Protein 2PF5 (pdb70)

InterPro domains:
  IPR000538 Link domain [PF00193] (36-128)
  IPR000538 Link domain [PR01265] (46-58)
  IPR000538 Link domain [PR01265] (74-87)
  IPR000538 Link domain [PR01265] (92-103)
  IPR000538 Link domain [PR01265] (123-132)
  IPR000538 Link domain [PS01241] (58-103)
  IPR000538 Link domain [PS50963] (36-129)
  IPR000538 Link domain [SM00445] (34-129)
  IPR000859 CUB domain [PF00431] (135-244)
  IPR000859 CUB domain [PS01180] (135-247)
  IPR000859 CUB domain [SM00042] (135-247)
  IPR000859 CUB domain [cd00041] (135-246)
  IPR016186 C-type lectin-like/link domain superfamily [G3DSA:3.10.100.10] (36-130)
  IPR016187 C-type lectin fold [SSF56436] (36-132)
  IPR035914 Spermadhesin, CUB domain superfamily [G3DSA:2.60.120.290] (131-245)
  IPR035914 Spermadhesin, CUB domain superfamily [SSF49854] (134-247)
  IPR052129 Spermadhesin-Link domain-containing protein [PTHR46908] (4-262)

Organism: Homo sapiens (NCBI:txid9606)

Foldseek 3Di:
DKDWFAPPVDFQAAFLVRQQVVLVVVPFGFADLVRQQVVLVVPDFDPWWAAGPPQWIWTADNPDPHDTGTPDRDPDRRGTTITMHDDD/DKDWFFDPVDFQADFLVRLQVVLVVVPFGFAAPVRQLVCLVVPDADLWWAAGPQQWIWHAHVPPSHDDDPSRIGTPDRDPDRRGTTITMHDDPD/DKDWFFPPVDFQADFLVRQQVVQVVVPWGFAALVRLQVCLCVPDADLWWAAGPQQWIWGAANDDVPDDDGGIDTPDRDPGRRGGTITMTDDPD/DKDWFFPPVDFQAAFLVRQQVVQVVVPWGFAALVRQQVVLVVPAFDQWWAAGPQQWIWTAANAADDPHDNRDHGTGTPDRDPGRRGGTITMTDDPD/DKDWFAPPVDFQAAFLVRLQVVQVVVVWGFADPVRQVVVLVVPDFDPWWAAGPQQWIWGRVVIGTPDRDPDSRGTGITMTDDPVD

GO terms:
  GO:0050728 negative regulation of inflammatory response (P, IDA)
  GO:0005509 calcium ion binding (F, IDA)
  GO:0005540 hyaluronic acid binding (F, IDA)
  GO:0005576 extracellular region (C, IDA)
  GO:0001968 fibronectin binding (F, IDA)
  GO:0045668 negative regulation of osteoblast differentiation (P, IDA)
  GO:0045671 negative regulation of osteoclast differentiation (P, IDA)
  GO:1903911 positive regulation of receptor clustering (P, IDA)
  GO:1905590 fibronectin fibril organization (P, IDA)
  GO:0030212 hyaluronan metabolic process (P, IDA)
  GO:0030514 negative regulation of BMP signaling pathway (P, IDA)
  GO:0090024 negative regulation of neutrophil chemotaxis (P, IDA)
  GO:0106435 carboxylesterase activity (F, IDA)
  GO:0005515 protein binding (F, IPI)
  GO:0005540 hyaluronic acid binding (F, TAS)
  GO:0006954 inflammatory response (P, TAS)
  GO:0007165 signal transduction (P, TAS)
  GO:0007267 cell-cell signaling (P, TAS)
  GO:1904724 tertiary granule lumen (C, TAS)
  GO:1904813 ficolin-1-rich granule lumen (C, TAS)

B-factor: mean 21.77, std 6.84, range [6.86, 86.06]

CATH classification: 3.10.100.10

Sequence (456 aa):
GVYHRREARSGKYKLTYAEAKAVCEFEGGHLATYKQLEAARKKIGFHHVCAAGWMAKGRVGYPIIVKPKTGIIDYGIRLNRSSERWDAYCYNPGVYHREARSGKYKLTYAEAKAVCEFEGGHLATYKQLEEAARRKIGFHVCAAGWMAKGRVGYPIVGPNCGFGKTTGIIIDYGIRLNRSERRWDAYCYNPHGVYHREARSGKYKLTTYAEAKAVCEFEGGHLATYKQLEAARKIGFHVCAAGWMAKGRVGYPIVKNCGFGKTGIIDYGIRLNRSERRWDAYCYNPHGVYHRREARRSGKYKLTYAEAKAVCEFEGGHLATYKQLEAARKIGFHVCCAAGWMMAKGRVGYPIVKPGPNCGFGKTGIIDYGIRLNRRSERWDAYCYNPHGVYHREARSGKYKLTYAEAKAVCEFEGGHLATYKQLEEAARKIGFHHVCAAGWMAKGRVGYPIGIIDYGIRLNRRSERWDAYCYNPHA

Secondary structure (DSSP, 8-state):
-EEEE-BTTBSS-B-HHHHHHHHHHTT-EEPPHHHHHHHHHTT----S-EE-GGGEEEEEES----EEEEEEE-S-TT--BEEEEE--/-EEEE-BTTBSS-B-HHHHHHHHHHTTSEEPPHHHHHHHHHTT----S-EE-GGGEEEEE----SS---TTSEEEEEE-S-TT--BEEEEE---/-EEEE-BTTBSS-B-HHHHHHHHHHTTSEEPPHHHHHHHHHTT---SS-EE-GGGEEEEEESS-TT-SS-EEEEEEE-S-TT--BEEEEE---/-EEEE-BTTBSS-B-HHHHHHHHHHTTSEEPPHHHHHHHHHTT----S-EE-GGGEEEEEESS-BTTBGGG--EEEEEEE-S-TT--BEEEEE---/-EEEE-BTTBSS-B-HHHHHHHHHHTT-EEPPHHHHHHHHTTT----S-EE-GGGEEEEE--EEEEEE-S-TT--BEEEEE-TT-

Nearest PDB structures (foldseek):
  2pf5-assembly1_A  TM=1.011E+00  e=8.294E-19  Homo sapiens
  2pf5-assembly4_D  TM=1.006E+00  e=5.490E-17  Homo sapiens
  2pf5-assembly3_C  TM=9.955E-01  e=1.384E-16  Homo sapiens
  2pf5-assembly5_E  TM=1.009E+00  e=2.086E-15  Homo sapiens
  2pf5-assembly2_B  TM=9.558E-01  e=4.200E-16  Homo sapiens

Structure (mmCIF, N/CA/C/O backbone):
data_2PF5
#
_entry.id   2PF5
#
_cell.length_a   134.816
_cell.length_b   75.870
_cell.length_c   90.674
_cell.angle_alpha   90.00
_cell.angle_beta   103.42
_cell.angle_gamma   90.00
#
_symmetry.space_group_name_H-M   'C 1 2 1'
#
loop_
_entity.id
_entity.type
_entity.pdbx_description
1 polymer 'Tumor necrosis factor-inducible protein TSG-6'
2 non-polymer 'SULFATE ION'
3 non-polymer 'NONAETHYLENE GLYCOL'
4 water water
#
loop_
_atom_site.group_PDB
_atom_site.id
_atom_site.type_symbol
_atom_site.label_atom_id
_atom_site.label_alt_id
_atom_site.label_comp_id
_atom_site.label_asym_id
_atom_site.label_entity_id
_atom_site.label_seq_id
_atom_site.pdbx_PDB_ins_code
_atom_site.Cartn_x
_atom_site.Cartn_y
_atom_site.Cartn_z
_atom_site.occupancy
_atom_site.B_iso_or_equiv
_atom_site.auth_seq_id
_atom_site.auth_comp_id
_atom_site.auth_asym_id
_atom_site.auth_atom_id
_atom_site.pdbx_PDB_model_num
ATOM 1 N N . GLY A 1 1 ? -24.635 5.901 1.977 1.00 22.91 1 GLY A N 1
ATOM 2 C CA . GLY A 1 1 ? -23.595 5.274 2.831 1.00 21.58 1 GLY A CA 1
ATOM 3 C C . GLY A 1 1 ? -22.510 4.793 1.867 1.00 21.22 1 GLY A C 1
ATOM 4 O O . GLY A 1 1 ? -22.324 5.354 0.783 1.00 22.46 1 GLY A O 1
ATOM 5 N N . VAL A 1 2 ? -21.818 3.739 2.251 1.00 20.31 2 VAL A N 1
ATOM 6 C CA . VAL A 1 2 ? -20.682 3.241 1.486 1.00 19.40 2 VAL A CA 1
ATOM 7 C C . VAL A 1 2 ? -21.092 1.946 0.784 1.00 19.72 2 VAL A C 1
ATOM 8 O O . VAL A 1 2 ? -21.859 1.143 1.342 1.00 19.45 2 VAL A O 1
ATOM 12 N N . TYR A 1 3 ? -20.597 1.723 -0.428 1.00 18.94 3 TYR A N 1
ATOM 13 C CA . TYR A 1 3 ? -20.903 0.483 -1.119 1.00 18.70 3 TYR A CA 1
ATOM 14 C C . TYR A 1 3 ? -19.796 0.074 -2.075 1.00 19.56 3 TYR A C 1
ATOM 15 O O . TYR A 1 3 ? -18.945 0.889 -2.422 1.00 19.17 3 TYR A O 1
ATOM 24 N N . HIS A 1 4 ? -19.846 -1.186 -2.498 1.00 19.29 4 HIS A N 1
ATOM 25 C CA . HIS A 1 4 ? -18.808 -1.773 -3.362 1.00 18.88 4 HIS A CA 1
ATOM 26 C C . HIS A 1 4 ? -19.322 -1.815 -4.796 1.00 18.55 4 HIS A C 1
ATOM 27 O O . HIS A 1 4 ? -20.492 -2.178 -5.035 1.00 17.24 4 HIS A O 1
ATOM 34 N N . ARG A 1 5 ? -18.447 -1.514 -5.754 1.00 18.39 5 ARG A N 1
ATOM 35 C CA A ARG A 1 5 ? -18.825 -1.604 -7.169 0.50 18.30 5 ARG A CA 1
ATOM 36 C CA B ARG A 1 5 ? -18.818 -1.589 -7.172 0.50 18.53 5 ARG A CA 1
ATOM 37 C C . ARG A 1 5 ? -17.702 -2.262 -7.983 1.00 18.33 5 ARG A C 1
ATOM 38 O O . ARG A 1 5 ? -16.517 -1.989 -7.758 1.00 18.19 5 ARG A O 1
ATOM 53 N N . GLU A 1 6 ? -18.095 -3.140 -8.905 1.00 18.41 6 GLU A N 1
ATOM 54 C CA . GLU A 1 6 ? -17.191 -3.729 -9.911 1.00 20.04 6 GLU A CA 1
ATOM 55 C C . GLU A 1 6 ? -17.396 -3.013 -11.240 1.00 19.84 6 GLU A C 1
ATOM 56 O O . GLU A 1 6 ? -18.508 -2.503 -11.511 1.00 18.90 6 GLU A O 1
ATOM 62 N N . ALA A 1 7 ? -16.364 -3.017 -12.098 1.00 18.81 7 ALA A N 1
ATOM 63 C CA . ALA A 1 7 ? -16.593 -2.771 -13.531 1.00 18.87 7 ALA A CA 1
ATOM 64 C C . ALA A 1 7 ? -17.674 -3.705 -14.108 1.00 18.43 7 ALA A C 1
ATOM 65 O O . ALA A 1 7 ? -17.833 -4.847 -13.665 1.00 16.41 7 ALA A O 1
ATOM 67 N N . ARG A 1 8 ? -18.353 -3.233 -15.151 1.00 19.20 8 ARG A N 1
ATOM 68 C CA . ARG A 1 8 ? -19.311 -4.051 -15.912 1.00 19.56 8 ARG A CA 1
ATOM 69 C C . ARG A 1 8 ? -18.636 -5.365 -16.343 1.00 20.58 8 ARG A C 1
ATOM 70 O O . ARG A 1 8 ? -19.258 -6.416 -16.331 1.00 19.71 8 ARG A O 1
ATOM 78 N N . SER A 1 9 ? -17.347 -5.289 -16.705 1.00 21.50 9 SER A N 1
ATOM 79 C CA . SER A 1 9 ? -16.619 -6.440 -17.277 1.00 22.09 9 SER A CA 1
ATOM 80 C C . SER A 1 9 ? -16.191 -7.465 -16.213 1.00 21.69 9 SER A C 1
ATOM 81 O O . SER A 1 9 ? -15.706 -8.543 -16.553 1.00 22.49 9 SER A O 1
ATOM 84 N N . GLY A 1 10 ? -16.372 -7.123 -14.942 1.00 21.54 10 GLY A N 1
ATOM 85 C CA . GLY A 1 10 ? -16.178 -8.061 -13.834 1.00 20.74 10 GLY A CA 1
ATOM 86 C C . GLY A 1 10 ? -15.220 -7.576 -12.764 1.00 20.98 10 GLY A C 1
ATOM 87 O O . GLY A 1 10 ? -14.901 -6.395 -12.699 1.00 20.66 10 GLY A O 1
ATOM 88 N N . LYS A 1 11 ? -14.747 -8.522 -11.947 1.00 20.62 11 LYS A N 1
ATOM 89 C CA . LYS A 1 11 ? -13.954 -8.259 -10.753 1.00 21.22 11 LYS A CA 1
ATOM 90 C C . LYS A 1 11 ? -12.542 -7.763 -11.119 1.00 19.65 11 LYS A C 1
ATOM 91 O O . LYS A 1 11 ? -11.919 -8.303 -12.049 1.00 18.44 11 LYS A O 1
ATOM 97 N N . TYR A 1 12 ? -12.084 -6.751 -10.393 1.00 18.96 12 TYR A N 1
ATOM 98 C CA . TYR A 1 12 ? -10.735 -6.157 -10.504 1.00 18.98 12 TYR A CA 1
ATOM 99 C C . TYR A 1 12 ? -10.429 -5.695 -11.933 1.00 19.11 12 TYR A C 1
ATOM 100 O O . TYR A 1 12 ? -9.495 -6.187 -12.591 1.00 18.67 12 TYR A O 1
ATOM 109 N N . LYS A 1 13 ? -11.240 -4.766 -12.422 1.00 18.51 13 LYS A N 1
ATOM 110 C CA . LYS A 1 13 ? -11.085 -4.263 -13.771 1.00 18.96 13 LYS A CA 1
ATOM 111 C C . LYS A 1 13 ? -11.160 -2.723 -13.838 1.00 18.66 13 LYS A C 1
ATOM 112 O O . LYS A 1 13 ? -11.252 -2.154 -14.926 1.00 18.66 13 LYS A O 1
ATOM 118 N N . LEU A 1 14 ? -11.096 -2.047 -12.686 1.00 17.86 14 LEU A N 1
ATOM 119 C CA . LEU A 1 14 ? -11.100 -0.582 -12.668 1.00 17.89 14 LEU A CA 1
ATOM 120 C C . LEU A 1 14 ? -9.747 -0.009 -12.274 1.00 18.55 14 LEU A C 1
ATOM 121 O O . LEU A 1 14 ? -9.194 -0.371 -11.242 1.00 18.48 14 LEU A O 1
ATOM 126 N N . THR A 1 15 ? -9.227 0.914 -13.093 1.00 18.77 15 THR A N 1
ATOM 127 C CA . THR A 1 15 ? -8.067 1.713 -12.688 1.00 18.50 15 THR A CA 1
ATOM 128 C C . THR A 1 15 ? -8.561 2.706 -11.650 1.00 18.79 15 THR A C 1
ATOM 129 O O . THR A 1 15 ? -9.788 2.853 -11.455 1.00 18.30 15 THR A O 1
ATOM 133 N N . TYR A 1 16 ? -7.633 3.407 -10.999 1.00 18.11 16 TYR A N 1
ATOM 134 C CA . TYR A 1 16 ? -8.001 4.419 -10.024 1.00 19.24 16 TYR A CA 1
ATOM 135 C C . TYR A 1 16 ? -8.920 5.472 -10.649 1.00 18.25 16 TYR A C 1
ATOM 136 O O . TYR A 1 16 ? -9.955 5.810 -10.091 1.00 16.94 16 TYR A O 1
ATOM 145 N N . ALA A 1 17 ? -8.527 5.995 -11.812 1.00 17.09 17 ALA A N 1
ATOM 146 C CA . ALA A 1 17 ? -9.340 7.042 -12.482 1.00 16.56 17 ALA A CA 1
ATOM 147 C C . ALA A 1 17 ? -10.726 6.503 -12.846 1.00 16.80 17 ALA A C 1
ATOM 148 O O . ALA A 1 17 ? -11.711 7.244 -12.783 1.00 17.47 17 ALA A O 1
ATOM 150 N N . GLU A 1 18 ? -10.804 5.245 -13.272 1.00 16.32 18 GLU A N 1
ATOM 151 C CA . GLU A 1 18 ? -12.079 4.649 -13.655 1.00 17.51 18 GLU A CA 1
ATOM 152 C C . GLU A 1 18 ? -12.967 4.440 -12.432 1.00 17.57 18 GLU A C 1
ATOM 153 O O . GLU A 1 18 ? -14.189 4.679 -12.470 1.00 17.08 18 GLU A O 1
ATOM 159 N N . ALA A 1 19 ? -12.346 3.963 -11.367 1.00 18.34 19 ALA A N 1
ATOM 160 C CA . ALA A 1 19 ? -13.056 3.819 -10.082 1.00 18.53 19 ALA A CA 1
ATOM 161 C C . ALA A 1 19 ? -13.666 5.166 -9.627 1.00 17.64 19 ALA A C 1
ATOM 162 O O . ALA A 1 19 ? -14.853 5.257 -9.262 1.00 18.17 19 ALA A O 1
ATOM 164 N N . LYS A 1 20 ? -12.850 6.205 -9.596 1.00 17.40 20 LYS A N 1
ATOM 165 C CA . LYS A 1 20 ? -13.319 7.536 -9.278 1.00 17.67 20 LYS A CA 1
ATOM 166 C C . LYS A 1 20 ? -14.476 7.992 -10.192 1.00 17.17 20 LYS A C 1
ATOM 167 O O . LYS A 1 20 ? -15.483 8.533 -9.719 1.00 15.57 20 LYS A O 1
ATOM 173 N N . ALA A 1 21 ? -14.336 7.801 -11.516 1.00 15.97 21 ALA A N 1
ATOM 174 C CA . ALA A 1 21 ? -15.401 8.107 -12.464 1.00 15.88 21 ALA A CA 1
ATOM 175 C C . ALA A 1 21 ? -16.714 7.321 -12.235 1.00 16.38 21 ALA A C 1
ATOM 176 O O . ALA A 1 21 ? -17.818 7.881 -12.354 1.00 15.31 21 ALA A O 1
ATOM 178 N N . VAL A 1 22 ? -16.595 6.039 -11.882 1.00 16.38 22 VAL A N 1
ATOM 179 C CA . VAL A 1 22 ? -17.777 5.211 -11.605 1.00 18.07 22 VAL A CA 1
ATOM 180 C C . VAL A 1 22 ? -18.542 5.741 -10.362 1.00 17.94 22 VAL A C 1
ATOM 181 O O . VAL A 1 22 ? -19.769 5.906 -10.397 1.00 17.09 22 VAL A O 1
ATOM 185 N N . CYS A 1 23 ? -17.818 6.043 -9.296 1.00 17.62 23 CYS A N 1
ATOM 186 C CA . CYS A 1 23 ? -18.496 6.595 -8.089 1.00 17.68 23 CYS A CA 1
ATOM 187 C C . CYS A 1 23 ? -19.173 7.946 -8.404 1.00 17.21 23 CYS A C 1
ATOM 188 O O . CYS A 1 23 ? -20.324 8.202 -7.997 1.00 16.50 23 CYS A O 1
ATOM 191 N N . GLU A 1 24 ? -18.486 8.789 -9.188 1.00 16.26 24 GLU A N 1
ATOM 192 C CA . GLU A 1 24 ? -19.043 10.065 -9.623 1.00 16.99 24 GLU A CA 1
ATOM 193 C C . GLU A 1 24 ? -20.282 9.894 -10.497 1.00 15.82 24 GLU A C 1
ATOM 194 O O . GLU A 1 24 ? -21.293 10.594 -10.344 1.00 14.91 24 GLU A O 1
ATOM 200 N N . PHE A 1 25 ? -20.196 8.935 -11.406 1.00 15.80 25 PHE A N 1
ATOM 201 C CA . PHE A 1 25 ? -21.276 8.667 -12.339 1.00 15.96 25 PHE A CA 1
ATOM 202 C C . PHE A 1 25 ? -22.553 8.315 -11.575 1.00 15.98 25 PHE A C 1
ATOM 203 O O . PHE A 1 25 ? -23.663 8.665 -12.007 1.00 14.78 25 PHE A O 1
ATOM 211 N N . GLU A 1 26 ? -22.384 7.630 -10.451 1.00 16.98 26 GLU A N 1
ATOM 212 C CA . GLU A 1 26 ? -23.531 7.149 -9.686 1.00 19.45 26 GLU A CA 1
ATOM 213 C C . GLU A 1 26 ? -23.980 8.168 -8.650 1.00 19.72 26 GLU A C 1
ATOM 214 O O . GLU A 1 26 ? -24.890 7.885 -7.854 1.00 20.66 26 GLU A O 1
ATOM 220 N N . GLY A 1 27 ? -23.346 9.340 -8.674 1.00 19.48 27 GLY A N 1
ATOM 221 C CA . GLY A 1 27 ? -23.767 10.485 -7.865 1.00 19.93 27 GLY A CA 1
ATOM 222 C C . GLY A 1 27 ? -22.922 10.785 -6.630 1.00 19.88 27 GLY A C 1
ATOM 223 O O . GLY A 1 27 ? -23.248 11.699 -5.871 1.00 20.33 27 GLY A O 1
ATOM 224 N N . GLY A 1 28 ? -21.839 10.038 -6.438 1.00 18.97 28 GLY A N 1
ATOM 225 C CA . GLY A 1 28 ? -2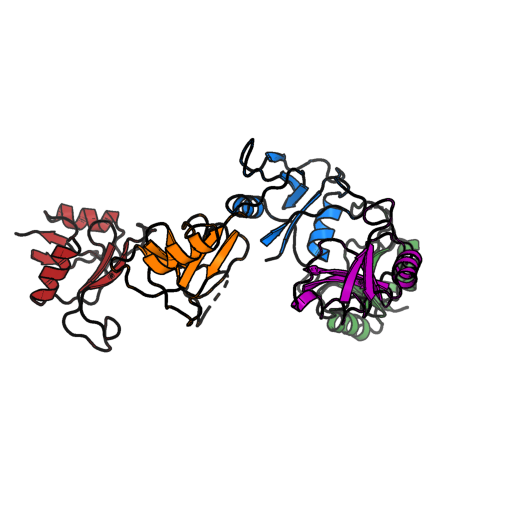1.000 10.164 -5.258 1.00 19.85 28 GLY A CA 1
ATOM 226 C C . GLY A 1 28 ? -19.540 10.424 -5.557 1.00 19.76 28 GLY A C 1
ATOM 227 O O . GLY A 1 28 ? -19.208 11.153 -6.517 1.00 19.46 28 GLY A O 1
ATOM 228 N N . HIS A 1 29 ? -18.682 9.870 -4.701 1.00 19.38 29 HIS A N 1
ATOM 229 C CA . HIS A 1 29 ? -17.218 9.999 -4.767 1.00 19.58 29 HIS A CA 1
ATOM 230 C C . HIS A 1 29 ? -16.653 8.723 -4.216 1.00 20.46 29 HIS A C 1
ATOM 231 O O . HIS A 1 29 ? -17.406 7.927 -3.636 1.00 21.00 29 HIS A O 1
ATOM 238 N N . LEU A 1 30 ? -15.344 8.491 -4.377 1.00 19.36 30 LEU A N 1
ATOM 239 C CA . LEU A 1 30 ? -14.717 7.363 -3.706 1.00 19.56 30 LEU A CA 1
ATOM 240 C C . LEU A 1 30 ? -14.839 7.577 -2.203 1.00 19.54 30 LEU A C 1
ATOM 241 O O . LEU A 1 30 ? -14.685 8.726 -1.686 1.00 19.12 30 LEU A O 1
ATOM 246 N N . ALA A 1 31 ? -15.104 6.482 -1.512 1.00 19.22 31 ALA A N 1
ATOM 247 C CA . ALA A 1 31 ? -15.197 6.543 -0.031 1.00 19.13 31 ALA A CA 1
ATOM 248 C C . ALA A 1 31 ? -13.804 6.856 0.530 1.00 19.71 31 ALA A C 1
ATOM 249 O O . ALA A 1 31 ? -12.758 6.396 -0.012 1.00 21.17 31 ALA A O 1
ATOM 251 N N . THR A 1 32 ? -13.751 7.636 1.598 1.00 19.41 32 THR A N 1
ATOM 252 C CA . THR A 1 32 ? -12.521 7.744 2.357 1.00 19.01 32 THR A CA 1
ATOM 253 C C . THR A 1 32 ? -12.288 6.496 3.211 1.00 19.94 32 THR A C 1
ATOM 254 O O . THR A 1 32 ? -13.217 5.708 3.499 1.00 19.02 32 THR A O 1
ATOM 258 N N . TYR A 1 33 ? -11.048 6.309 3.638 1.00 18.79 33 TYR A N 1
ATOM 259 C CA . TYR A 1 33 ? -10.759 5.260 4.591 1.00 19.06 33 TYR A CA 1
ATOM 260 C C . TYR A 1 33 ? -11.645 5.373 5.847 1.00 18.63 33 TYR A C 1
ATOM 261 O O . TYR A 1 33 ? -12.151 4.370 6.325 1.00 18.04 33 TYR A O 1
ATOM 270 N N . LYS A 1 34 ? -11.805 6.572 6.388 1.00 18.03 34 LYS A N 1
ATOM 271 C CA . LYS A 1 34 ? -12.606 6.700 7.628 1.00 18.39 34 LYS A CA 1
ATOM 272 C C . LYS A 1 34 ? -14.076 6.342 7.389 1.00 17.69 34 LYS A C 1
ATOM 273 O O . LYS A 1 34 ? -14.722 5.790 8.285 1.00 15.50 34 LYS A O 1
ATOM 279 N N . GLN A 1 35 ? -14.577 6.644 6.182 1.00 16.83 35 GLN A N 1
ATOM 280 C CA . GLN A 1 35 ? -15.937 6.285 5.782 1.00 17.29 35 GLN A CA 1
ATOM 281 C C . GLN A 1 35 ? -16.098 4.785 5.654 1.00 17.53 35 GLN A C 1
ATOM 282 O O . GLN A 1 35 ? -17.069 4.213 6.165 1.00 16.96 35 GLN A O 1
ATOM 288 N N . LEU A 1 36 ? -15.161 4.151 4.962 1.00 17.45 36 LEU A N 1
ATOM 289 C CA . LEU A 1 36 ? -15.153 2.708 4.834 1.00 17.82 36 LEU A CA 1
ATOM 290 C C . LEU A 1 36 ? -15.077 2.050 6.221 1.00 17.27 36 LEU A C 1
ATOM 291 O O . LEU A 1 36 ? -15.785 1.053 6.469 1.00 16.00 36 LEU A O 1
ATOM 296 N N . GLU A 1 37 ? -14.236 2.594 7.105 1.00 16.81 37 GLU A N 1
ATOM 297 C CA . GLU A 1 37 ? -14.108 2.047 8.461 1.00 17.22 37 GLU A CA 1
ATOM 298 C C . GLU A 1 37 ? -15.406 2.151 9.289 1.00 16.50 37 GLU A C 1
ATOM 299 O O . GLU A 1 37 ? -15.796 1.190 10.007 1.00 15.44 37 GLU A O 1
ATOM 305 N N . ALA A 1 38 ? -16.036 3.325 9.238 1.00 15.87 38 ALA A N 1
ATOM 306 C CA . ALA A 1 38 ? -17.342 3.530 9.888 1.00 15.35 38 ALA A CA 1
ATOM 307 C C . ALA A 1 38 ? -18.375 2.551 9.314 1.00 15.51 38 ALA A C 1
ATOM 308 O O . ALA A 1 38 ? -19.131 1.905 10.062 1.00 13.67 38 ALA A O 1
ATOM 310 N N . ALA A 1 39 ? -18.403 2.398 7.990 1.00 14.82 39 ALA A N 1
ATOM 311 C CA . ALA A 1 39 ? -19.327 1.411 7.393 1.00 15.25 39 ALA A CA 1
ATOM 312 C C . ALA A 1 39 ? -19.086 -0.012 7.939 1.00 14.46 39 ALA A C 1
ATOM 313 O O . ALA A 1 39 ? -20.042 -0.758 8.278 1.00 13.56 39 ALA A O 1
ATOM 315 N N . ARG A 1 40 ? -17.806 -0.379 8.039 1.00 14.78 40 ARG A N 1
ATOM 316 C CA . ARG A 1 40 ? -17.414 -1.696 8.554 1.00 15.78 40 ARG A CA 1
ATOM 317 C C . ARG A 1 40 ? -17.842 -1.901 10.015 1.00 15.84 40 ARG A C 1
ATOM 318 O O . ARG A 1 40 ? -18.266 -3.007 10.396 1.00 14.87 40 ARG A O 1
ATOM 326 N N . LYS A 1 41 ? -17.695 -0.849 10.832 1.00 15.35 41 LYS A N 1
ATOM 327 C CA A LYS A 1 41 ? -18.136 -0.929 12.229 0.50 15.41 41 LYS A CA 1
ATOM 328 C CA B LYS A 1 41 ? -18.154 -0.847 12.233 0.50 15.34 41 LYS A CA 1
ATOM 329 C C . LYS A 1 41 ? -19.633 -1.205 12.371 1.00 15.75 41 LYS A C 1
ATOM 330 O O . LYS A 1 41 ? -20.077 -1.711 13.413 1.00 16.32 41 LYS A O 1
ATOM 341 N N . ILE A 1 42 ? -20.409 -0.888 11.342 1.00 15.63 42 ILE A N 1
ATOM 342 C CA . ILE A 1 42 ? -21.840 -1.191 11.377 1.00 16.17 42 ILE A CA 1
ATOM 343 C C . ILE A 1 42 ? -22.252 -2.250 10.363 1.00 15.85 42 ILE A C 1
ATOM 344 O O . ILE A 1 42 ? -23.409 -2.291 9.943 1.00 15.90 42 ILE A O 1
ATOM 349 N N . GLY A 1 43 ? -21.290 -3.117 10.004 1.00 15.94 43 GLY A N 1
ATOM 350 C CA . GLY A 1 43 ? -21.593 -4.441 9.435 1.00 15.16 43 GLY A CA 1
ATOM 351 C C . GLY A 1 43 ? -21.202 -4.615 7.965 1.00 15.37 43 GLY A C 1
ATOM 352 O O . GLY A 1 43 ? -21.522 -5.637 7.368 1.00 14.23 43 GLY A O 1
ATOM 353 N N . PHE A 1 44 ? -20.563 -3.606 7.373 1.00 15.26 44 PHE A N 1
ATOM 354 C CA . PHE A 1 44 ? -20.200 -3.641 5.957 1.00 17.03 44 PHE A CA 1
ATOM 355 C C . PHE A 1 44 ? -18.966 -4.521 5.759 1.00 17.44 44 PHE A C 1
ATOM 356 O O . PHE A 1 44 ? -17.886 -4.195 6.250 1.00 17.77 44 PHE A O 1
ATOM 364 N N . HIS A 1 45 ? -19.152 -5.629 5.044 1.00 18.20 45 HIS A N 1
ATOM 365 C CA A HIS A 1 45 ? -18.131 -6.672 4.832 0.50 18.50 45 HIS A CA 1
ATOM 366 C CA B HIS A 1 45 ? -18.057 -6.558 4.775 0.50 18.24 45 HIS A CA 1
ATOM 367 C C . HIS A 1 45 ? -18.125 -7.002 3.333 1.00 19.06 45 HIS A C 1
ATOM 368 O O . HIS A 1 45 ? -19.176 -7.377 2.801 1.00 17.90 45 HIS A O 1
ATOM 381 N N . VAL A 1 46 ? -16.977 -6.872 2.664 1.00 19.05 46 VAL A N 1
ATOM 382 C CA . VAL A 1 46 ? -16.847 -7.306 1.265 1.00 19.94 46 VAL A CA 1
ATOM 383 C C . VAL A 1 46 ? -15.428 -7.868 1.091 1.00 20.27 46 VAL A C 1
ATOM 384 O O . VAL A 1 46 ? -14.463 -7.191 1.412 1.00 19.35 46 VAL A O 1
ATOM 388 N N . CYS A 1 47 ? -15.316 -9.099 0.602 1.00 21.20 47 CYS A N 1
ATOM 389 C CA . CYS A 1 47 ? -13.985 -9.673 0.394 1.00 21.88 47 CYS A CA 1
ATOM 390 C C . CYS A 1 47 ? -13.496 -9.362 -1.031 1.00 21.38 47 CYS A C 1
ATOM 391 O O . CYS A 1 47 ? -13.390 -10.249 -1.866 1.00 21.40 47 CYS A O 1
ATOM 394 N N . ALA A 1 48 ? -13.229 -8.086 -1.285 1.00 20.66 48 ALA A N 1
ATOM 395 C CA . ALA A 1 48 ? -12.787 -7.619 -2.604 1.00 20.79 48 ALA A CA 1
ATOM 396 C C . ALA A 1 48 ? -12.068 -6.297 -2.465 1.00 20.68 48 ALA A C 1
ATOM 397 O O . ALA A 1 48 ? -12.656 -5.289 -2.026 1.00 20.59 48 ALA A O 1
ATOM 399 N N . ALA A 1 49 ? -10.791 -6.283 -2.848 1.00 20.01 49 ALA A N 1
ATOM 400 C CA . ALA A 1 49 ? -9.990 -5.078 -2.744 1.00 19.35 49 ALA A CA 1
ATOM 401 C C . ALA A 1 49 ? -10.562 -4.042 -3.718 1.00 19.27 49 ALA A C 1
ATOM 402 O O . ALA A 1 49 ? -10.885 -4.377 -4.872 1.00 20.69 49 ALA A O 1
ATOM 404 N N . GLY A 1 50 ? -10.663 -2.802 -3.268 1.00 18.66 50 GLY A N 1
ATOM 405 C CA . GLY A 1 50 ? -11.125 -1.715 -4.104 1.00 19.16 50 GLY A CA 1
ATOM 406 C C . GLY A 1 50 ? -10.394 -0.413 -3.867 1.00 19.71 50 GLY A C 1
ATOM 407 O O . GLY A 1 50 ? -9.948 -0.142 -2.760 1.00 19.59 50 GLY A O 1
ATOM 408 N N . TRP A 1 51 ? -10.336 0.417 -4.913 1.00 20.38 51 TRP A N 1
ATOM 409 C CA . TRP A 1 51 ? -9.905 1.805 -4.801 1.00 20.32 51 TRP A CA 1
ATOM 410 C C . TRP A 1 51 ? -10.806 2.622 -3.853 1.00 20.80 51 TRP A C 1
ATOM 411 O O . TRP A 1 51 ? -12.038 2.455 -3.817 1.00 20.75 51 TRP A O 1
ATOM 422 N N . MET A 1 52 ? -10.164 3.520 -3.120 1.00 20.64 52 MET A N 1
ATOM 423 C CA . MET A 1 52 ? -10.860 4.475 -2.268 1.00 21.82 52 MET A CA 1
ATOM 424 C C . MET A 1 52 ? -10.143 5.809 -2.342 1.00 20.73 52 MET A C 1
ATOM 425 O O . MET A 1 52 ? -9.200 5.955 -3.114 1.00 21.04 52 MET A O 1
ATOM 430 N N . ALA A 1 53 ? -10.579 6.796 -1.557 1.00 20.30 53 ALA A N 1
ATOM 431 C CA . ALA A 1 53 ? -10.026 8.133 -1.659 1.00 20.44 53 ALA A CA 1
ATOM 432 C C . ALA A 1 53 ? -8.490 8.125 -1.514 1.00 19.62 53 ALA A C 1
ATOM 433 O O . ALA A 1 53 ? -7.897 7.321 -0.783 1.00 19.32 53 ALA A O 1
ATOM 435 N N . LYS A 1 54 ? -7.858 9.019 -2.259 1.00 19.18 54 LYS A N 1
ATOM 436 C CA . LYS A 1 54 ? -6.415 9.233 -2.189 1.00 22.19 54 LYS A CA 1
ATOM 437 C C . LYS A 1 54 ? -5.598 8.160 -2.912 1.00 20.93 54 LYS A C 1
ATOM 438 O O . LYS A 1 54 ? -4.389 8.160 -2.855 1.00 21.66 54 LYS A O 1
ATOM 444 N N . GLY A 1 55 ? -6.284 7.245 -3.577 1.00 21.61 55 GLY A N 1
ATOM 445 C CA . GLY A 1 55 ? -5.657 6.114 -4.220 1.00 20.93 55 GLY A CA 1
ATOM 446 C C . GLY A 1 55 ? -5.236 4.960 -3.327 1.00 19.63 55 GLY A C 1
ATOM 447 O O . GLY A 1 55 ? -4.436 4.144 -3.717 1.00 17.42 55 GLY A O 1
ATOM 448 N N . ARG A 1 56 ? -5.782 4.892 -2.123 1.00 17.08 56 ARG A N 1
ATOM 449 C CA . ARG A 1 56 ? -5.682 3.693 -1.312 1.00 17.82 56 ARG A CA 1
ATOM 450 C C . ARG A 1 56 ? -6.483 2.528 -1.888 1.00 17.58 56 ARG A C 1
ATOM 451 O O . ARG A 1 56 ? -7.488 2.744 -2.521 1.00 19.30 56 ARG A O 1
ATOM 459 N N . VAL A 1 57 ? -6.041 1.300 -1.640 1.00 17.36 57 VAL A N 1
ATOM 460 C CA . VAL A 1 57 ? -6.812 0.134 -2.004 1.00 17.19 57 VAL A CA 1
ATOM 461 C C . VAL A 1 57 ? -6.967 -0.675 -0.724 1.00 17.50 57 VAL A C 1
ATOM 462 O O . VAL A 1 57 ? -6.043 -0.800 0.048 1.00 17.13 57 VAL A O 1
ATOM 466 N N . GLY A 1 58 ? -8.143 -1.238 -0.496 1.00 19.16 58 GLY A N 1
ATOM 467 C CA . GLY A 1 58 ? -8.277 -2.114 0.657 1.00 19.23 58 GLY A CA 1
ATOM 468 C C . GLY A 1 58 ? -9.656 -2.737 0.648 1.00 19.48 58 GLY A C 1
ATOM 469 O O . GLY A 1 58 ? -10.392 -2.637 -0.335 1.00 18.67 58 GLY A O 1
ATOM 470 N N . TYR A 1 59 ? -10.000 -3.402 1.743 1.00 19.04 59 TYR A N 1
ATOM 471 C CA . TYR A 1 59 ? -11.355 -3.993 1.809 1.00 19.24 59 TYR A CA 1
ATOM 472 C C . TYR A 1 59 ? -11.749 -4.266 3.242 1.00 19.04 59 TYR A C 1
ATOM 473 O O . TYR A 1 59 ? -10.890 -4.573 4.058 1.00 19.47 59 TYR A O 1
ATOM 482 N N . PRO A 1 60 ? -13.064 -4.147 3.539 1.00 18.65 60 PRO A N 1
ATOM 483 C CA . PRO A 1 60 ? -13.506 -4.291 4.927 1.00 18.45 60 PRO A CA 1
ATOM 484 C C . PRO A 1 60 ? -13.845 -5.718 5.354 1.00 18.69 60 PRO A C 1
ATOM 485 O O . PRO A 1 60 ? -14.643 -6.406 4.679 1.00 18.07 60 PRO A O 1
ATOM 489 N N . ILE A 1 61 ? -13.252 -6.145 6.471 1.00 18.70 61 ILE A N 1
ATOM 490 C CA A ILE A 1 61 ? -13.620 -7.418 7.102 0.50 18.88 61 ILE A CA 1
ATOM 491 C CA B ILE A 1 61 ? -13.601 -7.428 7.110 0.50 18.75 61 ILE A CA 1
ATOM 492 C C . ILE A 1 61 ? -14.319 -7.185 8.446 1.00 19.00 61 ILE A C 1
ATOM 493 O O . ILE A 1 61 ? -13.808 -6.488 9.319 1.00 18.18 61 ILE A O 1
ATOM 502 N N . VAL A 1 62 ? -15.502 -7.781 8.597 1.00 20.37 62 VAL A N 1
ATOM 503 C CA . VAL A 1 62 ? -16.249 -7.728 9.867 1.00 21.89 62 VAL A CA 1
ATOM 504 C C . VAL A 1 62 ? -16.002 -9.008 10.670 1.00 23.89 62 VAL A C 1
ATOM 505 O O . VAL A 1 62 ? -15.805 -8.953 11.892 1.00 24.21 62 VAL A O 1
ATOM 509 N N . LYS A 1 63 ? -16.044 -10.154 9.987 1.00 26.20 63 LYS A N 1
ATOM 510 C CA . LYS A 1 63 ? -15.782 -11.455 10.610 1.00 28.93 63 LYS A CA 1
ATOM 511 C C . LYS A 1 63 ? -14.705 -12.231 9.849 1.00 29.81 63 LYS A C 1
ATOM 512 O O . LYS A 1 63 ? -14.817 -12.429 8.636 1.00 30.27 63 LYS A O 1
ATOM 518 N N . PRO A 1 64 ? -13.670 -12.697 10.561 1.00 30.88 64 PRO A N 1
ATOM 519 C CA . PRO A 1 64 ? -12.565 -13.398 9.892 1.00 31.50 64 PRO A CA 1
ATOM 520 C C . PRO A 1 64 ? -12.955 -14.796 9.395 1.00 31.71 64 PRO A C 1
ATOM 521 O O . PRO A 1 64 ? -13.971 -15.351 9.834 1.00 32.16 64 PRO A O 1
ATOM 525 N N . LYS A 1 72 ? -9.797 -11.592 9.210 1.00 33.71 72 LYS A N 1
ATOM 526 C CA . LYS A 1 72 ? -8.877 -10.794 10.034 1.00 34.03 72 LYS A CA 1
ATOM 527 C C . LYS A 1 72 ? -9.407 -9.375 10.205 1.00 32.85 72 LYS A C 1
ATOM 528 O O . LYS A 1 72 ? -9.090 -8.483 9.412 1.00 33.89 72 LYS A O 1
ATOM 534 N N . THR A 1 73 ? -10.216 -9.160 11.244 1.00 31.96 73 THR A N 1
ATOM 535 C CA . THR A 1 73 ? -11.153 -8.018 11.248 1.00 30.17 73 THR A CA 1
ATOM 536 C C . THR A 1 73 ? -10.472 -6.646 11.104 1.00 28.89 73 THR A C 1
ATOM 537 O O . THR A 1 73 ? -9.360 -6.425 11.602 1.00 29.07 73 THR A O 1
ATOM 541 N N . GLY A 1 74 ? -11.155 -5.740 10.419 1.00 25.87 74 GLY A N 1
ATOM 542 C CA . GLY A 1 74 ? -10.626 -4.427 10.135 1.00 23.65 74 GLY A CA 1
ATOM 543 C C . GLY A 1 74 ? -10.592 -4.260 8.630 1.00 22.92 74 GLY A C 1
ATOM 544 O O . GLY A 1 74 ? -11.036 -5.137 7.890 1.00 23.33 74 GLY A O 1
ATOM 545 N N . ILE A 1 75 ? -10.084 -3.118 8.183 1.00 21.99 75 ILE A N 1
ATOM 546 C CA . ILE A 1 75 ? -9.813 -2.889 6.766 1.00 20.73 75 ILE A CA 1
ATOM 547 C C . ILE A 1 75 ? -8.440 -3.470 6.468 1.00 20.13 75 ILE A C 1
ATOM 548 O O . ILE A 1 75 ? -7.467 -3.164 7.165 1.00 20.05 75 ILE A O 1
ATOM 553 N N . ILE A 1 76 ? -8.362 -4.343 5.467 1.00 18.76 76 ILE A N 1
ATOM 554 C CA . ILE A 1 76 ? -7.074 -4.874 5.029 1.00 18.67 76 ILE A CA 1
ATOM 555 C C . ILE A 1 76 ? -6.521 -3.766 4.131 1.00 18.03 76 ILE A C 1
ATOM 556 O O . ILE A 1 76 ? -7.175 -3.377 3.158 1.00 17.38 76 ILE A O 1
ATOM 561 N N . ASP A 1 77 ? -5.366 -3.203 4.501 1.00 17.03 77 ASP A N 1
ATOM 562 C CA . ASP A 1 77 ? -4.846 -2.024 3.797 1.00 16.36 77 ASP A CA 1
ATOM 563 C C . ASP A 1 77 ? -3.824 -2.503 2.731 1.00 16.19 77 ASP A C 1
ATOM 564 O O . ASP A 1 77 ? -2.810 -3.067 3.079 1.00 15.04 77 ASP A O 1
ATOM 569 N N . TYR A 1 78 ? -4.111 -2.296 1.445 1.00 16.69 78 TYR A N 1
ATOM 570 C CA . TYR A 1 78 ? -3.104 -2.552 0.400 1.00 17.66 78 TYR A CA 1
ATOM 571 C C . TYR A 1 78 ? -2.311 -1.269 0.122 1.00 16.97 78 TYR A C 1
ATOM 572 O O . TYR A 1 78 ? -1.455 -1.228 -0.765 1.00 17.08 78 TYR A O 1
ATOM 581 N N . GLY A 1 79 ? -2.584 -0.219 0.900 1.00 17.18 79 GLY A N 1
ATOM 582 C CA . GLY A 1 79 ? -1.839 1.032 0.799 1.00 17.01 79 GLY A CA 1
ATOM 583 C C . GLY A 1 79 ? -2.231 1.967 -0.339 1.00 16.06 79 GLY A C 1
ATOM 584 O O . GLY A 1 79 ? -2.974 1.605 -1.226 1.00 16.06 79 GLY A O 1
ATOM 585 N N . ILE A 1 80 ? -1.682 3.181 -0.324 1.00 15.85 80 ILE A N 1
ATOM 586 C CA . ILE A 1 80 ? -1.854 4.056 -1.489 1.00 15.85 80 ILE A CA 1
ATOM 587 C C . ILE A 1 80 ? -0.862 3.549 -2.540 1.00 16.08 80 ILE A C 1
ATOM 588 O O . ILE A 1 80 ? 0.357 3.534 -2.284 1.00 15.72 80 ILE A O 1
ATOM 593 N N . ARG A 1 81 ? -1.415 3.131 -3.675 1.00 15.88 81 ARG A N 1
ATOM 594 C CA . ARG A 1 81 ? -0.711 2.408 -4.742 1.00 16.49 81 ARG A CA 1
ATOM 595 C C . ARG A 1 81 ? 0.062 3.382 -5.609 1.00 16.74 81 ARG A C 1
ATOM 596 O O . ARG A 1 81 ? -0.480 4.384 -6.081 1.00 17.26 81 ARG A O 1
ATOM 604 N N . LEU A 1 82 ? 1.338 3.078 -5.816 1.00 16.84 82 LEU A N 1
ATOM 605 C CA . LEU A 1 82 ? 2.134 3.873 -6.733 1.00 17.41 82 LEU A CA 1
ATOM 606 C C . LEU A 1 82 ? 1.545 3.831 -8.155 1.00 17.88 82 LEU A C 1
ATOM 607 O O . LEU A 1 82 ? 1.423 4.857 -8.828 1.00 17.87 82 LEU A O 1
ATOM 612 N N . ASN A 1 83 ? 1.178 2.635 -8.610 1.00 18.28 83 ASN A N 1
ATOM 613 C CA . ASN A 1 83 ? 0.713 2.441 -9.971 1.00 18.92 83 ASN A CA 1
ATOM 614 C C . ASN A 1 83 ? -0.805 2.583 -9.995 1.00 19.24 83 ASN A C 1
ATOM 615 O O . ASN A 1 83 ? -1.513 1.668 -9.566 1.00 19.52 83 ASN A O 1
ATOM 620 N N . ARG A 1 84 ? -1.286 3.739 -10.457 1.00 19.32 84 ARG A N 1
ATOM 621 C CA . ARG A 1 84 ? -2.753 3.993 -10.533 1.00 20.30 84 ARG A CA 1
ATOM 622 C C . ARG A 1 84 ? -3.445 3.312 -11.703 1.00 19.82 84 ARG A C 1
ATOM 623 O O . ARG A 1 84 ? -4.663 3.438 -11.859 1.00 21.28 84 ARG A O 1
ATOM 631 N N . SER A 1 85 ? -2.696 2.565 -12.501 1.00 18.93 85 SER A N 1
ATOM 632 C CA A SER A 1 85 ? -3.303 1.764 -13.570 0.50 18.75 85 SER A CA 1
ATOM 633 C CA B SER A 1 85 ? -3.285 1.755 -13.572 0.50 18.91 85 SER A CA 1
ATOM 634 C C . SER A 1 85 ? -3.520 0.317 -13.113 1.00 18.76 85 SER A C 1
ATOM 635 O O . SER A 1 85 ? -3.965 -0.529 -13.887 1.00 18.09 85 SER A O 1
ATOM 640 N N . GLU A 1 86 ? -3.224 0.033 -11.838 1.00 18.20 86 GLU A N 1
ATOM 641 C CA . GLU A 1 86 ? -3.606 -1.272 -11.304 1.00 18.22 86 GLU A CA 1
ATOM 642 C C . GLU A 1 86 ? -5.128 -1.381 -11.404 1.00 18.07 86 GLU A C 1
ATOM 643 O O . GLU A 1 86 ? -5.836 -0.346 -11.325 1.00 19.13 86 GLU A O 1
ATOM 649 N N . ARG A 1 87 ? -5.644 -2.596 -11.556 1.00 17.94 87 ARG A N 1
ATOM 650 C CA . ARG A 1 87 ? -7.108 -2.795 -11.710 1.00 18.03 87 ARG A CA 1
ATOM 651 C C . ARG A 1 87 ? -7.708 -3.511 -10.484 1.00 17.99 87 ARG A C 1
ATOM 652 O O . ARG A 1 87 ? -7.315 -4.619 -10.126 1.00 17.39 87 ARG A O 1
ATOM 660 N N . TRP A 1 88 ? -8.653 -2.835 -9.837 1.00 18.25 88 TRP A N 1
ATOM 661 C CA . TRP A 1 88 ? -9.255 -3.321 -8.604 1.00 18.52 88 TRP A CA 1
ATOM 662 C C . TRP A 1 88 ? -10.754 -3.024 -8.710 1.00 19.07 88 TRP A C 1
ATOM 663 O O . TRP A 1 88 ? -11.244 -2.629 -9.761 1.00 18.18 88 TRP A O 1
ATOM 674 N N . ASP A 1 89 ? -11.483 -3.160 -7.604 1.00 20.04 89 ASP A N 1
ATOM 675 C CA . ASP A 1 89 ? -12.859 -2.707 -7.612 1.00 19.95 89 ASP A CA 1
ATOM 676 C C . ASP A 1 89 ? -12.898 -1.257 -7.105 1.00 19.91 89 ASP A C 1
ATOM 677 O O . ASP A 1 89 ? -11.873 -0.553 -7.114 1.00 20.17 89 ASP A O 1
ATOM 682 N N . ALA A 1 90 ? -14.063 -0.806 -6.634 1.00 18.82 90 ALA A N 1
ATOM 683 C CA . ALA A 1 90 ? -14.219 0.553 -6.131 1.00 18.23 90 ALA A CA 1
ATOM 684 C C . ALA A 1 90 ? -15.084 0.530 -4.867 1.00 18.01 90 ALA A C 1
ATOM 685 O O . ALA A 1 90 ? -16.035 -0.236 -4.786 1.00 18.47 90 ALA A O 1
ATOM 687 N N . TYR A 1 91 ? -14.732 1.376 -3.905 1.00 18.05 91 TYR A N 1
ATOM 688 C CA . TYR A 1 91 ? -15.583 1.672 -2.741 1.00 18.49 91 TYR A CA 1
ATOM 689 C C . TYR A 1 91 ? -16.071 3.098 -2.873 1.00 18.73 91 TYR A C 1
ATOM 690 O O . TYR A 1 91 ? -15.269 4.041 -2.879 1.00 19.44 91 TYR A O 1
ATOM 699 N N . CYS A 1 92 ? -17.388 3.239 -3.044 1.00 19.30 92 CYS A N 1
ATOM 700 C CA . CYS A 1 92 ? -18.029 4.523 -3.239 1.00 19.52 92 CYS A CA 1
ATOM 701 C C . CYS A 1 92 ? -18.732 5.017 -1.961 1.00 19.93 92 CYS A C 1
ATOM 702 O O . CYS A 1 92 ? -19.250 4.228 -1.163 1.00 20.40 92 CYS A O 1
ATOM 705 N N . TYR A 1 93 ? -18.798 6.335 -1.842 1.00 20.31 93 TYR A N 1
ATOM 706 C CA . TYR A 1 93 ? -19.608 7.005 -0.818 1.00 19.86 93 TYR A CA 1
ATOM 707 C C . TYR A 1 93 ? -20.672 7.894 -1.480 1.00 20.49 93 TYR A C 1
ATOM 708 O O . TYR A 1 93 ? -20.349 8.807 -2.257 1.00 18.15 93 TYR A O 1
ATOM 717 N N . ASN A 1 94 ? -21.942 7.601 -1.198 1.00 20.70 94 ASN A N 1
ATOM 718 C CA . ASN A 1 94 ? -23.055 8.429 -1.677 1.00 22.73 94 ASN A CA 1
ATOM 719 C C . ASN A 1 94 ? -24.068 8.527 -0.531 1.00 24.64 94 ASN A C 1
ATOM 720 O O . ASN A 1 94 ? -24.884 7.626 -0.396 1.00 26.21 94 ASN A O 1
ATOM 725 N N . PRO A 1 95 ? -24.030 9.601 0.276 1.00 25.75 95 PRO A N 1
ATOM 726 C CA . PRO A 1 95 ? -24.936 9.687 1.463 1.00 26.84 95 PRO A CA 1
ATOM 727 C C . PRO A 1 95 ? -26.416 9.959 1.151 1.00 27.92 95 PRO A C 1
ATOM 728 O O . PRO A 1 95 ? -26.742 10.394 0.045 1.00 29.12 95 PRO A O 1
ATOM 732 N N . GLY B 1 1 ? -27.519 -2.181 9.177 1.00 22.40 1 GLY B N 1
ATOM 733 C CA . GLY B 1 1 ? -26.744 -1.067 9.753 1.00 21.23 1 GLY B CA 1
ATOM 734 C C . GLY B 1 1 ? -27.560 -0.520 10.915 1.00 20.23 1 GLY B C 1
ATOM 735 O O . GLY B 1 1 ? -28.205 -1.282 11.657 1.00 22.02 1 GLY B O 1
ATOM 736 N N . VAL B 1 2 ? -27.561 0.795 11.034 1.00 19.84 2 VAL B N 1
ATOM 737 C CA . VAL B 1 2 ? -28.220 1.511 12.128 1.00 19.67 2 VAL B CA 1
ATOM 738 C C . VAL B 1 2 ? -29.425 2.231 11.531 1.00 19.86 2 VAL B C 1
ATOM 739 O O . VAL B 1 2 ? -29.348 2.796 10.410 1.00 18.39 2 VAL B O 1
ATOM 743 N N . TYR B 1 3 ? -30.547 2.210 12.235 1.00 18.16 3 TYR B N 1
ATOM 744 C CA . TYR B 1 3 ? -31.722 2.860 11.697 1.00 18.74 3 TYR B CA 1
ATOM 745 C C . TYR B 1 3 ? -32.604 3.376 12.816 1.00 18.76 3 TYR B C 1
ATOM 746 O O . TYR B 1 3 ? -32.477 2.956 13.970 1.00 18.46 3 TYR B O 1
ATOM 755 N N . HIS B 1 4 ? -33.477 4.290 12.440 1.00 19.33 4 HIS B N 1
ATOM 756 C CA . HIS B 1 4 ? -34.421 4.924 13.372 1.00 19.41 4 HIS B CA 1
ATOM 757 C C . HIS B 1 4 ? -35.765 4.184 13.313 1.00 19.23 4 HIS B C 1
ATOM 758 O O . HIS B 1 4 ? -36.253 3.815 12.230 1.00 18.83 4 HIS B O 1
ATOM 765 N N . ARG B 1 5 ? -36.376 4.004 14.487 1.00 19.94 5 ARG B N 1
ATOM 766 C CA . ARG B 1 5 ? -37.713 3.425 14.583 1.00 21.51 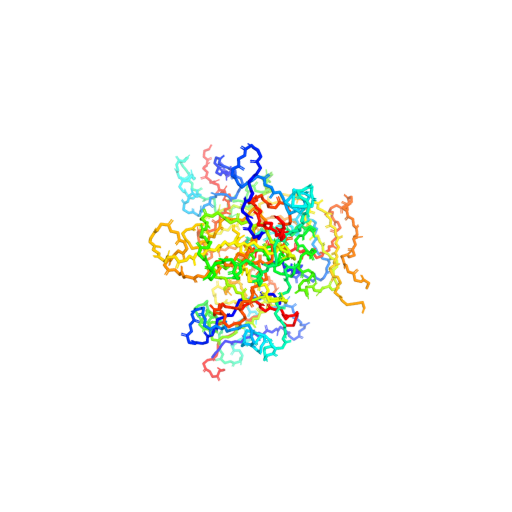5 ARG B CA 1
ATOM 767 C C . ARG B 1 5 ? -38.624 4.284 15.458 1.00 20.62 5 ARG B C 1
ATOM 768 O O . ARG B 1 5 ? -38.241 4.705 16.553 1.00 19.69 5 ARG B O 1
ATOM 776 N N . GLU B 1 6 ? -39.832 4.519 14.991 1.00 20.60 6 GLU B N 1
ATOM 777 C CA . GLU B 1 6 ? -40.847 5.073 15.899 1.00 22.09 6 GLU B CA 1
ATOM 778 C C . GLU B 1 6 ? -41.952 4.045 16.164 1.00 21.85 6 GLU B C 1
ATOM 779 O O . GLU B 1 6 ? -42.169 3.143 15.354 1.00 21.56 6 GLU B O 1
ATOM 785 N N . ALA B 1 7 ? -42.626 4.161 17.309 1.00 21.63 7 ALA B N 1
ATOM 786 C CA . ALA B 1 7 ? -43.826 3.382 17.547 1.00 22.08 7 ALA B CA 1
ATOM 787 C C . ALA B 1 7 ? -44.764 3.529 16.348 1.00 22.83 7 ALA B C 1
ATOM 788 O O . ALA B 1 7 ? -44.760 4.563 15.663 1.00 22.68 7 ALA B O 1
ATOM 790 N N . ARG B 1 8 ? -45.564 2.510 16.060 1.00 24.22 8 ARG B N 1
ATOM 791 C CA . ARG B 1 8 ? -46.543 2.692 14.996 1.00 25.66 8 ARG B CA 1
ATOM 792 C C . 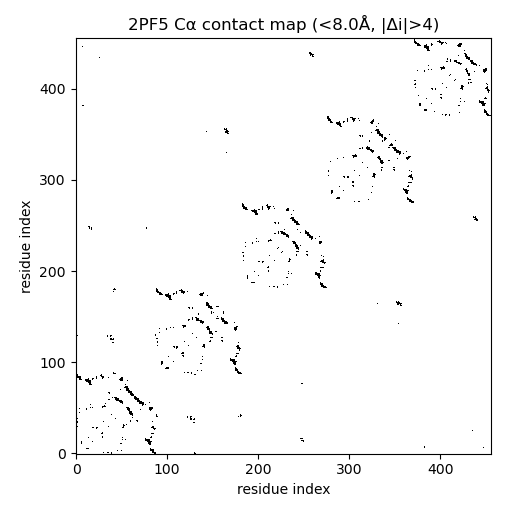ARG B 1 8 ? -47.534 3.816 15.319 1.00 25.11 8 ARG B C 1
ATOM 793 O O . ARG B 1 8 ? -47.973 4.511 14.414 1.00 25.27 8 ARG B O 1
ATOM 801 N N . SER B 1 9 ? -47.846 4.012 16.600 1.00 25.11 9 SER B N 1
ATOM 802 C CA . SER B 1 9 ? -48.732 5.106 17.021 1.00 25.23 9 SER B CA 1
ATOM 803 C C . SER B 1 9 ? -48.151 6.519 16.803 1.00 24.68 9 SER B C 1
ATOM 804 O O . SER B 1 9 ? -48.894 7.510 16.822 1.00 24.97 9 SER B O 1
ATOM 807 N N . GLY B 1 10 ? -46.838 6.616 16.606 1.00 23.79 10 GLY B N 1
ATOM 808 C CA . GLY B 1 10 ? -46.230 7.880 16.212 1.00 22.62 10 GLY B CA 1
ATOM 809 C C . GLY B 1 10 ? -44.961 8.256 16.957 1.00 22.02 10 GLY B C 1
ATOM 810 O O . GLY B 1 10 ? -44.340 7.435 17.621 1.00 21.85 10 GLY B O 1
ATOM 811 N N . LYS B 1 11 ? -44.601 9.526 16.846 1.00 21.54 11 LYS B N 1
ATOM 812 C CA . LYS B 1 11 ? -43.317 10.040 17.314 1.00 21.35 11 LYS B CA 1
ATOM 813 C C . LYS B 1 11 ? -43.276 10.131 18.836 1.00 20.76 11 LYS B C 1
ATOM 814 O O . LYS B 1 11 ? -44.260 10.562 19.456 1.00 19.87 11 LYS B O 1
ATOM 820 N N . TYR B 1 12 ? -42.139 9.747 19.413 1.00 19.59 12 TYR B N 1
ATOM 821 C CA . TYR B 1 12 ? -41.857 9.841 20.861 1.00 19.88 12 TYR B CA 1
ATOM 822 C C . TYR B 1 12 ? -42.893 9.096 21.711 1.00 19.62 12 TYR B C 1
ATOM 823 O O . TYR B 1 12 ? -43.578 9.682 22.584 1.00 19.18 12 TYR B O 1
ATOM 832 N N . LYS B 1 13 ? -43.047 7.815 21.407 1.00 18.89 13 LYS B N 1
ATOM 833 C CA . LYS B 1 13 ? -44.068 7.011 22.063 1.00 19.26 13 LYS B CA 1
ATOM 834 C C . LYS B 1 13 ? -43.518 5.704 22.632 1.00 18.90 13 LYS B C 1
ATOM 835 O O . LYS B 1 13 ? -44.285 4.816 23.033 1.00 18.77 13 LYS B O 1
ATOM 841 N N . LEU B 1 14 ? -42.196 5.578 22.672 1.00 16.66 14 LEU B N 1
ATOM 842 C CA . LEU B 1 14 ? -41.600 4.353 23.196 1.00 17.90 14 LEU B CA 1
ATOM 843 C C . LEU B 1 14 ? -40.820 4.562 24.478 1.00 18.07 14 LEU B C 1
ATOM 844 O O . LEU B 1 14 ? -39.919 5.384 24.519 1.00 17.90 14 LEU B O 1
ATOM 849 N N . THR B 1 15 ? -41.136 3.768 25.511 1.00 18.51 15 THR B N 1
ATOM 850 C CA . THR B 1 15 ? -40.292 3.716 26.704 1.00 17.47 15 THR B CA 1
ATOM 851 C C . THR B 1 15 ? -38.976 3.024 26.382 1.00 18.68 15 THR B C 1
ATOM 852 O O . THR B 1 15 ? -38.797 2.462 25.301 1.00 18.37 15 THR B O 1
ATOM 856 N N . TYR B 1 16 ? -38.035 3.083 27.312 1.00 18.26 16 TYR B N 1
ATOM 857 C CA . TYR B 1 16 ? -36.787 2.377 27.093 1.00 18.18 16 TYR B CA 1
ATOM 858 C C . TYR B 1 16 ? -37.017 0.859 26.869 1.00 18.78 16 TYR B C 1
ATOM 859 O O . TYR B 1 16 ? -36.492 0.256 25.913 1.00 16.87 16 TYR B O 1
ATOM 868 N N . ALA B 1 17 ? -37.824 0.233 27.743 1.00 16.32 17 ALA B N 1
ATOM 869 C CA . ALA B 1 17 ? -38.142 -1.187 27.604 1.00 17.10 17 ALA B CA 1
ATOM 870 C C . ALA B 1 17 ? -38.798 -1.522 26.251 1.00 16.53 17 ALA B C 1
ATOM 871 O O . ALA B 1 17 ? -38.486 -2.544 25.629 1.00 16.83 17 ALA B O 1
ATOM 873 N N . GLU B 1 18 ? -39.713 -0.666 25.809 1.00 16.08 18 GLU B N 1
ATOM 874 C CA . GLU B 1 18 ? -40.403 -0.874 24.551 1.00 16.36 18 GLU B CA 1
ATOM 875 C C . GLU B 1 18 ? -39.422 -0.702 23.367 1.00 16.05 18 GLU B C 1
ATOM 876 O O . GLU B 1 18 ? -39.458 -1.476 22.408 1.00 16.45 18 GLU B O 1
ATOM 882 N N . ALA B 1 19 ? -38.593 0.332 23.431 1.00 16.15 19 ALA B N 1
ATOM 883 C CA . ALA B 1 19 ? -37.560 0.554 22.376 1.00 17.35 19 ALA B CA 1
ATOM 884 C C . ALA B 1 19 ? -36.632 -0.668 22.221 1.00 17.17 19 ALA B C 1
ATOM 885 O O . ALA B 1 19 ? -36.353 -1.136 21.108 1.00 18.01 19 ALA B O 1
ATOM 887 N N . LYS B 1 20 ? -36.170 -1.191 23.351 1.00 17.82 20 LYS B N 1
ATOM 888 C CA . LYS B 1 20 ? -35.312 -2.374 23.396 1.00 17.42 20 LYS B CA 1
ATOM 889 C C . LYS B 1 20 ? -35.975 -3.604 22.742 1.00 17.22 20 LYS B C 1
ATOM 890 O O . LYS B 1 20 ? -35.376 -4.259 21.888 1.00 15.36 20 LYS B O 1
ATOM 896 N N . ALA B 1 21 ? -37.223 -3.897 23.130 1.00 15.88 21 ALA B N 1
ATOM 897 C CA . ALA B 1 21 ? -38.027 -4.932 22.497 1.00 15.03 21 ALA B CA 1
ATOM 898 C C . ALA B 1 21 ? -38.255 -4.728 20.987 1.00 14.53 21 ALA B C 1
ATOM 899 O O . ALA B 1 21 ? -38.230 -5.696 20.233 1.00 14.41 21 ALA B O 1
ATOM 901 N N . VAL B 1 22 ? -38.484 -3.488 20.550 1.00 14.49 22 VAL B N 1
ATOM 902 C CA . VAL B 1 22 ? -38.657 -3.207 19.121 1.00 15.95 22 VAL B CA 1
ATOM 903 C C . VAL B 1 22 ? -37.382 -3.634 18.335 1.00 15.61 22 VAL B C 1
ATOM 904 O O . VAL B 1 22 ? -37.468 -4.395 17.372 1.00 14.65 22 VAL B O 1
ATOM 908 N N . CYS B 1 23 ? -36.212 -3.161 18.768 1.00 17.01 23 CYS B N 1
ATOM 909 C CA . CYS B 1 23 ? -34.949 -3.555 18.109 1.00 17.57 23 CYS B CA 1
ATOM 910 C C . CYS B 1 23 ? -34.708 -5.071 18.119 1.00 16.97 23 CYS B C 1
ATOM 911 O O . CYS B 1 23 ? -34.251 -5.672 17.120 1.00 16.29 23 CYS B O 1
ATOM 914 N N . GLU B 1 24 ? -35.037 -5.719 19.243 1.00 15.53 24 GLU B N 1
ATOM 915 C CA . GLU B 1 24 ? -34.904 -7.171 19.351 1.00 15.57 24 GLU B CA 1
ATOM 916 C C . GLU B 1 24 ? -35.879 -7.916 18.449 1.00 14.07 24 GLU B C 1
ATOM 917 O O . GLU B 1 24 ? -35.521 -8.929 17.845 1.00 13.10 24 GLU B O 1
ATOM 923 N N . PHE B 1 25 ? -37.118 -7.414 18.354 1.00 13.13 25 PHE B N 1
ATOM 924 C CA . PHE B 1 25 ? -38.117 -8.028 17.484 1.00 13.30 25 PHE B CA 1
ATOM 925 C C . PHE B 1 25 ? -37.557 -8.057 16.048 1.00 14.00 25 PHE B C 1
ATOM 926 O O . PHE B 1 25 ? -37.670 -9.066 15.339 1.00 12.74 25 PHE B O 1
ATOM 934 N N . GLU B 1 26 ? -36.945 -6.937 15.666 1.00 15.56 26 GLU B N 1
ATOM 935 C CA . GLU B 1 26 ? -36.361 -6.770 14.321 1.00 18.31 26 GLU B CA 1
ATOM 936 C C . GLU B 1 26 ? -34.998 -7.446 14.112 1.00 18.57 26 GLU B C 1
ATOM 937 O O . GLU B 1 26 ? -34.410 -7.337 13.033 1.00 20.32 26 GLU B O 1
ATOM 943 N N . GLY B 1 27 ? -34.526 -8.195 15.103 1.00 18.46 27 GLY B N 1
ATOM 944 C CA . GLY B 1 27 ? -33.353 -9.036 14.942 1.00 18.43 27 GLY B CA 1
ATOM 945 C C . GLY B 1 27 ? -32.037 -8.385 15.355 1.00 18.68 27 GLY B C 1
ATOM 946 O O . GLY B 1 27 ? -30.971 -8.950 15.099 1.00 18.39 27 GLY B O 1
ATOM 947 N N . GLY B 1 28 ? -32.113 -7.262 16.059 1.00 18.39 28 GLY B N 1
ATOM 948 C CA . GLY B 1 28 ? -30.928 -6.566 16.541 1.00 19.50 28 GLY B CA 1
ATOM 949 C C . GLY B 1 28 ? -31.043 -6.080 17.969 1.00 20.03 28 GLY B C 1
ATOM 950 O O . GLY B 1 28 ? -31.621 -6.768 18.807 1.00 20.22 28 GLY B O 1
ATOM 951 N N . HIS B 1 29 ? -30.449 -4.919 18.239 1.00 19.49 29 HIS B N 1
ATOM 952 C CA . HIS B 1 29 ? -30.335 -4.352 19.588 1.00 20.92 29 HIS B CA 1
ATOM 953 C C . HIS B 1 29 ? -30.356 -2.850 19.475 1.00 21.11 29 HIS B C 1
ATOM 954 O O . HIS B 1 29 ? -30.092 -2.297 18.395 1.00 21.53 29 HIS B O 1
ATOM 961 N N . LEU B 1 30 ? -30.627 -2.148 20.572 1.00 19.68 30 LEU B N 1
ATOM 962 C CA . LEU B 1 30 ? -30.445 -0.713 20.562 1.00 19.68 30 LEU B CA 1
ATOM 963 C C . LEU B 1 30 ? -29.009 -0.383 20.161 1.00 20.33 30 LEU B C 1
ATOM 964 O O . LEU B 1 30 ? -28.053 -1.060 20.601 1.00 19.48 30 LEU B O 1
ATOM 969 N N . ALA B 1 31 ? -28.873 0.614 19.297 1.00 18.50 31 ALA B N 1
ATOM 970 C CA . ALA B 1 31 ? -27.527 0.992 18.801 1.00 19.02 31 ALA B CA 1
ATOM 971 C C . ALA B 1 31 ? -26.712 1.576 19.933 1.00 18.81 31 ALA B C 1
ATOM 972 O O . ALA B 1 31 ? -27.224 2.375 20.759 1.00 19.13 31 ALA B O 1
ATOM 974 N N . THR B 1 32 ? -25.440 1.202 20.000 1.00 19.60 32 THR B N 1
ATOM 975 C CA . THR B 1 32 ? -24.510 1.920 20.871 1.00 20.34 32 THR B CA 1
ATOM 976 C C . THR B 1 32 ? -24.222 3.345 20.338 1.00 20.41 32 THR B C 1
ATOM 977 O O . THR B 1 32 ? -24.457 3.647 19.141 1.00 19.12 32 THR B O 1
ATOM 981 N N . TYR B 1 33 ? -23.738 4.222 21.229 1.00 19.26 33 TYR B N 1
ATOM 982 C CA . TYR B 1 33 ? -23.235 5.526 20.795 1.00 19.86 33 TYR B CA 1
ATOM 983 C C . TYR B 1 33 ? -22.204 5.418 19.635 1.00 19.13 33 TYR B C 1
ATOM 984 O O . TYR B 1 33 ? -22.253 6.188 18.676 1.00 18.86 33 TYR B O 1
ATOM 993 N N . LYS B 1 34 ? -21.265 4.494 19.755 1.00 18.83 34 LYS B N 1
ATOM 994 C CA . LYS B 1 34 ? -20.215 4.361 18.747 1.00 18.69 34 LYS B CA 1
ATOM 995 C C . LYS B 1 34 ? -20.816 3.937 17.382 1.00 17.80 34 LYS B C 1
ATOM 996 O O . LYS B 1 34 ? -20.376 4.415 16.307 1.00 15.21 34 LYS B O 1
ATOM 1002 N N . GLN B 1 35 ? -21.795 3.041 17.426 1.00 16.69 35 GLN B N 1
ATOM 1003 C CA . GLN B 1 35 ? -22.533 2.610 16.213 1.00 17.27 35 GLN B CA 1
ATOM 1004 C C . GLN B 1 35 ? -23.318 3.745 15.596 1.00 16.95 35 GLN B C 1
ATOM 1005 O O . GLN B 1 35 ? -23.258 3.919 14.359 1.00 17.42 35 GLN B O 1
ATOM 1011 N N . LEU B 1 36 ? -24.042 4.519 16.424 1.00 16.91 36 LEU B N 1
ATOM 1012 C CA . LEU B 1 36 ? -24.707 5.750 15.945 1.00 17.61 36 LEU B CA 1
ATOM 1013 C C . LEU B 1 36 ? -23.731 6.756 15.298 1.00 17.35 36 LEU B C 1
ATOM 1014 O O . LEU B 1 36 ? -24.022 7.310 14.208 1.00 17.26 36 LEU B O 1
ATOM 1019 N N . GLU B 1 37 ? -22.585 6.968 15.951 1.00 17.44 37 GLU B N 1
ATOM 1020 C CA A GLU B 1 37 ? -21.533 7.827 15.394 0.50 17.31 37 GLU B CA 1
ATOM 1021 C CA B GLU B 1 37 ? -21.487 7.795 15.450 0.50 17.87 37 GLU B CA 1
ATOM 1022 C C . GLU B 1 37 ? -21.001 7.309 14.061 1.00 17.10 37 GLU B C 1
ATOM 1023 O O . GLU B 1 37 ? -20.791 8.112 13.123 1.00 16.77 37 GLU B O 1
ATOM 1034 N N . ALA B 1 38 ? -20.793 5.993 13.936 1.00 16.98 38 ALA B N 1
ATOM 1035 C CA . ALA B 1 38 ? -20.319 5.408 12.655 1.00 15.96 38 ALA B CA 1
ATOM 1036 C C . ALA B 1 38 ? -21.374 5.656 11.547 1.00 16.05 38 ALA B C 1
ATOM 1037 O O . ALA B 1 38 ? -21.031 6.045 10.445 1.00 17.02 38 ALA B O 1
ATOM 1039 N N . ALA B 1 39 ? -22.652 5.438 11.865 1.00 15.74 39 ALA B N 1
ATOM 1040 C CA . ALA B 1 39 ? -23.765 5.691 10.922 1.00 15.53 39 ALA B CA 1
ATOM 1041 C C . ALA B 1 39 ? -23.782 7.175 10.493 1.00 15.15 39 ALA B C 1
ATOM 1042 O O . ALA B 1 39 ? -23.892 7.471 9.288 1.00 14.08 39 ALA B O 1
ATOM 1044 N N . ARG B 1 40 ? -23.638 8.087 11.463 1.00 15.21 40 ARG B N 1
ATOM 1045 C CA A ARG B 1 40 ? -23.548 9.532 11.191 0.50 16.16 40 ARG B CA 1
ATOM 1046 C CA B ARG B 1 40 ? -23.577 9.526 11.147 0.50 16.27 40 ARG B CA 1
ATOM 1047 C C . ARG B 1 40 ? -22.385 9.879 10.236 1.00 16.02 40 ARG B C 1
ATOM 1048 O O . ARG B 1 40 ? -22.525 10.700 9.324 1.00 15.07 40 ARG B O 1
ATOM 1063 N N . LYS B 1 41 ? -21.227 9.243 10.454 1.00 15.93 41 LYS B N 1
ATOM 1064 C CA . LYS B 1 41 ? -20.027 9.431 9.616 1.00 15.61 41 LYS B CA 1
ATOM 1065 C C . LYS B 1 41 ? -20.314 9.101 8.153 1.00 15.56 41 LYS B C 1
ATOM 1066 O O . LYS B 1 41 ? -19.695 9.667 7.230 1.00 14.88 41 LYS B O 1
ATOM 1072 N N . ILE B 1 42 ? -21.263 8.201 7.921 1.00 15.44 42 ILE B N 1
ATOM 1073 C CA . ILE B 1 42 ? -21.577 7.851 6.534 1.00 16.05 42 ILE B CA 1
ATOM 1074 C C . ILE B 1 42 ? -22.977 8.359 6.101 1.00 16.06 42 ILE B C 1
ATOM 1075 O O . ILE B 1 42 ? -23.600 7.792 5.202 1.00 15.36 42 ILE B O 1
ATOM 1080 N N . GLY B 1 43 ? -23.442 9.428 6.749 1.00 15.03 43 GLY B N 1
ATOM 1081 C CA . GLY B 1 43 ? -24.575 10.191 6.228 1.00 15.55 43 GLY B CA 1
ATOM 1082 C C . GLY B 1 43 ? -25.903 10.041 6.961 1.00 17.12 43 GLY B C 1
ATOM 1083 O O . GLY B 1 43 ? -26.901 10.616 6.520 1.00 17.26 43 GLY B O 1
ATOM 1084 N N . PHE B 1 44 ? -25.930 9.274 8.052 1.00 15.77 44 PHE B N 1
ATOM 1085 C CA . PHE B 1 44 ? -27.186 8.992 8.750 1.00 17.54 44 PHE B CA 1
ATOM 1086 C C . PHE B 1 44 ? -27.576 10.226 9.546 1.00 17.55 44 PHE B C 1
ATOM 1087 O O . PHE B 1 44 ? -26.793 10.704 10.378 1.00 17.42 44 PHE B O 1
ATOM 1095 N N . HIS B 1 45 ? -28.783 10.717 9.281 1.00 17.36 45 HIS B N 1
ATOM 1096 C CA . HIS B 1 45 ? -29.254 12.008 9.818 1.00 18.60 45 HIS B CA 1
ATOM 1097 C C . HIS B 1 45 ? -30.746 11.838 10.112 1.00 18.27 45 HIS B C 1
ATOM 1098 O O . HIS B 1 45 ? -31.527 11.618 9.192 1.00 15.49 45 HIS B O 1
ATOM 1105 N N . VAL B 1 46 ? -31.144 11.935 11.387 1.00 18.97 46 VAL B N 1
ATOM 1106 C CA . VAL B 1 46 ? -32.566 11.917 11.740 1.00 19.93 46 VAL B CA 1
ATOM 1107 C C . VAL B 1 46 ? -32.787 12.852 12.942 1.00 20.24 46 VAL B C 1
ATOM 1108 O O . VAL B 1 46 ? -32.229 12.611 13.992 1.00 20.37 46 VAL B O 1
ATOM 1112 N N . CYS B 1 47 ? -33.577 13.905 12.787 1.00 20.16 47 CYS B N 1
ATOM 1113 C CA . CYS B 1 47 ? -33.739 14.823 13.917 1.00 21.46 47 CYS B CA 1
ATOM 1114 C C . CYS B 1 47 ? -34.912 14.433 14.800 1.00 21.11 47 CYS B C 1
ATOM 1115 O O . CYS B 1 47 ? -35.904 15.159 14.898 1.00 20.86 47 CYS B O 1
ATOM 1118 N N . ALA B 1 48 ? -34.763 13.265 15.422 1.00 20.23 48 ALA B N 1
ATOM 1119 C CA . ALA B 1 48 ? -35.722 12.727 16.375 1.00 20.86 48 ALA B CA 1
ATOM 1120 C C . ALA B 1 48 ? -34.928 11.975 17.416 1.00 20.43 48 ALA B C 1
ATOM 1121 O O . ALA B 1 48 ? -34.197 11.027 17.082 1.00 21.06 48 ALA B O 1
ATOM 1123 N N . ALA B 1 49 ? -35.029 12.418 18.669 1.00 19.09 49 ALA B N 1
ATOM 1124 C CA . ALA B 1 49 ? -34.333 11.782 19.775 1.00 19.22 49 ALA B CA 1
ATOM 1125 C C . ALA B 1 49 ? -34.853 10.370 19.997 1.00 19.12 49 ALA B C 1
ATOM 1126 O O . ALA B 1 49 ? -36.060 10.118 19.919 1.00 19.27 49 ALA B O 1
ATOM 1128 N N . GLY B 1 50 ? -33.934 9.438 20.230 1.00 19.57 50 GLY B N 1
ATOM 1129 C CA . GLY B 1 50 ? -34.321 8.045 20.428 1.00 19.46 50 GLY B CA 1
ATOM 1130 C C . GLY B 1 50 ? -33.505 7.357 21.493 1.00 19.30 50 GLY B C 1
ATOM 1131 O O . GLY B 1 50 ? -32.332 7.678 21.705 1.00 20.15 50 GLY B O 1
ATOM 1132 N N . TRP B 1 51 ? -34.097 6.348 22.122 1.00 19.88 51 TRP B N 1
ATOM 1133 C CA . TRP B 1 51 ? -33.336 5.482 23.015 1.00 19.87 51 TRP B CA 1
ATOM 1134 C C . TRP B 1 51 ? -32.187 4.757 22.282 1.00 20.45 51 TRP B C 1
ATOM 1135 O O . TRP B 1 51 ? -32.311 4.358 21.092 1.00 19.85 51 TRP B O 1
ATOM 1146 N N . MET B 1 52 ? -31.085 4.581 23.017 1.00 19.87 52 MET B N 1
ATOM 1147 C CA . MET B 1 52 ? -29.871 3.892 22.560 1.00 21.66 52 MET B CA 1
ATOM 1148 C C . MET B 1 52 ? -29.405 2.918 23.648 1.00 20.63 52 MET B C 1
ATOM 1149 O O . MET B 1 52 ? -30.048 2.841 24.740 1.00 20.66 52 MET B O 1
ATOM 1154 N N . ALA B 1 53 ? -28.325 2.157 23.368 1.00 19.65 53 ALA B N 1
ATOM 1155 C CA . ALA B 1 53 ? -27.749 1.241 24.344 1.00 20.16 53 ALA B CA 1
ATOM 1156 C C . ALA B 1 53 ? -27.546 1.940 25.685 1.00 20.38 53 ALA B C 1
ATOM 1157 O O . ALA B 1 53 ? -27.211 3.132 25.723 1.00 19.87 53 ALA B O 1
ATOM 1159 N N . LYS B 1 54 ? -27.761 1.206 26.765 1.00 21.00 54 LYS B N 1
ATOM 1160 C CA . LYS B 1 54 ? -27.455 1.671 28.103 1.00 21.80 54 LYS B CA 1
ATOM 1161 C C . LYS B 1 54 ? -28.399 2.760 28.603 1.00 21.35 54 LYS B C 1
ATOM 1162 O O . LYS B 1 54 ? -28.182 3.334 29.641 1.00 21.77 54 LYS B O 1
ATOM 1168 N N . GLY B 1 55 ? -29.459 3.021 27.858 1.00 21.26 55 GLY B N 1
ATOM 1169 C CA . GLY B 1 55 ? -30.477 3.948 28.296 1.00 20.56 55 GLY B CA 1
ATOM 1170 C C . GLY B 1 55 ? -30.118 5.394 28.025 1.00 19.82 55 GLY B C 1
ATOM 1171 O O . GLY B 1 55 ? -30.652 6.301 28.632 1.00 19.90 55 GLY B O 1
ATOM 1172 N N . ARG B 1 56 ? -29.180 5.584 27.105 1.00 19.58 56 ARG B N 1
ATOM 1173 C CA . ARG B 1 56 ? -28.882 6.892 26.571 1.00 18.24 56 ARG B CA 1
ATOM 1174 C C . ARG B 1 56 ? -29.994 7.255 25.622 1.00 18.46 56 ARG B C 1
ATOM 1175 O O . ARG B 1 56 ? -30.624 6.392 25.051 1.00 19.18 56 ARG B O 1
ATOM 1183 N N . VAL B 1 57 ? -30.216 8.545 25.462 1.00 17.69 57 VAL B N 1
ATOM 1184 C CA . VAL B 1 57 ? -31.088 9.082 24.426 1.00 18.70 57 VAL B CA 1
ATOM 1185 C C . VAL B 1 57 ? -30.256 10.087 23.613 1.00 18.56 57 VAL B C 1
ATOM 1186 O O . VAL B 1 57 ? -29.484 10.875 24.163 1.00 19.09 57 VAL B O 1
ATOM 1190 N N . GLY B 1 58 ? -30.365 10.003 22.287 1.00 19.32 58 GLY B N 1
ATOM 1191 C CA . GLY B 1 58 ? -29.667 10.942 21.430 1.00 18.53 58 GLY B CA 1
ATOM 1192 C C . GLY B 1 58 ? -30.151 10.857 19.988 1.00 18.31 58 GLY B C 1
ATOM 1193 O O . GLY B 1 58 ? -31.134 10.202 19.684 1.00 18.46 58 GLY B O 1
ATOM 1194 N N . TYR B 1 59 ? -29.443 11.521 19.089 1.00 18.52 59 TYR B N 1
ATOM 1195 C CA . TYR B 1 59 ? -29.744 11.386 17.664 1.00 18.07 59 TYR B CA 1
ATOM 1196 C C . TYR B 1 59 ? -28.626 12.001 16.840 1.00 17.96 59 TYR B C 1
ATOM 1197 O O . TYR B 1 59 ? -27.906 12.890 17.333 1.00 17.96 59 TYR B O 1
ATOM 1206 N N . PRO B 1 60 ? -28.531 11.573 15.570 1.00 18.13 60 PRO B N 1
ATOM 1207 C CA . PRO B 1 60 ? -27.509 12.007 14.607 1.00 17.94 60 PRO B CA 1
ATOM 1208 C C . PRO B 1 60 ? -27.939 13.191 13.730 1.00 18.12 60 PRO B C 1
ATOM 1209 O O . PRO B 1 60 ? -29.069 13.235 13.201 1.00 16.74 60 PRO B O 1
ATOM 1213 N N . ILE B 1 61 ? -27.059 14.175 13.605 1.00 19.01 61 ILE B N 1
ATOM 1214 C CA . ILE B 1 61 ? -27.313 15.284 12.695 1.00 21.35 61 ILE B CA 1
ATOM 1215 C C . ILE B 1 61 ? -26.167 15.429 11.685 1.00 21.67 61 ILE B C 1
ATOM 1216 O O . ILE B 1 61 ? -24.997 15.344 12.046 1.00 21.57 61 ILE B O 1
ATOM 1221 N N . VAL B 1 62 ? -26.512 15.641 10.424 1.00 23.04 62 VAL B N 1
ATOM 1222 C CA . VAL B 1 62 ? -25.504 15.916 9.381 1.00 24.96 62 VAL B CA 1
ATOM 1223 C C . VAL B 1 62 ? -25.924 17.234 8.774 1.00 24.95 62 VAL B C 1
ATOM 1224 O O . VAL B 1 62 ? -25.089 18.018 8.311 1.00 26.88 62 VAL B O 1
ATOM 1228 N N . GLY B 1 65 ? -30.813 22.935 12.716 1.00 34.95 65 GLY B N 1
ATOM 1229 C CA . GLY B 1 65 ? -31.979 23.647 12.193 1.00 35.49 65 GLY B CA 1
ATOM 1230 C C . GLY B 1 65 ? -33.170 23.639 13.144 1.00 35.28 65 GLY B C 1
ATOM 1231 O O . GLY B 1 65 ? -33.050 23.181 14.282 1.00 35.73 65 GLY B O 1
ATOM 1232 N N . PRO B 1 66 ? -34.334 24.159 12.698 1.00 34.86 66 PRO B N 1
ATOM 1233 C CA . PRO B 1 66 ? -35.525 24.160 13.566 1.00 34.39 66 PRO B CA 1
ATOM 1234 C C . PRO B 1 66 ? -35.790 22.812 14.255 1.00 34.00 66 PRO B C 1
ATOM 1235 O O . PRO B 1 66 ? -36.111 22.773 15.452 1.00 33.62 66 PRO B O 1
ATOM 1239 N N . ASN B 1 67 ? -35.625 21.727 13.495 1.00 33.20 67 ASN B N 1
ATOM 1240 C CA . ASN B 1 67 ? -35.838 20.364 13.961 1.00 32.87 67 ASN B CA 1
ATOM 1241 C C . ASN B 1 67 ? -34.633 19.837 14.732 1.00 31.66 67 ASN B C 1
ATOM 1242 O O . ASN B 1 67 ? -34.773 18.969 15.589 1.00 30.87 67 ASN B O 1
ATOM 1247 N N . CYS B 1 68 ? -33.448 20.352 14.396 1.00 30.52 68 CYS B N 1
ATOM 1248 C CA . CYS B 1 68 ? -32.189 19.658 14.707 1.00 29.78 68 CYS B CA 1
ATOM 1249 C C . CYS B 1 68 ? -31.342 20.478 15.656 1.00 29.53 68 CYS B C 1
ATOM 1250 O O . CYS B 1 68 ? -31.179 21.684 15.474 1.00 29.10 68 CYS B O 1
ATOM 1253 N N . GLY B 1 69 ? -30.777 19.835 16.668 1.00 29.44 69 GLY B N 1
ATOM 1254 C CA . GLY B 1 69 ? -29.977 20.613 17.624 1.00 29.04 69 GLY B CA 1
ATOM 1255 C C . GLY B 1 69 ? -28.582 20.787 17.069 1.00 28.21 69 GLY B C 1
ATOM 1256 O O . GLY B 1 69 ? -28.187 20.036 16.176 1.00 29.00 69 GLY B O 1
ATOM 1257 N N . PHE B 1 70 ? -27.834 21.771 17.556 1.00 27.45 70 PHE B N 1
ATOM 1258 C CA . PHE B 1 70 ? -26.419 21.776 17.248 1.00 27.02 70 PHE B CA 1
ATOM 1259 C C . PHE B 1 70 ? -25.661 20.838 18.186 1.00 27.67 70 PHE B C 1
ATOM 1260 O O . PHE B 1 70 ? -25.904 20.819 19.412 1.00 27.70 70 PHE B O 1
ATOM 1268 N N . GLY B 1 71 ? -24.761 20.061 17.596 1.00 27.03 71 GLY B N 1
ATOM 1269 C CA . GLY B 1 71 ? -23.832 19.210 18.340 1.00 27.26 71 GLY B CA 1
ATOM 1270 C C . GLY B 1 71 ? -22.533 19.127 17.569 1.00 27.50 71 GLY B C 1
ATOM 1271 O O . GLY B 1 71 ? -22.518 18.610 16.447 1.00 27.02 71 GLY B O 1
ATOM 1272 N N . LYS B 1 72 ? -21.447 19.640 18.156 1.00 27.42 72 LYS B N 1
ATOM 1273 C CA . LYS B 1 72 ? -20.144 19.693 17.469 1.00 27.72 72 LYS B CA 1
ATOM 1274 C C . LYS B 1 72 ? -19.698 18.306 16.965 1.00 26.74 72 LYS B C 1
ATOM 1275 O O . LYS B 1 72 ? -19.051 18.202 15.924 1.00 26.67 72 LYS B O 1
ATOM 1281 N N . THR B 1 73 ? -20.085 17.261 17.704 1.00 25.70 73 THR B N 1
ATOM 1282 C CA A THR B 1 73 ? -19.775 15.885 17.318 0.50 25.46 73 THR B CA 1
ATOM 1283 C CA B THR B 1 73 ? -19.796 15.868 17.332 0.50 24.98 73 THR B CA 1
ATOM 1284 C C . THR B 1 73 ? -20.744 15.351 16.236 1.00 24.92 73 THR B C 1
ATOM 1285 O O . THR B 1 73 ? -20.468 14.342 15.574 1.00 24.57 73 THR B O 1
ATOM 1292 N N . GLY B 1 74 ? -21.884 16.019 16.059 1.00 23.29 74 GLY B N 1
ATOM 1293 C CA . GLY B 1 74 ? -22.871 15.530 15.114 1.00 21.44 74 GLY B CA 1
ATOM 1294 C C . GLY B 1 74 ? -23.853 14.551 15.747 1.00 19.48 74 GLY B C 1
ATOM 1295 O O . GLY B 1 74 ? -24.758 14.063 15.049 1.00 19.87 74 GLY B O 1
ATOM 1296 N N . ILE B 1 75 ? -23.616 14.158 17.007 1.00 19.03 75 ILE B N 1
ATOM 1297 C CA A ILE B 1 75 ? -24.613 13.386 17.784 0.50 18.90 75 ILE B CA 1
ATOM 1298 C CA B ILE B 1 75 ? -24.588 13.366 17.785 0.50 18.65 75 ILE B CA 1
ATOM 1299 C C . ILE B 1 75 ? -25.039 14.253 18.939 1.00 18.14 75 ILE B C 1
ATOM 1300 O O . ILE B 1 75 ? -24.202 14.777 19.683 1.00 18.51 75 ILE B O 1
ATOM 1309 N N . ILE B 1 76 ? -26.336 14.4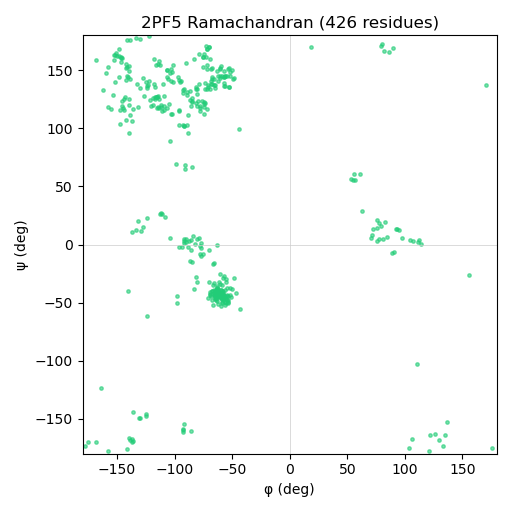50 19.055 1.00 17.51 76 ILE B N 1
ATOM 1310 C CA . ILE B 1 76 ? -26.864 15.215 20.194 1.00 17.20 76 ILE B CA 1
ATOM 1311 C C . ILE B 1 76 ? -27.062 14.183 21.332 1.00 16.01 76 ILE B C 1
ATOM 1312 O O . ILE B 1 76 ? -27.714 13.166 21.122 1.00 16.50 76 ILE B O 1
ATOM 1317 N N . ASP B 1 77 ? -26.450 14.445 22.493 1.00 15.53 77 ASP B N 1
ATOM 1318 C CA . ASP B 1 77 ? -26.501 13.571 23.662 1.00 15.89 77 ASP B CA 1
ATOM 1319 C C . ASP B 1 77 ? -27.486 14.165 24.701 1.00 14.88 77 ASP B C 1
ATOM 1320 O O . ASP B 1 77 ? -27.235 15.225 25.276 1.00 14.69 77 ASP B O 1
ATOM 1325 N N . TYR B 1 78 ? -28.596 13.465 24.899 1.00 16.54 78 TYR B N 1
ATOM 1326 C CA . TYR B 1 78 ? -29.561 13.765 25.998 1.00 17.31 78 TYR B CA 1
ATOM 1327 C C . TYR B 1 78 ? -29.230 12.957 27.253 1.00 17.86 78 TYR B C 1
ATOM 1328 O O . TYR B 1 78 ? -29.948 13.026 28.289 1.00 16.77 78 TYR B O 1
ATOM 1337 N N . GLY B 1 79 ? -28.134 12.206 27.152 1.00 17.46 79 GLY B N 1
ATOM 1338 C CA . GLY B 1 79 ? -27.529 11.524 28.304 1.00 16.99 79 GLY B CA 1
ATOM 1339 C C . GLY B 1 79 ? -28.222 10.234 28.662 1.00 15.88 79 GLY B C 1
ATOM 1340 O O . GLY B 1 79 ? -29.266 9.902 28.100 1.00 15.59 79 GLY B O 1
ATOM 1341 N N . ILE B 1 80 ? -27.628 9.491 29.605 1.00 15.20 80 ILE B N 1
ATOM 1342 C CA . ILE B 1 80 ? -28.310 8.324 30.164 1.00 15.62 80 ILE B CA 1
ATOM 1343 C C . ILE B 1 80 ? -29.413 8.832 31.104 1.00 15.14 80 ILE B C 1
ATOM 1344 O O . ILE B 1 80 ? -29.138 9.545 32.097 1.00 15.16 80 ILE B O 1
ATOM 1349 N N . ARG B 1 81 ? -30.649 8.489 30.749 1.00 15.00 81 ARG B N 1
ATOM 1350 C CA . ARG B 1 81 ? -31.858 9.061 31.392 1.00 15.98 81 ARG B CA 1
ATOM 1351 C C . ARG B 1 81 ? -32.149 8.359 32.717 1.00 15.75 81 ARG B C 1
ATOM 1352 O O . ARG B 1 81 ? -32.147 7.129 32.812 1.00 16.04 81 ARG B O 1
ATOM 1360 N N . LEU B 1 82 ? -32.425 9.145 33.738 1.00 15.33 82 LEU B N 1
ATOM 1361 C CA . LEU B 1 82 ? -32.822 8.527 35.006 1.00 15.85 82 LEU B CA 1
ATOM 1362 C C . LEU B 1 82 ? -34.169 7.799 34.843 1.00 16.75 82 LEU B C 1
ATOM 1363 O O . LEU B 1 82 ? -34.324 6.660 35.292 1.00 15.77 82 LEU B O 1
ATOM 1368 N N . ASN B 1 83 ? -35.107 8.440 34.150 1.00 17.47 83 ASN B N 1
ATOM 1369 C CA . ASN B 1 83 ? -36.471 7.922 34.031 1.00 18.37 83 ASN B CA 1
ATOM 1370 C C . ASN B 1 83 ? -36.610 7.140 32.733 1.00 18.26 83 ASN B C 1
ATOM 1371 O O . ASN B 1 83 ? -36.747 7.732 31.669 1.00 18.61 83 ASN B O 1
ATOM 1376 N N . ARG B 1 84 ? -36.602 5.813 32.845 1.00 18.97 84 ARG B N 1
ATOM 1377 C CA . ARG B 1 84 ? -36.743 4.917 31.698 1.00 19.80 84 ARG B CA 1
ATOM 1378 C C . ARG B 1 84 ? -38.179 4.777 31.167 1.00 19.90 84 ARG B C 1
ATOM 1379 O O . ARG B 1 84 ? -38.395 4.068 30.173 1.00 20.47 84 ARG B O 1
ATOM 1387 N N . SER B 1 85 ? -39.142 5.431 31.825 1.00 18.65 85 SER B N 1
ATOM 1388 C CA . SER B 1 85 ? -40.514 5.536 31.310 1.00 18.78 85 SER B CA 1
ATOM 1389 C C . SER B 1 85 ? -40.693 6.746 30.394 1.00 18.29 85 SER B C 1
ATOM 1390 O O . SER B 1 85 ? -41.761 6.950 29.840 1.00 17.07 85 SER B O 1
ATOM 1393 N N . GLU B 1 86 ? -39.639 7.548 30.215 1.00 17.32 86 GLU B N 1
ATOM 1394 C CA . GLU B 1 86 ? -39.679 8.593 29.200 1.00 18.01 86 GLU B CA 1
ATOM 1395 C C . GLU B 1 86 ? -39.998 7.984 27.843 1.00 18.24 86 GLU B C 1
ATOM 1396 O O . GLU B 1 86 ? -39.567 6.866 27.539 1.00 18.36 86 GLU B O 1
ATOM 1402 N N . ARG B 1 87 ? -40.743 8.717 27.024 1.00 18.72 87 ARG B N 1
ATOM 1403 C CA A ARG B 1 87 ? -41.135 8.204 25.718 0.50 18.49 87 ARG B CA 1
ATOM 1404 C CA B ARG B 1 87 ? -41.150 8.200 25.718 0.50 18.19 87 ARG B CA 1
ATOM 1405 C C . ARG B 1 87 ? -40.414 8.919 24.588 1.00 18.30 87 ARG B C 1
ATOM 1406 O O . ARG B 1 87 ? -40.562 10.124 24.397 1.00 17.85 87 ARG B O 1
ATOM 1421 N N . TRP B 1 88 ? -39.650 8.150 23.831 1.00 18.46 88 TRP B N 1
ATOM 1422 C CA . TRP B 1 88 ? -38.839 8.701 22.741 1.00 17.76 88 TRP B CA 1
ATOM 1423 C C . TRP B 1 88 ? -38.985 7.774 21.544 1.00 18.03 88 TRP B C 1
ATOM 1424 O O . TRP B 1 88 ? -39.846 6.896 21.526 1.00 16.90 88 TRP B O 1
ATOM 1435 N N . ASP B 1 89 ? -38.162 7.985 20.514 1.00 18.53 89 ASP B N 1
ATOM 1436 C CA . ASP B 1 89 ? -38.033 6.961 19.455 1.00 18.82 89 ASP B CA 1
ATOM 1437 C C . ASP B 1 89 ? -36.990 5.919 19.831 1.00 19.04 89 ASP B C 1
ATOM 1438 O O . ASP B 1 89 ? -36.664 5.747 21.016 1.00 19.31 89 ASP B O 1
ATOM 1443 N N . ALA B 1 90 ? -36.476 5.176 18.846 1.00 18.64 90 ALA B N 1
ATOM 1444 C CA . ALA B 1 90 ? -35.454 4.177 19.103 1.00 18.60 90 ALA B CA 1
ATOM 1445 C C . ALA B 1 90 ? -34.436 4.233 17.952 1.00 18.53 90 ALA B C 1
ATOM 1446 O O . ALA B 1 90 ? -34.816 4.436 16.783 1.00 18.20 90 ALA B O 1
ATOM 1448 N N . TYR B 1 91 ? -33.183 4.022 18.312 1.00 17.19 91 TYR B N 1
ATOM 1449 C CA . TYR B 1 91 ? -32.120 3.721 17.342 1.00 18.73 91 TYR B CA 1
ATOM 1450 C C . TYR B 1 91 ? -31.678 2.278 17.449 1.00 18.27 91 TYR B C 1
ATOM 1451 O O . TYR B 1 91 ? -31.159 1.847 18.491 1.00 19.24 91 TYR B O 1
ATOM 1460 N N . CYS B 1 92 ? -31.917 1.509 16.375 1.00 18.22 92 CYS B N 1
ATOM 1461 C CA . CYS B 1 92 ? -31.552 0.112 16.337 1.00 18.13 92 CYS B CA 1
ATOM 1462 C C . CYS B 1 92 ? -30.283 -0.167 15.536 1.00 17.45 92 CYS B C 1
ATOM 1463 O O . CYS B 1 92 ? -30.037 0.498 14.526 1.00 17.42 92 CYS B O 1
ATOM 1466 N N . TYR B 1 93 ? -29.555 -1.191 15.963 1.00 17.45 93 TYR B N 1
ATOM 1467 C CA . TYR B 1 93 ? -28.430 -1.738 15.184 1.00 18.87 93 TYR B CA 1
ATOM 1468 C C . TYR B 1 93 ? -28.673 -3.212 14.853 1.00 19.65 93 TYR B C 1
ATOM 1469 O O . TYR B 1 93 ? -28.803 -4.065 15.779 1.00 18.85 93 TYR B O 1
ATOM 1478 N N . ASN B 1 94 ? -28.736 -3.511 13.546 1.00 19.76 94 ASN B N 1
ATOM 1479 C CA . ASN B 1 94 ? -28.796 -4.870 13.057 1.00 21.94 94 ASN B CA 1
ATOM 1480 C C . ASN B 1 94 ? -27.840 -4.993 11.830 1.00 23.39 94 ASN B C 1
ATOM 1481 O O . ASN B 1 94 ? -28.176 -4.512 10.755 1.00 22.83 94 ASN B O 1
ATOM 1486 N N . PRO B 1 95 ? -26.685 -5.648 12.001 1.00 25.22 95 PRO B N 1
ATOM 1487 C CA . PRO B 1 95 ? -25.748 -5.745 10.862 1.00 27.52 95 PRO B CA 1
ATOM 1488 C C . PRO B 1 95 ? -26.215 -6.663 9.721 1.00 29.93 95 PRO B C 1
ATOM 1489 O O . PRO B 1 95 ? -25.522 -6.754 8.707 1.00 30.89 95 PRO B O 1
ATOM 1493 N N . HIS B 1 96 ? -27.340 -7.361 9.885 1.00 31.78 96 HIS B N 1
ATOM 1494 C CA . HIS B 1 96 ? -27.953 -8.105 8.773 1.00 33.99 96 HIS B CA 1
ATOM 1495 C C . HIS B 1 96 ? -29.118 -7.317 8.156 1.00 34.85 96 HIS B C 1
ATOM 1496 O O . HIS B 1 96 ? -29.399 -6.162 8.554 1.00 36.20 96 HIS B O 1
ATOM 1503 N N . GLY C 1 1 ? -14.976 25.834 -33.353 1.00 21.69 1 GLY C N 1
ATOM 1504 C CA . GLY C 1 1 ? -14.774 24.389 -33.227 1.00 20.15 1 GLY C CA 1
ATOM 1505 C C . GLY C 1 1 ? -15.484 24.007 -31.934 1.00 19.23 1 GLY C C 1
ATOM 1506 O O . GLY C 1 1 ? -16.357 24.737 -31.434 1.00 20.52 1 GLY C O 1
ATOM 1507 N N . VAL C 1 2 ? -15.096 22.866 -31.398 1.00 18.32 2 VAL C N 1
ATOM 1508 C CA . VAL C 1 2 ? -15.637 22.332 -30.148 1.00 18.27 2 VAL C CA 1
ATOM 1509 C C . VAL C 1 2 ? -14.727 22.705 -28.973 1.00 18.83 2 VAL C C 1
ATOM 1510 O O . VAL C 1 2 ? -13.483 22.654 -29.101 1.00 15.90 2 VAL C O 1
ATOM 1514 N N . TYR C 1 3 ? -15.343 23.025 -27.825 1.00 16.79 3 TYR C N 1
ATOM 1515 C CA . TYR C 1 3 ? -14.597 23.423 -26.661 1.00 18.15 3 TYR C CA 1
ATOM 1516 C C . TYR C 1 3 ? -15.365 23.081 -25.374 1.00 17.99 3 TYR C C 1
ATOM 1517 O O . TYR C 1 3 ? -16.579 22.878 -25.392 1.00 19.07 3 TYR C O 1
ATOM 1526 N N . HIS C 1 4 ? -14.608 22.996 -24.293 1.00 18.48 4 HIS C N 1
ATOM 1527 C CA . HIS C 1 4 ? -15.120 22.601 -22.990 1.00 18.56 4 HIS C CA 1
ATOM 1528 C C . HIS C 1 4 ? -15.404 23.876 -22.178 1.00 19.05 4 HIS C C 1
ATOM 1529 O O . HIS C 1 4 ? -14.662 24.851 -22.272 1.00 18.70 4 HIS C O 1
ATOM 1536 N N . ARG C 1 5 ? -16.464 23.843 -21.367 1.00 19.25 5 ARG C N 1
ATOM 1537 C CA . ARG C 1 5 ? -16.795 24.919 -20.444 1.00 19.76 5 ARG C CA 1
ATOM 1538 C C . ARG C 1 5 ? -17.094 24.281 -19.077 1.00 19.52 5 ARG C C 1
ATOM 1539 O O . ARG C 1 5 ? -17.757 23.238 -18.997 1.00 19.15 5 ARG C O 1
ATOM 1547 N N . GLU C 1 6 ? -16.601 24.911 -18.024 1.00 20.25 6 GLU C N 1
ATOM 1548 C CA . GLU C 1 6 ? -17.037 24.567 -16.670 1.00 21.72 6 GLU C CA 1
ATOM 1549 C C . GLU C 1 6 ? -17.703 25.793 -16.054 1.00 20.77 6 GLU C C 1
ATOM 1550 O O . GLU C 1 6 ? -17.482 26.925 -16.494 1.00 20.76 6 GLU C O 1
ATOM 1556 N N . ALA C 1 7 ? -18.525 25.586 -15.031 1.00 21.52 7 ALA C N 1
ATOM 1557 C CA . ALA C 1 7 ? -19.067 26.725 -14.291 1.00 20.88 7 ALA C CA 1
ATOM 1558 C C . ALA C 1 7 ? -17.933 27.540 -13.660 1.00 21.98 7 ALA C C 1
ATOM 1559 O O . ALA C 1 7 ? -16.889 26.983 -13.328 1.00 20.73 7 ALA C O 1
ATOM 1561 N N . ARG C 1 8 ? -18.154 28.854 -13.470 1.00 23.88 8 ARG C N 1
ATOM 1562 C CA . ARG C 1 8 ? -17.192 29.728 -12.777 1.00 25.04 8 ARG C CA 1
ATOM 1563 C C . ARG C 1 8 ? -16.775 29.094 -11.445 1.00 24.94 8 ARG C C 1
ATOM 1564 O O . ARG C 1 8 ? -15.604 29.187 -11.043 1.00 25.23 8 ARG C O 1
ATOM 1572 N N . SER C 1 9 ? -17.736 28.454 -10.766 1.00 24.45 9 SER C N 1
ATOM 1573 C CA . SER C 1 9 ? -17.517 27.856 -9.446 1.00 24.51 9 SER C CA 1
ATOM 1574 C C . SER C 1 9 ? -16.724 26.559 -9.499 1.00 23.78 9 SER C C 1
ATOM 1575 O O . SER C 1 9 ? -16.372 26.019 -8.456 1.00 23.92 9 SER C O 1
ATOM 1578 N N . GLY C 1 10 ? -16.480 26.038 -10.697 1.00 22.25 10 GLY C N 1
ATOM 1579 C CA . GLY C 1 10 ? -15.615 24.872 -10.850 1.00 21.21 10 GLY C CA 1
ATOM 1580 C C . GLY C 1 10 ? -16.251 23.667 -11.524 1.00 20.25 10 GLY C C 1
ATOM 1581 O O . GLY C 1 10 ? -17.312 23.768 -12.139 1.00 19.73 10 GLY C O 1
ATOM 1582 N N . LYS C 1 11 ? -15.593 22.517 -11.360 1.00 19.58 11 LYS C N 1
ATOM 1583 C CA . LYS C 1 11 ? -15.889 21.280 -12.080 1.00 19.65 11 LYS C CA 1
ATOM 1584 C C . LYS C 1 11 ? -17.231 20.640 -11.698 1.00 19.12 11 LYS C C 1
ATOM 1585 O O . LYS C 1 11 ? -17.555 20.568 -10.480 1.00 18.06 11 LYS C O 1
ATOM 1591 N N . TYR C 1 12 ? -17.953 20.149 -12.713 1.00 18.27 12 TYR C N 1
ATOM 1592 C CA . TYR C 1 12 ? -19.242 19.431 -12.572 1.00 18.28 12 TYR C CA 1
ATOM 1593 C C . TYR C 1 12 ? -20.256 20.244 -11.759 1.00 19.16 12 TYR C C 1
ATOM 1594 O O . TYR C 1 12 ? -20.751 19.801 -10.703 1.00 17.53 12 TYR C O 1
ATOM 1603 N N . LYS C 1 13 ? -20.517 21.454 -12.228 1.00 17.93 13 LYS C N 1
ATOM 1604 C CA . LYS C 1 13 ? -21.440 22.343 -11.554 1.00 19.39 13 LYS C CA 1
ATOM 1605 C C . LYS C 1 13 ? -22.451 22.951 -12.517 1.00 19.28 13 LYS C C 1
ATOM 1606 O O . LYS C 1 13 ? -23.066 23.955 -12.191 1.00 20.57 13 LYS C O 1
ATOM 1612 N N . LEU C 1 14 ? -22.647 22.335 -13.684 1.00 18.20 14 LEU C N 1
ATOM 1613 C CA . LEU C 1 14 ? -23.658 22.826 -14.620 1.00 18.32 14 LEU C CA 1
ATOM 1614 C C . LEU C 1 14 ? -24.752 21.791 -14.859 1.00 18.06 14 LEU C C 1
ATOM 1615 O O . LEU C 1 14 ? -24.460 20.641 -15.221 1.00 18.64 14 LEU C O 1
ATOM 1620 N N . THR C 1 15 ? -26.005 22.211 -14.674 1.00 18.26 15 THR C N 1
ATOM 1621 C CA A THR C 1 15 ? -27.151 21.408 -15.143 0.50 16.95 15 THR C CA 1
ATOM 1622 C CA B THR C 1 15 ? -27.175 21.461 -15.115 0.50 19.21 15 THR C CA 1
ATOM 1623 C C . THR C 1 15 ? -27.224 21.486 -16.667 1.00 18.49 15 THR C C 1
ATOM 1624 O O . THR C 1 15 ? -26.523 22.273 -17.293 1.00 18.19 15 THR C O 1
ATOM 1631 N N . TYR C 1 16 ? -28.067 20.654 -17.274 1.00 18.74 16 TYR C N 1
ATOM 1632 C CA . TYR C 1 16 ? -28.224 20.638 -18.715 1.00 19.24 16 TYR C CA 1
ATOM 1633 C C . TYR C 1 16 ? -28.708 21.997 -19.209 1.00 19.09 16 TYR C C 1
ATOM 1634 O O . TYR C 1 16 ? -28.196 22.520 -20.202 1.00 17.24 16 TYR C O 1
ATOM 1643 N N . ALA C 1 17 ? -29.689 22.582 -18.501 1.00 17.46 17 ALA C N 1
ATOM 1644 C CA . ALA C 1 17 ? -30.194 23.914 -18.872 1.00 17.78 17 ALA C CA 1
ATOM 1645 C C . ALA C 1 17 ? -29.121 25.014 -18.774 1.00 17.46 17 ALA C C 1
ATOM 1646 O O . ALA C 1 17 ? -29.064 25.894 -19.630 1.00 16.79 17 ALA C O 1
ATOM 1648 N N . GLU C 1 18 ? -28.295 24.954 -17.724 1.00 16.60 18 GLU C N 1
ATOM 1649 C CA . GLU C 1 18 ? -27.180 25.884 -17.542 1.00 17.20 18 GLU C CA 1
ATOM 1650 C C . GLU C 1 18 ? -26.132 25.701 -18.654 1.00 16.81 18 GLU C C 1
ATOM 1651 O O . GLU C 1 18 ? -25.657 26.677 -19.260 1.00 15.88 18 GLU C O 1
ATOM 1657 N N . ALA C 1 19 ? -25.789 24.442 -18.906 1.00 16.69 19 ALA C N 1
ATOM 1658 C CA . ALA C 1 19 ? -24.803 24.099 -19.965 1.00 17.74 19 ALA C CA 1
ATOM 1659 C C . ALA C 1 19 ? -25.278 24.621 -21.331 1.00 17.54 19 ALA C C 1
ATOM 1660 O O . ALA C 1 19 ? -24.531 25.272 -22.083 1.00 18.85 19 ALA C O 1
ATOM 1662 N N . LYS C 1 20 ? -26.526 24.313 -21.678 1.00 17.90 20 LYS C N 1
ATOM 1663 C CA . LYS C 1 20 ? -27.122 24.842 -22.918 1.00 18.19 20 LYS C CA 1
ATOM 1664 C C . LYS C 1 20 ? -27.048 26.361 -23.036 1.00 18.46 20 LYS C C 1
ATOM 1665 O O . LYS C 1 20 ? -26.629 26.901 -24.080 1.00 18.86 20 LYS C O 1
ATOM 1671 N N . ALA C 1 21 ? -27.427 27.057 -21.965 1.00 17.34 21 ALA C N 1
ATOM 1672 C CA . ALA C 1 21 ? -27.440 28.501 -21.963 1.00 16.51 21 ALA C CA 1
ATOM 1673 C C . ALA C 1 21 ? -26.027 29.079 -22.065 1.00 16.00 21 ALA C C 1
ATOM 1674 O O . ALA C 1 21 ? -25.843 30.133 -22.655 1.00 16.59 21 ALA C O 1
ATOM 1676 N N . VAL C 1 22 ? -25.051 28.412 -21.461 1.00 16.84 22 VAL C N 1
ATOM 1677 C CA . VAL C 1 22 ? -23.670 28.877 -21.550 1.00 17.24 22 VAL C CA 1
ATOM 1678 C C . VAL C 1 22 ? -23.229 28.797 -23.023 1.00 16.49 22 VAL C C 1
ATOM 1679 O O . VAL C 1 22 ? -22.675 29.767 -23.565 1.00 16.40 22 VAL C O 1
ATOM 1683 N N . CYS C 1 23 ? -23.481 27.660 -23.678 1.00 17.25 23 CYS C N 1
ATOM 1684 C CA . CYS C 1 23 ? -23.068 27.543 -25.119 1.00 17.55 23 CYS C CA 1
ATOM 1685 C C . CYS C 1 23 ? -23.772 28.573 -26.023 1.00 17.28 23 CYS C C 1
ATOM 1686 O O . CYS C 1 23 ? -23.166 29.209 -26.941 1.00 15.86 23 CYS C O 1
ATOM 1689 N N . GLU C 1 24 ? -25.066 28.752 -25.773 1.00 16.20 24 GLU C N 1
ATOM 1690 C CA . GLU C 1 24 ? -25.852 29.728 -26.499 1.00 16.61 24 GLU C CA 1
ATOM 1691 C C . GLU C 1 24 ? -25.452 31.168 -26.193 1.00 15.39 24 GLU C C 1
ATOM 1692 O O . GLU C 1 24 ? -25.407 31.991 -27.119 1.00 15.19 24 GLU C O 1
ATOM 1698 N N . PHE C 1 25 ? -25.153 31.482 -24.927 1.00 14.12 25 PHE C N 1
ATOM 1699 C CA . PHE C 1 25 ? -24.662 32.813 -24.565 1.00 13.89 25 PHE C CA 1
ATOM 1700 C C . PHE C 1 25 ? -23.460 33.177 -25.456 1.00 15.06 25 PHE C C 1
ATOM 1701 O O . PHE C 1 25 ? -23.379 34.277 -25.971 1.00 13.04 25 PHE C O 1
ATOM 1709 N N . GLU C 1 26 ? -22.568 32.201 -25.636 1.00 15.94 26 GLU C N 1
ATOM 1710 C CA . GLU C 1 26 ? -21.334 32.371 -26.393 1.00 17.86 26 GLU C CA 1
ATOM 1711 C C . GLU C 1 26 ? -21.502 32.276 -27.917 1.00 18.08 26 GLU C C 1
ATOM 1712 O O . GLU C 1 26 ? -20.510 32.343 -28.652 1.00 19.71 26 GLU C O 1
ATOM 1718 N N . GLY C 1 27 ? -22.744 32.155 -28.393 1.00 17.80 27 GLY C N 1
ATOM 1719 C CA . GLY C 1 27 ? -23.071 32.274 -29.823 1.00 17.63 27 GLY C CA 1
ATOM 1720 C C . GLY C 1 27 ? -23.134 30.936 -30.556 1.00 17.67 27 GLY C C 1
ATOM 1721 O O . GLY C 1 27 ? -23.213 30.893 -31.800 1.00 17.29 27 GLY C O 1
ATOM 1722 N N . GLY C 1 28 ? -23.146 29.857 -29.788 1.00 16.86 28 GLY C N 1
ATOM 1723 C CA . GLY C 1 28 ? -23.137 28.509 -30.335 1.00 18.61 28 GLY C CA 1
ATOM 1724 C C . GLY C 1 28 ? -24.216 27.635 -29.735 1.00 19.62 28 GLY C C 1
ATOM 1725 O O . GLY C 1 28 ? -25.298 28.137 -29.367 1.00 19.58 28 GLY C O 1
ATOM 1726 N N . HIS C 1 29 ? -23.923 26.338 -29.663 1.00 18.73 29 HIS C N 1
ATOM 1727 C CA . HIS C 1 29 ? -24.849 25.323 -29.165 1.00 19.76 29 HIS C CA 1
ATOM 1728 C C . HIS C 1 29 ? -24.087 24.237 -28.468 1.00 19.90 29 HIS C C 1
ATOM 1729 O O . HIS C 1 29 ? -22.868 24.075 -28.707 1.00 20.60 29 HIS C O 1
ATOM 1736 N N . LEU C 1 30 ? -24.772 23.448 -27.637 1.00 19.56 30 LEU C N 1
ATOM 1737 C CA . LEU C 1 30 ? -24.163 22.202 -27.185 1.00 19.51 30 LEU C CA 1
ATOM 1738 C C . LEU C 1 30 ? -23.693 21.368 -28.401 1.00 19.87 30 LEU C C 1
ATOM 1739 O O . LEU C 1 30 ? -24.420 21.213 -29.400 1.00 19.16 30 LEU C O 1
ATOM 1744 N N . ALA C 1 31 ? -22.490 20.830 -28.283 1.00 18.90 31 ALA C N 1
ATOM 1745 C CA . ALA C 1 31 ? -21.889 20.028 -29.372 1.00 19.13 31 ALA C CA 1
ATOM 1746 C C . ALA C 1 31 ? -22.680 18.716 -29.520 1.00 19.66 31 ALA C C 1
ATOM 1747 O O . ALA C 1 31 ? -23.077 18.082 -28.507 1.00 20.51 31 ALA C O 1
ATOM 1749 N N . THR C 1 32 ? -22.877 18.304 -30.765 1.00 19.75 32 THR C N 1
ATOM 1750 C CA . THR C 1 32 ? -23.442 16.983 -31.059 1.00 20.26 32 THR C CA 1
ATOM 1751 C C . THR C 1 32 ? -22.397 15.910 -30.757 1.00 20.40 32 THR C C 1
ATOM 1752 O O . THR C 1 32 ? -21.177 16.204 -30.686 1.00 20.06 32 THR C O 1
ATOM 1756 N N . TYR C 1 33 ? -22.840 14.668 -30.590 1.00 19.51 33 TYR C N 1
ATOM 1757 C CA . TYR C 1 33 ? -21.886 13.559 -30.463 1.00 20.07 33 TYR C CA 1
ATOM 1758 C C . TYR C 1 33 ? -20.909 13.533 -31.666 1.00 19.59 33 TYR C C 1
ATOM 1759 O O . TYR C 1 33 ? -19.695 13.337 -31.503 1.00 18.33 33 TYR C O 1
ATOM 1768 N N . LYS C 1 34 ? -21.445 13.724 -32.859 1.00 18.50 34 LYS C N 1
ATOM 1769 C CA . LYS C 1 34 ? -20.607 13.693 -34.061 1.00 19.37 34 LYS C CA 1
ATOM 1770 C C . LYS C 1 34 ? -19.543 14.793 -34.104 1.00 18.60 34 LYS C C 1
ATOM 1771 O O . LYS C 1 34 ? -18.412 14.552 -34.562 1.00 16.02 34 LYS C O 1
ATOM 1777 N N . GLN C 1 35 ? -19.889 15.968 -33.585 1.00 16.88 35 GLN C N 1
ATOM 1778 C CA . GLN C 1 35 ? -18.949 17.080 -33.486 1.00 16.88 35 GLN C CA 1
ATOM 1779 C C . GLN C 1 35 ? -17.892 16.827 -32.429 1.00 16.56 35 GLN C C 1
ATOM 1780 O O . GLN C 1 35 ? -16.711 17.091 -32.676 1.00 15.31 35 GLN C O 1
ATOM 1786 N N . LEU C 1 36 ? -18.308 16.361 -31.243 1.00 16.35 36 LEU C N 1
ATOM 1787 C CA . LEU C 1 36 ? -17.362 15.987 -30.213 1.00 16.80 36 LEU C CA 1
ATOM 1788 C C . LEU C 1 36 ? -16.399 14.892 -30.699 1.00 15.80 36 LEU C C 1
ATOM 1789 O O . LEU C 1 36 ? -15.191 14.994 -30.450 1.00 14.96 36 LEU C O 1
ATOM 1794 N N . GLU C 1 37 ? -16.938 13.885 -31.388 1.00 15.66 37 GLU C N 1
ATOM 1795 C CA . GLU C 1 37 ? -16.120 12.807 -31.961 1.00 16.00 37 GLU C CA 1
ATOM 1796 C C . GLU C 1 37 ? -15.114 13.288 -33.030 1.00 15.48 37 GLU C C 1
ATOM 1797 O O . GLU C 1 37 ? -13.953 12.829 -33.064 1.00 14.71 37 GLU C O 1
ATOM 1803 N N . ALA C 1 38 ? -15.557 14.192 -33.892 1.00 14.44 38 ALA C N 1
ATOM 1804 C CA . ALA C 1 38 ? -14.649 14.783 -34.894 1.00 15.15 38 ALA C CA 1
ATOM 1805 C C . ALA C 1 38 ? -13.549 15.603 -34.189 1.00 15.10 38 ALA C C 1
ATOM 1806 O O . ALA C 1 38 ? -12.370 15.505 -34.551 1.00 15.62 38 ALA C O 1
ATOM 1808 N N . ALA C 1 39 ? -13.923 16.395 -33.181 1.00 14.50 39 ALA C N 1
ATOM 1809 C CA . ALA C 1 39 ? -12.926 17.163 -32.422 1.00 14.15 39 ALA C CA 1
ATOM 1810 C C . ALA C 1 39 ? -11.887 16.215 -31.813 1.00 14.68 39 ALA C C 1
ATOM 1811 O O . ALA C 1 39 ? -10.658 16.473 -31.867 1.00 14.69 39 ALA C O 1
ATOM 1813 N N . ARG C 1 40 ? -12.370 15.115 -31.242 1.00 14.60 40 ARG C N 1
ATOM 1814 C CA . ARG C 1 40 ? -11.506 14.128 -30.582 1.00 16.02 40 ARG C CA 1
ATOM 1815 C C . ARG C 1 40 ? -10.562 13.480 -31.581 1.00 16.09 40 ARG C C 1
ATOM 1816 O O . ARG C 1 40 ? -9.380 13.237 -31.279 1.00 15.34 40 ARG C O 1
ATOM 1824 N N . LYS C 1 41 ? -11.075 13.177 -32.768 1.00 16.05 41 LYS C N 1
ATOM 1825 C CA . LYS C 1 41 ? -10.230 12.566 -33.802 1.00 17.34 41 LYS C CA 1
ATOM 1826 C C . LYS C 1 41 ? -9.053 13.446 -34.197 1.00 16.30 41 LYS C C 1
ATOM 1827 O O . LYS C 1 41 ? -8.024 12.923 -34.652 1.00 16.56 41 LYS C O 1
ATOM 1833 N N . ILE C 1 42 ? -9.185 14.753 -34.016 1.00 14.82 42 ILE C N 1
ATOM 1834 C CA . ILE C 1 42 ? -8.065 15.660 -34.317 1.00 15.54 42 ILE C CA 1
ATOM 1835 C C . ILE C 1 42 ? -7.436 16.327 -33.081 1.00 15.14 42 ILE C C 1
ATOM 1836 O O . ILE C 1 42 ? -6.833 17.409 -33.177 1.00 14.90 42 ILE C O 1
ATOM 1841 N N . GLY C 1 43 ? -7.546 15.636 -31.940 1.00 14.53 43 GLY C N 1
ATOM 1842 C CA . GLY C 1 43 ? -6.678 15.874 -30.775 1.00 15.41 43 GLY C CA 1
ATOM 1843 C C . GLY C 1 43 ? -7.380 16.478 -29.565 1.00 16.20 43 GLY C C 1
ATOM 1844 O O . GLY C 1 43 ? -6.730 16.770 -28.557 1.00 15.15 43 GLY C O 1
ATOM 1845 N N . PHE C 1 44 ? -8.691 16.692 -29.666 1.00 15.92 44 PHE C N 1
ATOM 1846 C CA . PHE C 1 44 ? -9.456 17.310 -28.549 1.00 17.75 44 PHE C CA 1
ATOM 1847 C C . PHE C 1 44 ? -9.662 16.289 -27.412 1.00 18.33 44 PHE C C 1
ATOM 1848 O O . PHE C 1 44 ? -10.380 15.296 -27.562 1.00 18.32 44 PHE C O 1
ATOM 1856 N N . HIS C 1 45 ? -9.002 16.560 -26.288 1.00 19.59 45 HIS C N 1
ATOM 1857 C CA . HIS C 1 45 ? -8.882 15.637 -25.152 1.00 21.41 45 HIS C CA 1
ATOM 1858 C C . HIS C 1 45 ? -9.220 16.450 -23.896 1.00 21.73 45 HIS C C 1
ATOM 1859 O O . HIS C 1 45 ? -8.578 17.472 -23.600 1.00 20.88 45 HIS C O 1
ATOM 1866 N N . VAL C 1 46 ? -10.275 16.039 -23.190 1.00 22.07 46 VAL C N 1
ATOM 1867 C CA . VAL C 1 46 ? -10.596 16.665 -21.903 1.00 22.40 46 VAL C CA 1
ATOM 1868 C C . VAL C 1 46 ? -11.031 15.594 -20.923 1.00 21.35 46 VAL C C 1
ATOM 1869 O O . VAL C 1 46 ? -11.959 14.819 -21.200 1.00 20.89 46 VAL C O 1
ATOM 1873 N N . CYS C 1 47 ? -10.357 15.562 -19.778 1.00 21.44 47 CYS C N 1
ATOM 1874 C CA . CYS C 1 47 ? -10.672 14.570 -18.764 1.00 21.98 47 CYS C CA 1
ATOM 1875 C C . CYS C 1 47 ? -11.828 15.069 -17.898 1.00 21.48 47 CYS C C 1
ATOM 1876 O O . CYS C 1 47 ? -11.648 15.354 -16.706 1.00 21.71 47 CYS C O 1
ATOM 1879 N N . ALA C 1 48 ? -13.004 15.194 -18.507 1.00 20.49 48 ALA C N 1
ATOM 1880 C CA . ALA C 1 48 ? -14.211 15.676 -17.794 1.00 20.45 48 ALA C CA 1
ATOM 1881 C C . ALA C 1 48 ? -15.464 15.315 -18.568 1.00 20.39 48 ALA C C 1
ATOM 1882 O O . ALA C 1 48 ? -15.562 15.529 -19.806 1.00 21.12 48 ALA C O 1
ATOM 1884 N N . ALA C 1 49 ? -16.438 14.770 -17.851 1.00 18.84 49 ALA C N 1
ATOM 1885 C CA . ALA C 1 49 ? -17.757 14.500 -18.423 1.00 18.92 49 ALA C CA 1
ATOM 1886 C C . ALA C 1 49 ? -18.531 15.824 -18.601 1.00 18.92 49 ALA C C 1
ATOM 1887 O O . ALA C 1 49 ? -18.540 16.699 -17.716 1.00 20.03 49 ALA C O 1
ATOM 1889 N N . GLY C 1 50 ? -19.130 15.989 -19.765 1.00 18.44 50 GLY C N 1
ATOM 1890 C CA . GLY C 1 50 ? -19.909 17.191 -20.035 1.00 18.92 50 GLY C CA 1
ATOM 1891 C C . GLY C 1 50 ? -21.200 16.952 -20.798 1.00 18.82 50 GLY C C 1
ATOM 1892 O O . GLY C 1 50 ? -21.315 16.033 -21.631 1.00 18.70 50 GLY C O 1
ATOM 1893 N N . TRP C 1 51 ? -22.181 17.805 -20.516 1.00 18.72 51 TRP C N 1
ATOM 1894 C CA . TRP C 1 51 ? -23.393 17.871 -21.335 1.00 19.47 51 TRP C CA 1
ATOM 1895 C C . TRP C 1 51 ? -23.121 18.151 -22.827 1.00 20.14 51 TRP C C 1
ATOM 1896 O O . TRP C 1 51 ? -22.189 18.886 -23.196 1.00 19.92 51 TRP C O 1
ATOM 1907 N N . MET C 1 52 ? -23.947 17.527 -23.661 1.00 19.74 52 MET C N 1
ATOM 1908 C CA . MET C 1 52 ? -23.865 17.595 -25.123 1.00 21.40 52 MET C CA 1
ATOM 1909 C C . MET C 1 52 ? -25.285 17.716 -25.673 1.00 19.93 52 MET C C 1
ATOM 1910 O O . MET C 1 52 ? -26.267 17.629 -24.908 1.00 19.46 52 MET C O 1
ATOM 1915 N N . ALA C 1 53 ? -25.419 17.869 -27.005 1.00 19.08 53 ALA C N 1
ATOM 1916 C CA . ALA C 1 53 ? -26.749 17.923 -27.634 1.00 19.67 53 ALA C CA 1
ATOM 1917 C C . ALA C 1 53 ? -27.642 16.755 -27.170 1.00 20.65 53 ALA C C 1
ATOM 1918 O O . ALA C 1 53 ? -27.151 15.613 -26.957 1.00 19.94 53 ALA C O 1
ATOM 1920 N N . LYS C 1 54 ? -28.920 17.055 -26.998 1.00 20.31 54 LYS C N 1
ATOM 1921 C CA . LYS C 1 54 ? -29.935 16.055 -26.735 1.00 22.41 54 LYS C CA 1
ATOM 1922 C C . LYS C 1 54 ? -29.845 15.472 -25.325 1.00 21.20 54 LYS C C 1
ATOM 1923 O O . LYS C 1 54 ? -30.460 14.474 -25.025 1.00 21.34 54 LYS C O 1
ATOM 1933 N N . GLY C 1 55 ? -29.078 16.128 -24.472 1.00 20.88 55 GLY C N 1
ATOM 1934 C CA . GLY C 1 55 ? -28.969 15.736 -23.087 1.00 20.21 55 GLY C CA 1
ATOM 1935 C C . GLY C 1 55 ? -28.102 14.514 -22.854 1.00 20.10 55 GLY C C 1
ATOM 1936 O O . GLY C 1 55 ? -28.119 13.936 -21.788 1.00 20.65 55 GLY C O 1
ATOM 1937 N N . ARG C 1 56 ? -27.329 14.129 -23.863 1.00 18.91 56 ARG C N 1
ATOM 1938 C CA . ARG C 1 56 ? -26.243 13.179 -23.667 1.00 18.37 56 ARG C CA 1
ATOM 1939 C C . ARG C 1 56 ? -25.145 13.787 -22.805 1.00 17.67 56 ARG C C 1
ATOM 1940 O O . ARG C 1 56 ? -24.971 14.985 -22.793 1.00 18.31 56 ARG C O 1
ATOM 1948 N N . VAL C 1 57 ? -24.418 12.944 -22.089 1.00 17.70 57 VAL C N 1
ATOM 1949 C CA . VAL C 1 57 ? -23.217 13.385 -21.365 1.00 18.44 57 VAL C CA 1
ATOM 1950 C C . VAL C 1 57 ? -22.038 12.523 -21.856 1.00 18.70 57 VAL C C 1
ATOM 1951 O O . VAL C 1 57 ? -22.197 11.336 -22.066 1.00 19.14 57 VAL C O 1
ATOM 1955 N N . GLY C 1 58 ? -20.875 13.146 -22.099 1.00 19.91 58 GLY C N 1
ATOM 1956 C CA . GLY C 1 58 ? -19.728 12.408 -22.666 1.00 19.79 58 GLY C CA 1
ATOM 1957 C C . GLY C 1 58 ? -18.384 13.018 -22.260 1.00 19.22 58 GLY C C 1
ATOM 1958 O O . GLY C 1 58 ? -18.322 14.164 -21.823 1.00 19.00 58 GLY C O 1
ATOM 1959 N N . TYR C 1 59 ? -17.330 12.234 -22.433 1.00 19.81 59 TYR C N 1
ATOM 1960 C CA . TYR C 1 59 ? -15.965 12.541 -21.943 1.00 21.23 59 TYR C CA 1
ATOM 1961 C C . TYR C 1 59 ? -15.031 12.097 -23.135 1.00 21.23 59 TYR C C 1
ATOM 1962 O O . TYR C 1 59 ? -14.947 10.896 -23.416 1.00 20.67 59 TYR C O 1
ATOM 1971 N N . PRO C 1 60 ? -14.360 13.049 -23.855 1.00 21.07 60 PRO C N 1
ATOM 1972 C CA . PRO C 1 60 ? -13.499 12.684 -24.996 1.00 20.35 60 PRO C CA 1
ATOM 1973 C C . PRO C 1 60 ? -12.064 12.307 -24.598 1.00 19.99 60 PRO C C 1
ATOM 1974 O O . PRO C 1 60 ? -11.320 13.121 -24.026 1.00 20.03 60 PRO C O 1
ATOM 1978 N N . ILE C 1 61 ? -11.688 11.080 -24.910 1.00 19.59 61 ILE C N 1
ATOM 1979 C CA . ILE C 1 61 ? -10.359 10.578 -24.604 1.00 19.20 61 ILE C CA 1
ATOM 1980 C C . ILE C 1 61 ? -9.618 10.300 -25.924 1.00 19.78 61 ILE C C 1
ATOM 1981 O O . ILE C 1 61 ? -10.069 9.491 -26.733 1.00 17.84 61 ILE C O 1
ATOM 1986 N N . VAL C 1 62 ? -8.507 10.997 -26.138 1.00 20.62 62 VAL C N 1
ATOM 1987 C CA . VAL C 1 62 ? -7.730 10.796 -27.373 1.00 23.31 62 VAL C CA 1
ATOM 1988 C C . VAL C 1 62 ? -6.783 9.618 -27.301 1.00 24.67 62 VAL C C 1
ATOM 1989 O O . VAL C 1 62 ? -6.538 8.930 -28.320 1.00 27.04 62 VAL C O 1
ATOM 1993 N N . LYS C 1 63 ? -6.180 9.428 -26.133 1.00 25.99 63 LYS C N 1
ATOM 1994 C CA . LYS C 1 63 ? -4.986 8.572 -26.011 1.00 27.92 63 LYS C CA 1
ATOM 1995 C C . LYS C 1 63 ? -5.065 7.771 -24.726 1.00 28.10 63 LYS C C 1
ATOM 1996 O O . LYS C 1 63 ? -4.516 6.672 -24.616 1.00 30.98 63 LYS C O 1
ATOM 2002 N N . ASN C 1 67 ? -5.855 8.642 -22.647 1.00 29.31 67 ASN C N 1
ATOM 2003 C CA . ASN C 1 67 ? -5.246 8.595 -21.329 1.00 28.43 67 ASN C CA 1
ATOM 2004 C C . ASN C 1 67 ? -6.307 8.936 -20.271 1.00 27.48 67 ASN C C 1
ATOM 2005 O O . ASN C 1 67 ? -7.322 8.265 -20.222 1.00 27.04 67 ASN C O 1
ATOM 2010 N N . CYS C 1 68 ? -6.061 9.957 -19.445 1.00 26.35 68 CYS C N 1
ATOM 2011 C CA . CYS C 1 68 ? -6.950 10.376 -18.329 1.00 26.19 68 CYS C CA 1
ATOM 2012 C C . CYS C 1 68 ? -6.953 9.664 -16.935 1.00 25.15 68 CYS C C 1
ATOM 2013 O O . CYS C 1 68 ? -7.836 9.950 -16.163 1.00 25.48 68 CYS C O 1
ATOM 2016 N N . GLY C 1 69 ? -6.116 8.689 -16.592 1.00 25.51 69 GLY C N 1
ATOM 2017 C CA . GLY C 1 69 ? -5.713 7.556 -17.364 1.00 24.57 69 GLY C CA 1
ATOM 2018 C C . GLY C 1 69 ? -6.720 6.445 -17.094 1.00 24.04 69 GLY C C 1
ATOM 2019 O O . GLY C 1 69 ? -6.665 5.744 -16.077 1.00 23.32 69 GLY C O 1
ATOM 2020 N N . PHE C 1 70 ? -7.690 6.364 -17.996 1.00 23.57 70 PHE C N 1
ATOM 2021 C CA . PHE C 1 70 ? -8.441 5.155 -18.321 1.00 24.52 70 PHE C CA 1
ATOM 2022 C C . PHE C 1 70 ? -7.418 4.331 -19.160 1.00 25.03 70 PHE C C 1
ATOM 2023 O O . PHE C 1 70 ? -6.447 4.913 -19.641 1.00 24.97 70 PHE C O 1
ATOM 2031 N N . GLY C 1 71 ? -7.564 3.027 -19.407 1.00 26.49 71 GLY C N 1
ATOM 2032 C CA . GLY C 1 71 ? -8.784 2.277 -19.541 1.00 27.64 71 GLY C CA 1
ATOM 2033 C C . GLY C 1 71 ? -8.815 1.912 -21.024 1.00 28.18 71 GLY C C 1
ATOM 2034 O O . GLY C 1 71 ? -8.117 1.015 -21.483 1.00 29.29 71 GLY C O 1
ATOM 2035 N N . LYS C 1 72 ? -9.631 2.645 -21.753 1.00 28.68 72 LYS C N 1
ATOM 2036 C CA . LYS C 1 72 ? -9.809 2.565 -23.188 1.00 28.59 72 LYS C CA 1
ATOM 2037 C C . LYS C 1 72 ? -9.977 4.025 -23.582 1.00 27.72 72 LYS C C 1
ATOM 2038 O O . LYS C 1 72 ? -10.026 4.904 -22.707 1.00 27.27 72 LYS C O 1
ATOM 2044 N N . THR C 1 73 ? -10.077 4.284 -24.885 1.00 26.07 73 THR C N 1
ATOM 2045 C CA . THR C 1 73 ? -10.152 5.645 -25.403 1.00 24.88 73 THR C CA 1
ATOM 2046 C C . THR C 1 73 ? -11.433 5.831 -26.222 1.00 23.85 73 THR C C 1
ATOM 2047 O O . THR C 1 73 ? -12.215 4.892 -26.361 1.00 24.46 73 THR C O 1
ATOM 2051 N N . GLY C 1 74 ? -11.634 7.036 -26.755 1.00 22.19 74 GLY C N 1
ATOM 2052 C CA . GLY C 1 74 ? -12.847 7.400 -27.473 1.00 21.55 74 GLY C CA 1
ATOM 2053 C C . GLY C 1 74 ? -13.706 8.258 -26.573 1.00 20.51 74 GLY C C 1
ATOM 2054 O O . GLY C 1 74 ? -13.291 8.590 -25.443 1.00 20.49 74 GLY C O 1
ATOM 2055 N N . ILE C 1 75 ? -14.905 8.611 -27.029 1.00 20.07 75 ILE C N 1
ATOM 2056 C CA . ILE C 1 75 ? -15.859 9.297 -26.134 1.00 19.25 75 ILE C CA 1
ATOM 2057 C C . ILE C 1 75 ? -16.423 8.269 -25.147 1.00 18.61 75 ILE C C 1
ATOM 2058 O O . ILE C 1 75 ? -16.947 7.215 -25.554 1.00 18.81 75 ILE C O 1
ATOM 2063 N N . ILE C 1 76 ? -16.266 8.522 -23.856 1.00 17.74 76 ILE C N 1
ATOM 2064 C CA . ILE C 1 76 ? -16.909 7.647 -22.904 1.00 17.67 76 ILE C CA 1
ATOM 2065 C C . ILE C 1 76 ? -18.362 8.163 -22.854 1.00 17.20 76 ILE C C 1
ATOM 2066 O O . ILE C 1 76 ? -18.585 9.330 -22.569 1.00 18.10 76 ILE C O 1
ATOM 2071 N N . ASP C 1 77 ? -19.323 7.297 -23.160 1.00 16.33 77 ASP C N 1
ATOM 2072 C CA . ASP C 1 77 ? -20.755 7.675 -23.190 1.00 16.19 77 ASP C CA 1
ATOM 2073 C C . ASP C 1 77 ? -21.417 7.503 -21.803 1.00 15.75 77 ASP C C 1
ATOM 2074 O O . ASP C 1 77 ? -21.562 6.388 -21.311 1.00 15.94 77 ASP C O 1
ATOM 2079 N N . TYR C 1 78 ? -21.780 8.616 -21.177 1.00 17.39 78 TYR C N 1
ATOM 2080 C CA . TYR C 1 78 ? -22.538 8.597 -19.917 1.00 18.17 78 TYR C CA 1
ATOM 2081 C C . TYR C 1 78 ? -24.047 8.507 -20.231 1.00 18.09 78 TYR C C 1
ATOM 2082 O O . TYR C 1 78 ? -24.864 8.359 -19.327 1.00 17.99 78 TYR C O 1
ATOM 2091 N N . GLY C 1 79 ? -24.390 8.563 -21.516 1.00 16.83 79 GLY C N 1
ATOM 2092 C CA . GLY C 1 79 ? -25.742 8.329 -21.975 1.00 16.62 79 GLY C CA 1
ATOM 2093 C C . GLY C 1 79 ? -26.603 9.576 -22.027 1.00 16.07 79 GLY C C 1
ATOM 2094 O O . GLY C 1 79 ? -26.237 10.638 -21.507 1.00 16.38 79 GLY C O 1
ATOM 2095 N N . ILE C 1 80 ? -27.778 9.443 -22.654 1.00 15.94 80 ILE C N 1
ATOM 2096 C CA . ILE C 1 80 ? -28.786 10.491 -22.544 1.00 16.26 80 ILE C CA 1
ATOM 2097 C C . ILE C 1 80 ? -29.391 10.373 -21.136 1.00 15.22 80 ILE C C 1
ATOM 2098 O O . ILE C 1 80 ? -29.947 9.326 -20.774 1.00 14.35 80 ILE C O 1
ATOM 2103 N N . ARG C 1 81 ? -29.267 11.446 -20.375 1.00 15.99 81 ARG C N 1
ATOM 2104 C CA . ARG C 1 81 ? -29.564 11.407 -18.919 1.00 16.88 81 ARG C CA 1
ATOM 2105 C C . ARG C 1 81 ? -31.023 11.724 -18.689 1.00 16.95 81 ARG C C 1
ATOM 2106 O O . ARG C 1 81 ? -31.528 12.719 -19.198 1.00 17.66 81 ARG C O 1
ATOM 2114 N N . LEU C 1 82 ? -31.686 10.899 -17.896 1.00 16.33 82 LEU C N 1
ATOM 2115 C CA . LEU C 1 82 ? -33.089 11.132 -17.547 1.00 16.75 82 LEU C CA 1
ATOM 2116 C C . LEU C 1 82 ? -33.214 12.394 -16.709 1.00 16.84 82 LEU C C 1
ATOM 2117 O O . LEU C 1 82 ? -34.105 13.223 -16.943 1.00 16.11 82 LEU C O 1
ATOM 2122 N N . ASN C 1 83 ? -32.298 12.541 -15.753 1.00 17.69 83 ASN C N 1
ATOM 2123 C CA . ASN C 1 83 ? -32.294 13.695 -14.843 1.00 18.46 83 ASN C CA 1
ATOM 2124 C C . ASN C 1 83 ? -31.427 14.836 -15.360 1.00 18.78 83 ASN C C 1
ATOM 2125 O O . ASN C 1 83 ? -30.171 14.789 -15.256 1.00 18.91 83 ASN C O 1
ATOM 2130 N N . ARG C 1 84 ? -32.093 15.852 -15.924 1.00 18.83 84 ARG C N 1
ATOM 2131 C CA . ARG C 1 84 ? -31.406 17.017 -16.523 1.00 19.75 84 ARG C CA 1
ATOM 2132 C C . ARG C 1 84 ? -30.902 18.021 -15.489 1.00 19.51 84 ARG C C 1
ATOM 2133 O O . ARG C 1 84 ? -30.250 19.014 -15.836 1.00 20.25 84 ARG C O 1
ATOM 2141 N N . SER C 1 85 ? -31.172 17.738 -14.214 1.00 18.07 85 SER C N 1
ATOM 2142 C CA . SER C 1 85 ? -30.592 18.508 -13.124 1.00 18.67 85 SER C CA 1
ATOM 2143 C C . SER C 1 85 ? -29.269 17.949 -12.590 1.00 18.05 85 SER C C 1
ATOM 2144 O O . SER C 1 85 ? -28.684 18.504 -11.653 1.00 17.48 85 SER C O 1
ATOM 2147 N N . GLU C 1 86 ? -28.779 16.859 -13.175 1.00 17.17 86 GLU C N 1
ATOM 2148 C CA . GLU C 1 86 ? -27.406 16.425 -12.876 1.00 17.31 86 GLU C CA 1
ATOM 2149 C C . GLU C 1 86 ? -26.391 17.542 -13.179 1.00 17.11 86 GLU C C 1
ATOM 2150 O O . GLU C 1 86 ? -26.618 18.380 -14.054 1.00 18.29 86 GLU C O 1
ATOM 2156 N N . ARG C 1 87 ? -25.291 17.572 -12.441 1.00 16.49 87 ARG C N 1
ATOM 2157 C CA A ARG C 1 87 ? -24.311 18.637 -12.622 0.50 17.27 87 ARG C CA 1
ATOM 2158 C CA B ARG C 1 87 ? -24.304 18.634 -12.596 0.50 16.79 87 ARG C CA 1
ATOM 2159 C C . ARG C 1 87 ? -23.040 18.052 -13.227 1.00 17.08 87 ARG C C 1
ATOM 2160 O O . ARG C 1 87 ? -22.398 17.169 -12.641 1.00 16.12 87 ARG C O 1
ATOM 2175 N N . TRP C 1 88 ? -22.710 18.539 -14.414 1.00 17.74 88 TRP C N 1
ATOM 2176 C CA . TRP C 1 88 ? -21.530 18.095 -15.162 1.00 17.70 88 TRP C CA 1
ATOM 2177 C C . TRP C 1 88 ? -20.869 19.340 -15.736 1.00 18.53 88 TRP C C 1
ATOM 2178 O O . TRP C 1 88 ? -21.210 20.458 -15.352 1.00 16.98 88 TRP C O 1
ATOM 2189 N N . ASP C 1 89 ? -19.932 19.152 -16.667 1.00 18.66 89 ASP C N 1
ATOM 2190 C CA . ASP C 1 89 ? -19.434 20.297 -17.433 1.00 19.10 89 ASP C CA 1
ATOM 2191 C C . ASP C 1 89 ? -20.240 20.436 -18.722 1.00 18.75 89 ASP C C 1
ATOM 2192 O O . ASP C 1 89 ? -21.349 19.898 -18.833 1.00 17.65 89 ASP C O 1
ATOM 2197 N N . ALA C 1 90 ? -19.688 21.129 -19.725 1.00 18.53 90 ALA C N 1
ATOM 2198 C CA . ALA C 1 90 ? -20.398 21.342 -20.997 1.00 18.40 90 ALA C CA 1
ATOM 2199 C C . ALA C 1 90 ? -19.412 21.255 -22.167 1.00 17.80 90 ALA C C 1
ATOM 2200 O O . ALA C 1 90 ? -18.295 21.705 -22.060 1.00 17.98 90 ALA C O 1
ATOM 2202 N N . TYR C 1 91 ? -19.850 20.659 -23.251 1.00 17.13 91 TYR C N 1
ATOM 2203 C CA . TYR C 1 91 ? -19.134 20.732 -24.534 1.00 18.61 91 TYR C CA 1
ATOM 2204 C C . TYR C 1 91 ? -19.962 21.561 -25.517 1.00 18.48 91 TYR C C 1
ATOM 2205 O O . TYR C 1 91 ? -21.125 21.222 -25.827 1.00 19.90 91 TYR C O 1
ATOM 2214 N N . CYS C 1 92 ? -19.373 22.674 -25.957 1.00 17.53 92 CYS C N 1
ATOM 2215 C CA . CYS C 1 92 ? -20.016 23.606 -26.832 1.00 18.37 92 CYS C CA 1
ATOM 2216 C C . CYS C 1 92 ? -19.430 23.508 -28.254 1.00 18.50 92 CYS C C 1
ATOM 2217 O O . CYS C 1 92 ? -18.255 23.207 -28.431 1.00 18.99 92 CYS C O 1
ATOM 2220 N N . TYR C 1 93 ? -20.273 23.805 -29.214 1.00 18.73 93 TYR C N 1
ATOM 2221 C CA . TYR C 1 93 ? -19.842 23.967 -30.601 1.00 19.08 93 TYR C CA 1
ATOM 2222 C C . TYR C 1 93 ? -20.167 25.349 -31.138 1.00 19.19 93 TYR C C 1
ATOM 2223 O O . TYR C 1 93 ? -21.332 25.828 -31.126 1.00 17.56 93 TYR C O 1
ATOM 2232 N N . ASN C 1 94 ? -19.121 26.018 -31.627 1.00 20.12 94 ASN C N 1
ATOM 2233 C CA . ASN C 1 94 ? -19.308 27.290 -32.296 1.00 21.65 94 ASN C CA 1
ATOM 2234 C C . ASN C 1 94 ? -18.309 27.295 -33.467 1.00 23.70 94 ASN C C 1
ATOM 2235 O O . ASN C 1 94 ? -17.109 27.387 -33.207 1.00 23.18 94 ASN C O 1
ATOM 2240 N N . PRO C 1 95 ? -18.808 27.148 -34.718 1.00 24.79 95 PRO C N 1
ATOM 2241 C CA . PRO C 1 95 ? -17.924 26.889 -35.878 1.00 27.52 95 PRO C CA 1
ATOM 2242 C C . PRO C 1 95 ? -16.848 27.929 -36.038 1.00 30.32 95 PRO C C 1
ATOM 2243 O O . PRO C 1 95 ? -15.767 27.622 -36.597 1.00 32.50 95 PRO C O 1
ATOM 2247 N N . HIS C 1 96 ? -17.148 29.154 -35.599 1.00 32.62 96 HIS C N 1
ATOM 2248 C CA . HIS C 1 96 ? -16.172 30.237 -35.554 1.00 34.55 96 HIS C CA 1
ATOM 2249 C C . HIS C 1 96 ? -15.104 29.976 -34.493 1.00 35.07 96 HIS C C 1
ATOM 2250 O O . HIS C 1 96 ? -13.980 30.470 -34.613 1.00 35.39 96 HIS C O 1
ATOM 2257 N N . GLY D 1 1 ? -25.660 20.790 54.018 1.00 22.30 1 GLY D N 1
ATOM 2258 C CA . GLY D 1 1 ? -26.708 20.164 53.186 1.00 21.15 1 GLY D CA 1
ATOM 2259 C C . GLY D 1 1 ? -26.197 20.247 51.755 1.00 20.64 1 GLY D C 1
ATOM 2260 O O . GLY D 1 1 ? -24.978 20.098 51.498 1.00 21.20 1 GLY D O 1
ATOM 2261 N N . VAL D 1 2 ? -27.113 20.502 50.826 1.00 19.83 2 VAL D N 1
ATOM 2262 C CA . VAL D 1 2 ? -26.782 20.557 49.382 1.00 19.45 2 VAL D CA 1
ATOM 2263 C C . VAL D 1 2 ? -26.717 22.009 48.962 1.00 19.59 2 VAL D C 1
ATOM 2264 O O . VAL D 1 2 ? -27.550 22.851 49.414 1.00 18.85 2 VAL D O 1
ATOM 2268 N N . TYR D 1 3 ? -25.750 22.336 48.108 1.00 18.58 3 TYR D N 1
ATOM 2269 C CA . TYR D 1 3 ? -25.629 23.713 47.625 1.00 17.90 3 TYR D CA 1
ATOM 2270 C C . TYR D 1 3 ? -25.138 23.789 46.179 1.00 18.76 3 TYR D C 1
ATOM 2271 O O . TYR D 1 3 ? -24.567 22.836 45.668 1.00 18.56 3 TYR D O 1
ATOM 2280 N N . HIS D 1 4 ? -25.385 24.930 45.548 1.00 18.51 4 HIS D N 1
ATOM 2281 C CA . HIS D 1 4 ? -24.975 25.185 44.170 1.00 18.77 4 HIS D CA 1
ATOM 2282 C C . HIS D 1 4 ? -23.613 25.923 44.205 1.00 19.06 4 HIS D C 1
ATOM 2283 O O . HIS D 1 4 ? -23.380 26.7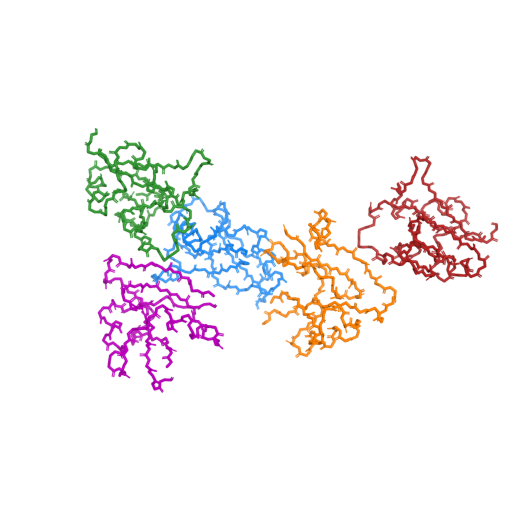81 45.071 1.00 17.86 4 HIS D O 1
ATOM 2290 N N . ARG D 1 5 ? -22.723 25.564 43.277 1.00 19.07 5 ARG D N 1
ATOM 2291 C CA A ARG D 1 5 ? -21.457 26.276 43.151 0.50 19.52 5 ARG D CA 1
ATOM 2292 C CA B ARG D 1 5 ? -21.402 26.182 43.140 0.50 19.91 5 ARG D CA 1
ATOM 2293 C C . ARG D 1 5 ? -21.169 26.537 41.681 1.00 19.47 5 ARG D C 1
ATOM 2294 O O . ARG D 1 5 ? -21.384 25.682 40.817 1.00 19.27 5 ARG D O 1
ATOM 2309 N N . GLU D 1 6 ? -20.737 27.753 41.414 1.00 19.36 6 GLU D N 1
ATOM 2310 C CA . GLU D 1 6 ? -20.238 28.060 40.085 1.00 21.02 6 GLU D CA 1
ATOM 2311 C C . GLU D 1 6 ? -18.742 28.353 40.173 1.00 20.57 6 GLU D C 1
ATOM 2312 O O . GLU D 1 6 ? -18.230 28.693 41.247 1.00 19.66 6 GLU D O 1
ATOM 2318 N N . ALA D 1 7 ? -18.039 28.205 39.048 1.00 20.71 7 ALA D N 1
ATOM 2319 C CA . ALA D 1 7 ? -16.671 28.673 38.961 1.00 21.08 7 ALA D CA 1
ATOM 2320 C C . ALA D 1 7 ? -16.563 30.145 39.365 1.00 21.71 7 ALA D C 1
ATOM 2321 O O . ALA D 1 7 ? -17.495 30.943 39.173 1.00 21.35 7 ALA D O 1
ATOM 2323 N N . ARG D 1 8 ? -15.410 30.538 39.891 1.00 23.05 8 ARG D N 1
ATOM 2324 C CA A ARG D 1 8 ? -15.132 31.955 40.172 0.50 23.70 8 ARG D CA 1
ATOM 2325 C CA B ARG D 1 8 ? -15.218 31.952 40.192 0.50 23.63 8 ARG D CA 1
ATOM 2326 C C . ARG D 1 8 ? -15.423 32.828 38.955 1.00 23.68 8 ARG D C 1
ATOM 2327 O O . ARG D 1 8 ? -15.806 33.976 39.072 1.00 23.62 8 ARG D O 1
ATOM 2342 N N . SER D 1 9 ? -15.136 32.282 37.783 1.00 23.95 9 SER D N 1
ATOM 2343 C CA . SER D 1 9 ? -15.148 33.035 36.536 1.00 24.79 9 SER D CA 1
ATOM 2344 C C . SER D 1 9 ? -16.531 33.080 35.912 1.00 24.02 9 SER D C 1
ATOM 2345 O O . SER D 1 9 ? -16.782 33.841 34.995 1.00 24.77 9 SER D O 1
ATOM 2348 N N . GLY D 1 10 ? -17.413 32.225 36.412 1.00 24.61 10 GLY D N 1
ATOM 2349 C CA . GLY D 1 10 ? -18.835 32.441 36.341 1.00 22.27 10 GLY D CA 1
ATOM 2350 C C . GLY D 1 10 ? -19.609 31.199 35.957 1.00 21.49 10 GLY D C 1
ATOM 2351 O O . GLY D 1 10 ? -19.191 30.092 36.171 1.00 21.93 10 GLY D O 1
ATOM 2352 N N . LYS D 1 11 ? -20.753 31.436 35.355 1.00 21.17 11 LYS D N 1
ATOM 2353 C CA . LYS D 1 11 ? -21.740 30.422 35.053 1.00 20.85 11 LYS D CA 1
ATOM 2354 C C . LYS D 1 11 ? -21.351 29.452 33.948 1.00 19.70 11 LYS D C 1
ATOM 2355 O O . LYS D 1 11 ? -20.858 29.838 32.915 1.00 18.97 11 LYS D O 1
ATOM 2361 N N . TYR D 1 12 ? -21.612 28.182 34.210 1.00 18.51 12 TYR D N 1
ATOM 2362 C CA . TYR D 1 12 ? -21.340 27.055 33.276 1.00 18.62 12 TYR D CA 1
ATOM 2363 C C . TYR D 1 12 ? -19.854 27.022 32.827 1.00 18.98 12 TYR D C 1
ATOM 2364 O O . TYR D 1 12 ? -19.541 27.093 31.607 1.00 17.05 12 TYR D O 1
ATOM 2373 N N . LYS D 1 13 ? -18.955 26.970 33.815 1.00 17.99 13 LYS D N 1
ATOM 2374 C CA . LYS D 1 13 ? -17.515 26.960 33.550 1.00 19.23 13 LYS D CA 1
ATOM 2375 C C . LYS D 1 13 ? -16.765 25.815 34.220 1.00 19.42 13 LYS D C 1
ATOM 2376 O O . LYS D 1 13 ? -15.535 25.877 34.289 1.00 20.41 13 LYS D O 1
ATOM 2382 N N . LEU D 1 14 ? -17.462 24.788 34.708 1.00 18.02 14 LEU D N 1
ATOM 2383 C CA . LEU D 1 14 ? -16.786 23.674 35.358 1.00 18.14 14 LEU D CA 1
ATOM 2384 C C . LEU D 1 14 ? -16.987 22.387 34.600 1.00 18.60 14 LEU D C 1
ATOM 2385 O O . LEU D 1 14 ? -18.131 21.999 34.347 1.00 19.68 14 LEU D O 1
ATOM 2390 N N . THR D 1 15 ? -15.880 21.701 34.271 1.00 18.43 15 THR D N 1
ATOM 2391 C CA . THR D 1 15 ? -15.957 20.348 33.729 1.00 18.10 15 THR D CA 1
ATOM 2392 C C . THR D 1 15 ? -16.373 19.385 34.837 1.00 19.04 15 THR D C 1
ATOM 2393 O O . THR D 1 15 ? -16.377 19.749 36.022 1.00 18.63 15 THR D O 1
ATOM 2397 N N . TYR D 1 16 ? -16.724 18.164 34.482 1.00 18.83 16 TYR D N 1
ATOM 2398 C CA . TYR D 1 16 ? -17.053 17.204 35.552 1.00 19.57 16 TYR D CA 1
ATOM 2399 C C . TYR D 1 16 ? -15.908 17.069 36.594 1.00 20.14 16 TYR D C 1
ATOM 2400 O O . TYR D 1 16 ? -16.153 17.087 37.826 1.00 18.61 16 TYR D O 1
ATOM 2409 N N . ALA D 1 17 ? -14.667 16.905 36.105 1.00 17.34 17 ALA D N 1
ATOM 2410 C CA . ALA D 1 17 ? -13.507 16.798 37.007 1.00 18.12 17 ALA D CA 1
ATOM 2411 C C . ALA D 1 17 ? -13.316 18.036 37.908 1.00 17.56 17 ALA D C 1
ATOM 2412 O O . ALA D 1 17 ? -13.065 17.897 39.112 1.00 17.51 17 ALA D O 1
ATOM 2414 N N . GLU D 1 18 ? -13.496 19.231 37.345 1.00 16.79 18 GLU D N 1
ATOM 2415 C CA . GLU D 1 18 ? -13.410 20.462 38.110 1.00 16.93 18 GLU D CA 1
ATOM 2416 C C . GLU D 1 18 ? -14.520 20.547 39.173 1.00 16.88 18 GLU D C 1
ATOM 2417 O O . GLU D 1 18 ? -14.282 20.953 40.292 1.00 16.30 18 GLU D O 1
ATOM 2423 N N . ALA D 1 19 ? -15.736 20.209 38.767 1.00 17.36 19 ALA D N 1
ATOM 2424 C CA . ALA D 1 19 ? -16.869 20.210 39.703 1.00 17.74 19 ALA D CA 1
ATOM 2425 C C . ALA D 1 19 ? -16.634 19.251 40.877 1.00 17.01 19 ALA D C 1
ATOM 2426 O O . ALA D 1 19 ? -16.834 19.613 42.053 1.00 17.70 19 ALA D O 1
ATOM 2428 N N . LYS D 1 20 ? -16.176 18.041 40.581 1.00 17.54 20 LYS D N 1
ATOM 2429 C CA . LYS D 1 20 ? -15.882 17.055 41.640 1.00 18.29 20 LYS D CA 1
ATOM 2430 C C . LYS D 1 20 ? -14.820 17.602 42.636 1.00 17.33 20 LYS D C 1
ATOM 2431 O O . LYS D 1 20 ? -14.962 17.500 43.874 1.00 16.14 20 LYS D O 1
ATOM 2437 N N . ALA D 1 21 ? -13.747 18.177 42.079 1.00 16.16 21 ALA D N 1
ATOM 2438 C CA . ALA D 1 21 ? -12.674 18.761 42.863 1.00 15.53 21 ALA D CA 1
ATOM 2439 C C . ALA D 1 21 ? -13.141 19.945 43.718 1.00 15.31 21 ALA D C 1
ATOM 2440 O O . ALA D 1 21 ? -12.682 20.088 44.842 1.00 15.84 21 ALA D O 1
ATOM 2442 N N . VAL D 1 22 ? -14.060 20.770 43.188 1.00 16.21 22 VAL D N 1
ATOM 2443 C CA . VAL D 1 22 ? -14.560 21.922 43.947 1.00 17.50 22 VAL D CA 1
ATOM 2444 C C . VAL D 1 22 ? -15.277 21.391 45.206 1.00 17.00 22 VAL D C 1
ATOM 2445 O O . VAL D 1 22 ? -15.034 21.875 46.303 1.00 15.63 22 VAL D O 1
ATOM 2449 N N . CYS D 1 23 ? -16.169 20.405 45.023 1.00 17.10 23 CYS D N 1
ATOM 2450 C CA . CYS D 1 23 ? -16.964 19.867 46.144 1.00 17.14 23 CYS D CA 1
ATOM 2451 C C . CYS D 1 23 ? -16.078 19.180 47.169 1.00 16.51 23 CYS D C 1
ATOM 2452 O O . CYS D 1 23 ? -16.263 19.379 48.382 1.00 14.95 23 CYS D O 1
ATOM 2455 N N . GLU D 1 24 ? -15.100 18.385 46.698 1.00 15.18 24 GLU D N 1
ATOM 2456 C CA . GLU D 1 24 ? -14.104 17.796 47.587 1.00 15.93 24 GLU D CA 1
ATOM 2457 C C . GLU D 1 24 ? -13.226 18.828 48.321 1.00 14.59 24 GLU D C 1
ATOM 2458 O O . GLU D 1 24 ? -12.993 18.708 49.540 1.00 13.05 24 GLU D O 1
ATOM 2464 N N . PHE D 1 25 ? -12.765 19.868 47.610 1.00 13.64 25 PHE D N 1
ATOM 2465 C CA . PHE D 1 25 ? -11.963 20.929 48.241 1.00 13.61 25 PHE D CA 1
ATOM 2466 C C . PHE D 1 25 ? -12.753 21.535 49.414 1.00 14.31 25 PHE D C 1
ATOM 2467 O O . PHE D 1 25 ? -12.185 21.841 50.473 1.00 13.74 25 PHE D O 1
ATOM 2475 N N . GLU D 1 26 ? -14.062 21.679 49.206 1.00 16.12 26 GLU D N 1
ATOM 2476 C CA . GLU D 1 26 ? -14.931 22.293 50.211 1.00 17.36 26 GLU D CA 1
ATOM 2477 C C . GLU D 1 26 ? -15.400 21.319 51.289 1.00 17.55 26 GLU D C 1
ATOM 2478 O O . GLU D 1 26 ? -16.185 21.698 52.180 1.00 18.91 26 GLU D O 1
ATOM 2484 N N . GLY D 1 27 ? -14.853 20.107 51.278 1.00 17.14 27 GLY D N 1
ATOM 2485 C CA . GLY D 1 27 ? -15.041 19.142 52.363 1.00 18.07 27 GLY D CA 1
ATOM 2486 C C . GLY D 1 27 ? -16.211 18.191 52.172 1.00 18.19 27 GLY D C 1
ATOM 2487 O O . GLY D 1 27 ? -16.596 17.489 53.111 1.00 17.55 27 GLY D O 1
ATOM 2488 N N . GLY D 1 28 ? -16.742 18.164 50.954 1.00 18.03 28 GLY D N 1
ATOM 2489 C CA . GLY D 1 28 ? -17.850 17.293 50.571 1.00 18.87 28 GLY D CA 1
ATOM 2490 C C . GLY D 1 28 ? -17.640 16.520 49.289 1.00 19.86 28 GLY D C 1
ATOM 2491 O O . GLY D 1 28 ? -16.499 16.125 48.962 1.00 19.58 28 GLY D O 1
ATOM 2492 N N . HIS D 1 29 ? -18.746 16.249 48.597 1.00 19.29 29 HIS D N 1
ATOM 2493 C CA . HIS D 1 29 ? -18.770 15.435 47.387 1.00 20.41 29 HIS D CA 1
ATOM 2494 C C . HIS D 1 29 ? -19.840 15.975 46.482 1.00 20.73 29 HIS D C 1
ATOM 2495 O O . HIS D 1 29 ? -20.749 16.699 46.949 1.00 20.88 29 HIS D O 1
ATOM 2502 N N . LEU D 1 30 ? -19.765 15.653 45.188 1.00 19.79 30 LEU D N 1
ATOM 2503 C CA . LEU D 1 30 ? -20.899 15.942 44.310 1.00 19.82 30 LEU D CA 1
ATOM 2504 C C . LEU D 1 30 ? -22.181 15.342 44.927 1.00 20.16 30 LEU D C 1
ATOM 2505 O O . LEU D 1 30 ? -22.164 14.228 45.462 1.00 19.19 30 LEU D O 1
ATOM 2510 N N . ALA D 1 31 ? -23.264 16.114 44.916 1.00 19.56 31 ALA D N 1
ATOM 2511 C CA . ALA D 1 31 ? -24.506 15.607 45.510 1.00 19.45 31 ALA D CA 1
ATOM 2512 C C . ALA D 1 31 ? -25.016 14.457 44.653 1.00 20.42 31 ALA D C 1
ATOM 2513 O O . ALA D 1 31 ? -24.927 14.509 43.396 1.00 21.28 31 ALA D O 1
ATOM 2515 N N . THR D 1 32 ? -25.573 13.443 45.303 1.00 20.16 32 THR D N 1
ATOM 2516 C CA . THR D 1 32 ? -26.289 12.392 44.563 1.00 21.17 32 THR D CA 1
ATOM 2517 C C . THR D 1 32 ? -27.643 12.956 44.112 1.00 21.82 32 THR D C 1
ATOM 2518 O O . THR D 1 32 ? -28.108 13.984 44.641 1.00 20.35 32 THR D O 1
ATOM 2522 N N . TYR D 1 33 ? -28.245 12.293 43.126 1.00 20.31 33 TYR D N 1
ATOM 2523 C CA . TYR D 1 33 ? -29.609 12.642 42.733 1.00 20.59 33 T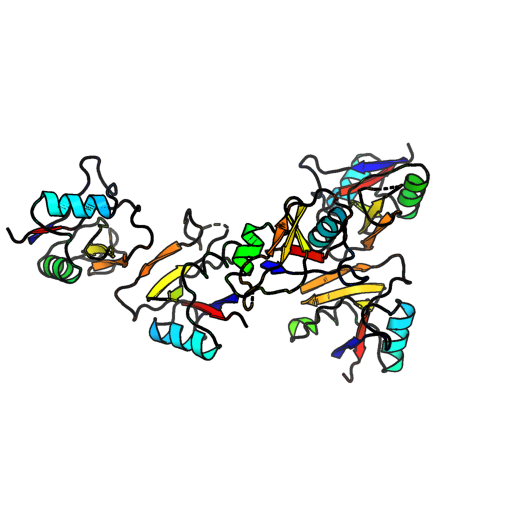YR D CA 1
ATOM 2524 C C . TYR D 1 33 ? -30.560 12.627 43.945 1.00 20.15 33 TYR D C 1
ATOM 2525 O O . TYR D 1 33 ? -31.386 13.534 44.108 1.00 20.01 33 TYR D O 1
ATOM 2534 N N . LYS D 1 34 ? -30.452 11.602 44.777 1.00 18.83 34 LYS D N 1
ATOM 2535 C CA . LYS D 1 34 ? -31.358 11.491 45.934 1.00 19.27 34 LYS D CA 1
ATOM 2536 C C . LYS D 1 34 ? -31.182 12.651 46.923 1.00 18.56 34 LYS D C 1
ATOM 2537 O O . LYS D 1 34 ? -32.159 13.165 47.466 1.00 16.22 34 LYS D O 1
ATOM 2543 N N . GLN D 1 35 ? -29.939 13.083 47.126 1.00 17.83 35 GLN D N 1
ATOM 2544 C CA . GLN D 1 35 ? -29.651 14.226 47.997 1.00 17.71 35 GLN D CA 1
ATOM 2545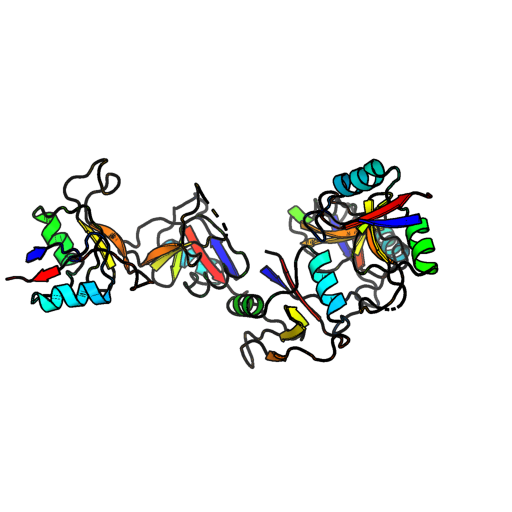 C C . GLN D 1 35 ? -30.155 15.533 47.392 1.00 17.16 35 GLN D C 1
ATOM 2546 O O . GLN D 1 35 ? -30.745 16.369 48.102 1.00 16.90 35 GLN D O 1
ATOM 2552 N N . LEU D 1 36 ? -29.973 15.704 46.082 1.00 16.71 36 LEU D N 1
ATOM 2553 C CA . LEU D 1 36 ? -30.497 16.875 45.407 1.00 16.86 36 LEU D CA 1
ATOM 2554 C C . LEU D 1 36 ? -32.028 16.912 45.463 1.00 15.89 36 LEU D C 1
ATOM 2555 O O . LEU D 1 36 ? -32.626 17.990 45.667 1.00 15.37 36 LEU D O 1
ATOM 2560 N N . GLU D 1 37 ? -32.653 15.752 45.307 1.00 15.85 37 GLU D N 1
ATOM 2561 C CA . GLU D 1 37 ? -34.112 15.675 45.400 1.00 16.30 37 GLU D CA 1
ATOM 2562 C C . GLU D 1 37 ? -34.610 15.996 46.817 1.00 16.31 37 GLU D C 1
ATOM 2563 O O . GLU D 1 37 ? -35.635 16.686 46.970 1.00 14.95 37 GLU D O 1
ATOM 2569 N N . ALA D 1 38 ? -33.906 15.481 47.833 1.00 15.67 38 ALA D N 1
ATOM 2570 C CA . ALA D 1 38 ? -34.235 15.797 49.231 1.00 15.68 38 ALA D CA 1
ATOM 2571 C C . ALA D 1 38 ? -34.147 17.301 49.490 1.00 15.46 38 ALA D C 1
ATOM 2572 O O . ALA D 1 38 ? -35.076 17.897 50.086 1.00 16.22 38 ALA D O 1
ATOM 2574 N N . ALA D 1 39 ? -33.057 17.927 49.023 1.00 15.30 39 ALA D N 1
ATOM 2575 C CA . ALA D 1 39 ? -32.904 19.384 49.080 1.00 15.40 39 ALA D CA 1
ATOM 2576 C C . ALA D 1 39 ? -34.101 20.117 48.426 1.00 15.10 39 ALA D C 1
ATOM 2577 O O . ALA D 1 39 ? -34.685 21.015 49.028 1.00 14.15 39 ALA D O 1
ATOM 2579 N N . ARG D 1 40 ? -34.461 19.718 47.204 1.00 15.55 40 ARG D N 1
ATOM 2580 C CA . ARG D 1 40 ? -35.629 20.281 46.487 1.00 16.72 40 ARG D CA 1
ATOM 2581 C C . ARG D 1 40 ? -36.946 20.114 47.258 1.00 16.01 40 ARG D C 1
ATOM 2582 O O . ARG D 1 40 ? -37.798 21.039 47.310 1.00 15.24 40 ARG D O 1
ATOM 2590 N N . LYS D 1 41 ? -37.160 18.924 47.834 1.00 16.71 41 LYS D N 1
ATOM 2591 C CA . LYS D 1 41 ? -38.371 18.722 48.680 1.00 16.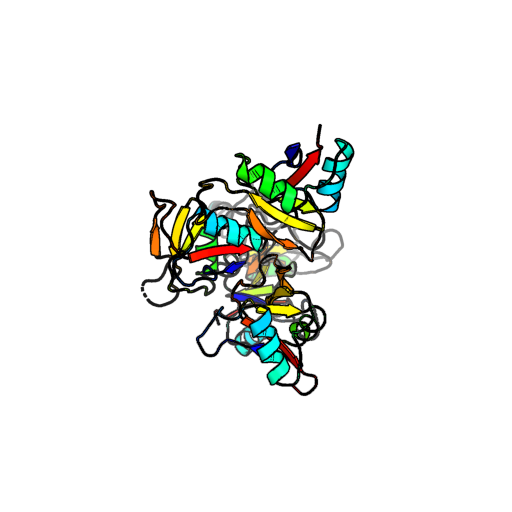89 41 LYS D CA 1
ATOM 2592 C C . LYS D 1 41 ? -38.500 19.698 49.847 1.00 16.39 41 LYS D C 1
ATOM 2593 O O . LYS D 1 41 ? -39.605 19.941 50.341 1.00 15.94 41 LYS D O 1
ATOM 2599 N N . ILE D 1 42 ? -37.372 20.209 50.330 1.00 16.15 42 ILE D N 1
ATOM 2600 C CA . ILE D 1 42 ? -37.410 21.196 51.416 1.00 16.55 42 ILE D CA 1
ATOM 2601 C C . ILE D 1 42 ? -37.029 22.608 50.928 1.00 16.25 42 ILE D C 1
ATOM 2602 O O . ILE D 1 42 ? -36.641 23.467 51.726 1.00 15.56 42 ILE D O 1
ATOM 2607 N N . GLY D 1 43 ? -37.198 22.852 49.623 1.00 15.48 43 GLY D N 1
ATOM 2608 C CA . GLY D 1 43 ? -37.307 24.245 49.123 1.00 15.79 43 GLY D CA 1
ATOM 2609 C C . GLY D 1 43 ? -36.174 24.757 48.223 1.00 15.92 43 GLY D C 1
ATOM 2610 O O . GLY D 1 43 ? -36.207 25.913 47.786 1.00 13.96 43 GLY D O 1
ATOM 2611 N N . PHE D 1 44 ? -35.190 23.898 47.964 1.00 15.89 44 PHE D N 1
ATOM 2612 C CA . PHE D 1 44 ? -33.999 24.250 47.189 1.00 17.28 44 PHE D CA 1
ATOM 2613 C C . PHE D 1 44 ? -34.348 24.265 45.692 1.00 18.28 44 PHE D C 1
ATOM 2614 O O . PHE D 1 44 ? -34.741 23.243 45.126 1.00 18.15 44 PHE D O 1
ATOM 2622 N N . HIS D 1 45 ? -34.213 25.444 45.084 1.00 18.21 45 HIS D N 1
ATOM 2623 C CA . HIS D 1 45 ? -34.657 25.718 43.716 1.00 19.48 45 HIS D CA 1
ATOM 2624 C C . HIS D 1 45 ? -33.525 26.573 43.151 1.00 19.50 45 HIS D C 1
ATOM 2625 O O . HIS D 1 45 ? -33.203 27.634 43.695 1.00 17.25 45 HIS D O 1
ATOM 2632 N N . VAL D 1 46 ? -32.894 26.079 42.082 1.00 19.50 46 VAL D N 1
ATOM 2633 C CA . VAL D 1 46 ? -31.855 26.842 41.404 1.00 20.20 46 VAL D CA 1
ATOM 2634 C C . VAL D 1 46 ? -31.956 26.606 39.898 1.00 19.89 46 VAL D C 1
ATOM 2635 O O . VAL D 1 46 ? -31.969 25.465 39.455 1.00 19.91 46 VAL D O 1
ATOM 2639 N N . CYS D 1 47 ? -32.027 27.687 39.144 1.00 19.89 47 CYS D N 1
ATOM 2640 C CA A CYS D 1 47 ? -32.129 27.592 37.701 0.50 21.07 47 CYS D CA 1
ATOM 2641 C CA B CYS D 1 47 ? -32.143 27.598 37.685 0.50 19.96 47 CYS D CA 1
ATOM 2642 C C . CYS D 1 47 ? -30.759 27.651 37.053 1.00 20.30 47 CYS D C 1
ATOM 2643 O O . CYS D 1 47 ? -30.413 28.636 36.379 1.00 20.96 47 CYS D O 1
ATOM 2648 N N . ALA D 1 48 ? -29.988 26.615 37.305 1.00 19.61 48 ALA D N 1
ATOM 2649 C CA . ALA D 1 48 ? -28.636 26.459 36.732 1.00 20.39 48 ALA D CA 1
ATOM 2650 C C . ALA D 1 48 ? -28.272 24.975 36.701 1.00 20.19 48 ALA D C 1
ATOM 2651 O O . ALA D 1 48 ? -28.215 24.304 37.740 1.00 20.33 48 ALA D O 1
ATOM 2653 N N . ALA D 1 49 ? -28.071 24.423 35.499 1.00 19.56 49 ALA D N 1
ATOM 2654 C CA . ALA D 1 49 ? -27.681 23.024 35.381 1.00 18.99 49 ALA D CA 1
ATOM 2655 C C . ALA D 1 49 ? -26.297 22.813 35.994 1.00 19.46 49 ALA D C 1
ATOM 2656 O O . ALA D 1 49 ? -25.370 23.628 35.779 1.00 21.92 49 ALA D O 1
ATOM 2658 N N . GLY D 1 50 ? -26.170 21.757 36.775 1.00 19.60 50 GLY D N 1
ATOM 2659 C CA . GLY D 1 50 ? -24.882 21.439 37.400 1.00 19.74 50 GLY D CA 1
ATOM 2660 C C . GLY D 1 50 ? -24.566 19.963 37.408 1.00 19.38 50 GLY D C 1
ATOM 2661 O O . GLY D 1 50 ? -25.464 19.091 37.431 1.00 19.10 50 GLY D O 1
ATOM 2662 N N . TRP D 1 51 ? -23.264 19.671 37.428 1.00 19.83 51 TRP D N 1
ATOM 2663 C CA . TRP D 1 51 ? -22.792 18.326 37.617 1.00 19.71 51 TRP D CA 1
ATOM 2664 C C . TRP D 1 51 ? -23.229 17.799 38.997 1.00 20.06 51 TRP D C 1
ATOM 2665 O O . TRP D 1 51 ? -23.301 18.564 39.963 1.00 21.21 51 TRP D O 1
ATOM 2676 N N . MET D 1 52 ? -23.519 16.508 39.030 1.00 19.66 52 MET D N 1
ATOM 2677 C CA A MET D 1 52 ? -23.833 15.801 40.275 0.50 20.39 52 MET D CA 1
ATOM 2678 C CA B MET D 1 52 ? -23.949 15.742 40.209 0.50 20.36 52 MET D CA 1
ATOM 2679 C C . MET D 1 52 ? -23.143 14.448 40.225 1.00 19.99 52 MET D C 1
ATOM 2680 O O . MET D 1 52 ? -22.375 14.185 39.276 1.00 20.63 52 MET D O 1
ATOM 2689 N N . ALA D 1 53 ? -23.330 13.620 41.260 1.00 20.10 53 ALA D N 1
ATOM 2690 C CA . ALA D 1 53 ? -22.689 12.283 41.332 1.00 20.68 53 ALA D CA 1
ATOM 2691 C C . ALA D 1 53 ? -22.931 11.447 40.063 1.00 21.51 53 ALA D C 1
ATOM 2692 O O . ALA D 1 53 ? -24.027 11.516 39.441 1.00 20.97 53 ALA D O 1
ATOM 2694 N N . LYS D 1 54 ? -21.933 10.655 39.696 1.00 20.94 54 LYS D N 1
ATOM 2695 C CA . LYS D 1 54 ? -22.028 9.755 38.556 1.00 22.73 54 LYS D CA 1
ATOM 2696 C C . LYS D 1 54 ? -22.036 10.472 37.202 1.00 21.55 54 LYS D C 1
ATOM 2697 O O . LYS D 1 54 ? -22.232 9.857 36.169 1.00 21.24 54 LYS D O 1
ATOM 2703 N N . GLY D 1 55 ? -21.834 11.781 37.227 1.00 21.96 55 GLY D N 1
ATOM 2704 C CA . GLY D 1 55 ? -21.710 12.557 36.012 1.00 20.98 55 GLY D CA 1
ATOM 2705 C C . GLY D 1 55 ? -23.038 12.881 35.362 1.00 20.35 55 GLY D C 1
ATOM 2706 O O . GLY D 1 55 ? -23.092 13.285 34.225 1.00 19.83 55 GLY D O 1
ATOM 2707 N N . ARG D 1 56 ? -24.116 12.714 36.114 1.00 18.91 56 ARG D N 1
ATOM 2708 C CA . ARG D 1 56 ? -25.370 13.359 35.777 1.00 18.19 56 ARG D CA 1
ATOM 2709 C C . ARG D 1 56 ? -25.270 14.879 35.828 1.00 18.49 56 ARG D C 1
ATOM 2710 O O . ARG D 1 56 ? -24.508 15.428 36.608 1.00 20.42 56 ARG D O 1
ATOM 2718 N N . VAL D 1 57 ? -26.061 15.537 34.995 1.00 18.21 57 VAL D N 1
ATOM 2719 C CA . VAL D 1 57 ? -26.248 16.966 35.078 1.00 17.92 57 VAL D CA 1
ATOM 2720 C C . VAL D 1 57 ? -27.739 17.238 35.257 1.00 18.09 57 VAL D C 1
ATOM 2721 O O . VAL D 1 57 ? -28.582 16.560 34.670 1.00 18.95 57 VAL D O 1
ATOM 2725 N N . GLY D 1 58 ? -28.063 18.227 36.095 1.00 19.25 58 GLY D N 1
ATOM 2726 C CA . GLY D 1 58 ? -29.460 18.588 36.250 1.00 19.13 58 GLY D CA 1
ATOM 2727 C C . GLY D 1 58 ? -29.633 19.756 37.200 1.00 18.23 58 GLY D C 1
ATOM 2728 O O . GLY D 1 58 ? -28.664 20.387 37.625 1.00 18.54 58 GLY D O 1
ATOM 2729 N N . TYR D 1 59 ? -30.882 20.066 37.515 1.00 18.78 59 TYR D N 1
ATOM 2730 C CA . TYR D 1 59 ? -31.118 21.179 38.453 1.00 18.77 59 TYR D CA 1
ATOM 2731 C C . TYR D 1 59 ? -32.480 21.056 39.101 1.00 18.56 59 TYR D C 1
ATOM 2732 O O . TYR D 1 59 ? -33.398 20.465 38.513 1.00 17.44 59 TYR D O 1
ATOM 2741 N N . PRO D 1 60 ? -32.603 21.615 40.322 1.00 18.70 60 PRO D N 1
ATOM 2742 C CA . PRO D 1 60 ? -33.863 21.455 41.103 1.00 18.36 60 PRO D CA 1
ATOM 2743 C C . PRO D 1 60 ? -34.889 22.577 40.898 1.00 17.56 60 PRO D C 1
ATOM 2744 O O . PRO D 1 60 ? -34.560 23.782 40.957 1.00 17.61 60 PRO D O 1
ATOM 2748 N N . ILE D 1 61 ? -36.132 22.175 40.631 1.00 16.73 61 ILE D N 1
ATOM 2749 C CA . ILE D 1 61 ? -37.241 23.114 40.500 1.00 16.38 61 ILE D CA 1
ATOM 2750 C C . ILE D 1 61 ? -38.293 22.818 41.574 1.00 17.19 61 ILE D C 1
ATOM 2751 O O . ILE D 1 61 ? -38.818 21.704 41.668 1.00 16.79 61 ILE D O 1
ATOM 2756 N N . VAL D 1 62 ? -38.623 23.856 42.318 1.00 18.06 62 VAL D N 1
ATOM 2757 C CA . VAL D 1 62 ? -39.674 23.796 43.367 1.00 19.24 62 VAL D CA 1
ATOM 2758 C C . VAL D 1 62 ? -40.986 24.342 42.813 1.00 20.46 62 VAL D C 1
ATOM 2759 O O . VAL D 1 62 ? -42.039 23.702 42.956 1.00 21.89 62 VAL D O 1
ATOM 2763 N N . LYS D 1 63 ? -40.937 25.527 42.202 1.00 21.15 63 LYS D N 1
ATOM 2764 C CA . LYS D 1 63 ? -42.123 26.130 41.611 1.00 22.69 63 LYS D CA 1
ATOM 2765 C C . LYS D 1 63 ? -42.018 26.104 40.096 1.00 22.36 63 LYS D C 1
ATOM 2766 O O . LYS D 1 63 ? -41.095 26.706 39.547 1.00 21.88 63 LYS D O 1
ATOM 2772 N N . PRO D 1 64 ? -42.970 25.425 39.417 1.00 22.66 64 PRO D N 1
ATOM 2773 C CA . PRO D 1 64 ? -42.940 25.411 37.951 1.00 22.93 64 PRO D CA 1
ATOM 2774 C C . PRO D 1 64 ? -43.337 26.767 37.386 1.00 23.00 64 PRO D C 1
ATOM 2775 O O . PRO D 1 64 ? -44.061 27.523 38.039 1.00 23.33 64 PRO D O 1
ATOM 2779 N N . GLY D 1 65 ? -42.875 27.068 36.179 1.00 22.83 65 GLY D N 1
ATOM 2780 C CA . GLY D 1 65 ? -43.286 28.293 35.492 1.00 22.77 65 GLY D CA 1
ATOM 2781 C C . GLY D 1 65 ? -42.557 28.498 34.172 1.00 23.01 65 GLY D C 1
ATOM 2782 O O . GLY D 1 65 ? -41.783 27.624 33.734 1.00 21.98 65 GLY D O 1
ATOM 2783 N N . PRO D 1 66 ? -42.800 29.659 33.528 1.00 23.13 66 PRO D N 1
ATOM 2784 C CA . PRO D 1 66 ? -42.245 29.954 32.207 1.00 23.45 66 PRO D CA 1
ATOM 2785 C C . PRO D 1 66 ? -40.812 30.482 32.233 1.00 23.89 66 PRO D C 1
ATOM 2786 O O . PRO D 1 66 ? -40.250 30.771 31.163 1.00 24.04 66 PRO D O 1
ATOM 2790 N N . ASN D 1 67 ? -40.239 30.601 33.431 1.00 24.68 67 ASN D N 1
ATOM 2791 C CA . ASN D 1 67 ? -38.879 31.146 33.606 1.00 25.72 67 ASN D CA 1
ATOM 2792 C C . ASN D 1 67 ? -37.798 30.134 33.896 1.00 26.42 67 ASN D C 1
ATOM 2793 O O . ASN D 1 67 ? -36.633 30.503 34.151 1.00 25.37 67 ASN D O 1
ATOM 2798 N N . CYS D 1 68 ? -38.181 28.857 33.837 1.00 27.44 68 CYS D N 1
ATOM 2799 C CA . CYS D 1 68 ? -37.251 27.775 34.056 1.00 27.72 68 CYS D CA 1
ATOM 2800 C C . CYS D 1 68 ? -37.934 26.426 34.171 1.00 28.24 68 CYS D C 1
ATOM 2801 O O . CYS D 1 68 ? -38.967 26.297 34.838 1.00 28.87 68 CYS D O 1
ATOM 2804 N N . GLY D 1 69 ? -37.331 25.426 33.525 1.00 28.35 69 GLY D N 1
ATOM 2805 C CA . GLY D 1 69 ? -37.736 24.027 33.699 1.00 28.37 69 GLY D CA 1
ATOM 2806 C C . GLY D 1 69 ? -38.899 23.601 32.823 1.00 28.31 69 GLY D C 1
ATOM 2807 O O . GLY D 1 69 ? -39.429 22.490 32.984 1.00 28.26 69 GLY D O 1
ATOM 2808 N N . PHE D 1 70 ? -39.307 24.496 31.921 1.00 27.85 70 PHE D N 1
ATOM 2809 C CA . PHE D 1 70 ? -40.300 24.209 30.884 1.00 27.57 70 PHE D CA 1
ATOM 2810 C C . PHE D 1 70 ? -41.677 23.858 31.434 1.00 27.33 70 PHE D C 1
ATOM 2811 O O . PHE D 1 70 ? -42.430 23.131 30.793 1.00 27.14 70 PHE D O 1
ATOM 2819 N N . GLY D 1 71 ? -42.010 24.390 32.606 1.00 27.43 71 GLY D N 1
ATOM 2820 C CA . GLY D 1 71 ? -43.320 24.134 33.217 1.00 27.12 71 GLY D CA 1
ATOM 2821 C C . GLY D 1 71 ? -43.325 22.925 34.139 1.00 27.32 71 GLY D C 1
ATOM 2822 O O . GLY D 1 71 ? -44.323 22.672 34.807 1.00 27.85 71 GLY D O 1
ATOM 2823 N N . LYS D 1 72 ? -42.211 22.184 34.176 1.00 27.29 72 LYS D N 1
ATOM 2824 C CA . LYS D 1 72 ? -42.076 20.978 35.006 1.00 27.22 72 LYS D CA 1
ATOM 2825 C C . LYS D 1 72 ? -41.534 21.292 36.406 1.00 26.90 72 LYS D C 1
ATOM 2826 O O . LYS D 1 72 ? -40.859 22.303 36.615 1.00 26.80 72 LYS D O 1
ATOM 2832 N N . THR D 1 73 ? -41.835 20.402 37.347 1.00 26.57 73 THR D N 1
ATOM 2833 C CA . THR D 1 73 ? -41.403 20.489 38.752 1.00 26.45 73 THR D CA 1
ATOM 2834 C C . THR D 1 73 ? -40.453 19.302 39.010 1.00 25.02 73 THR D C 1
ATOM 2835 O O . THR D 1 73 ? -40.526 18.298 38.304 1.00 27.09 73 THR D O 1
ATOM 2839 N N . GLY D 1 74 ? -39.559 19.401 39.978 1.00 22.47 74 GLY D N 1
ATOM 2840 C CA . GLY D 1 74 ? -38.652 18.290 40.228 1.00 20.85 74 GLY D CA 1
ATOM 2841 C C . GLY D 1 74 ? -37.249 18.594 39.730 1.00 20.09 74 GLY D C 1
ATOM 2842 O O . GLY D 1 74 ? -36.918 19.740 39.420 1.00 18.93 74 GLY D O 1
ATOM 2843 N N . ILE D 1 75 ? -36.414 17.562 39.679 1.00 19.61 75 ILE D N 1
ATOM 2844 C CA . ILE D 1 75 ? -35.063 17.722 39.189 1.00 19.34 75 ILE D CA 1
ATOM 2845 C C . ILE D 1 75 ? -35.189 17.580 37.661 1.00 19.27 75 ILE D C 1
ATOM 2846 O O . ILE D 1 75 ? -35.749 16.592 37.150 1.00 18.88 75 ILE D O 1
ATOM 2851 N N . ILE D 1 76 ? -34.738 18.609 36.963 1.00 17.94 76 ILE D N 1
ATOM 2852 C CA . ILE D 1 76 ? -34.683 18.567 35.515 1.00 17.43 76 ILE D CA 1
ATOM 2853 C C . ILE D 1 76 ? -33.417 17.756 35.172 1.00 16.53 76 ILE D C 1
ATOM 2854 O O . ILE D 1 76 ? -32.351 18.058 35.639 1.00 16.33 76 ILE D O 1
ATOM 2859 N N . ASP D 1 77 ? -33.590 16.691 34.404 1.00 16.91 77 ASP D N 1
ATOM 2860 C CA . ASP D 1 77 ? -32.514 15.723 34.166 1.00 16.11 77 ASP D CA 1
ATOM 2861 C C . ASP D 1 77 ? -31.883 15.928 32.784 1.00 14.77 77 ASP D C 1
ATOM 2862 O O . ASP D 1 77 ? -32.533 15.677 31.787 1.00 15.87 77 ASP D O 1
ATOM 2867 N N . TYR D 1 78 ? -30.628 16.361 32.747 1.00 16.36 78 TYR D N 1
ATOM 2868 C CA . TYR D 1 78 ? -29.849 16.423 31.477 1.00 16.98 78 TYR D CA 1
ATOM 2869 C C . TYR D 1 78 ? -29.080 15.120 31.225 1.00 17.56 78 TYR D C 1
ATOM 2870 O O . TYR D 1 78 ? -28.344 14.989 30.216 1.00 18.14 78 TYR D O 1
ATOM 2879 N N . GLY D 1 79 ? -29.260 14.155 32.124 1.00 17.75 79 GLY D N 1
ATOM 2880 C CA . GLY D 1 79 ? -28.744 12.799 31.914 1.00 16.28 79 GLY D CA 1
ATOM 2881 C C . GLY D 1 79 ? -27.287 12.658 32.375 1.00 15.33 79 GLY D C 1
ATOM 2882 O O . GLY D 1 79 ? -26.609 13.657 32.651 1.00 16.60 79 GLY D O 1
ATOM 2883 N N . ILE D 1 80 ? -26.827 11.414 32.493 1.00 14.91 80 ILE D N 1
ATOM 2884 C CA . ILE D 1 80 ? -25.402 11.143 32.658 1.00 15.36 80 ILE D CA 1
ATOM 2885 C C . ILE D 1 80 ? -24.764 11.445 31.286 1.00 14.20 80 ILE D C 1
ATOM 2886 O O . ILE D 1 80 ? -25.072 10.770 30.285 1.00 14.84 80 ILE D O 1
ATOM 2891 N N . ARG D 1 81 ? -23.894 12.447 31.278 1.00 14.74 81 ARG D N 1
ATOM 2892 C CA . ARG D 1 81 ? -23.305 13.022 30.031 1.00 15.50 81 ARG D CA 1
ATOM 2893 C C . ARG D 1 81 ? -22.148 12.202 29.508 1.00 16.12 81 ARG D C 1
ATOM 2894 O O . ARG D 1 81 ? -21.249 11.824 30.278 1.00 16.76 81 ARG D O 1
ATOM 2902 N N . LEU D 1 82 ? -22.152 11.937 28.194 1.00 15.55 82 LEU D N 1
ATOM 2903 C CA . LEU D 1 82 ? -21.044 11.200 27.603 1.00 15.83 82 LEU D CA 1
ATOM 2904 C C . LEU D 1 82 ? -19.756 11.997 27.689 1.00 16.42 82 LEU D C 1
ATOM 2905 O O . LEU D 1 82 ? -18.681 11.441 28.017 1.00 16.42 82 LEU D O 1
ATOM 2910 N N . ASN D 1 83 ? -19.857 13.281 27.355 1.00 16.73 83 ASN D N 1
ATOM 2911 C CA . ASN D 1 83 ? -18.710 14.196 27.377 1.00 17.98 83 ASN D CA 1
ATOM 2912 C C . ASN D 1 83 ? -18.502 14.896 28.727 1.00 17.75 83 ASN D C 1
ATOM 2913 O O . ASN D 1 83 ? -19.233 15.832 29.065 1.00 17.94 83 ASN D O 1
ATOM 2918 N N . ARG D 1 84 ? -17.523 14.426 29.509 1.00 18.29 84 ARG D N 1
ATOM 2919 C CA A ARG D 1 84 ? -17.282 15.005 30.845 0.50 18.67 84 ARG D CA 1
ATOM 2920 C CA B ARG D 1 84 ? -17.214 14.970 30.840 0.50 18.78 84 ARG D CA 1
ATOM 2921 C C . ARG D 1 84 ? -16.449 16.300 30.816 1.00 19.37 84 ARG D C 1
ATOM 2922 O O . ARG D 1 84 ? -16.120 16.871 31.882 1.00 19.85 84 ARG D O 1
ATOM 2937 N N . SER D 1 85 ? -16.135 16.772 29.607 1.00 17.91 85 SER D N 1
ATOM 2938 C CA . SER D 1 85 ? -15.525 18.070 29.416 1.00 18.21 85 SER D CA 1
ATOM 2939 C C . SER D 1 85 ? -16.549 19.164 29.155 1.00 17.74 85 SER D C 1
ATOM 2940 O O . SER D 1 85 ? -16.168 20.316 29.050 1.00 16.28 85 SER D O 1
ATOM 2943 N N . GLU D 1 86 ? -17.846 18.823 29.083 1.00 16.26 86 GLU D N 1
ATOM 2944 C CA . GLU D 1 86 ? -18.890 19.860 29.064 1.00 17.56 86 GLU D CA 1
ATOM 2945 C C . GLU D 1 86 ? -18.755 20.769 30.300 1.00 17.58 86 GLU D C 1
ATOM 2946 O O . GLU D 1 86 ? -18.364 20.311 31.373 1.00 18.83 86 GLU D O 1
ATOM 2952 N N . ARG D 1 87 ? -19.046 22.052 30.142 1.00 17.10 87 ARG D N 1
ATOM 2953 C CA . ARG D 1 87 ? -18.906 22.989 31.246 1.00 17.25 87 ARG D CA 1
ATOM 2954 C C . ARG D 1 87 ? -20.278 23.368 31.821 1.00 18.16 87 ARG D C 1
ATOM 2955 O O . ARG D 1 87 ? -21.118 23.932 31.133 1.00 17.56 87 ARG D O 1
ATOM 2963 N N . TRP D 1 88 ? -20.463 23.096 33.102 1.00 18.32 88 TRP D N 1
ATOM 2964 C CA . TRP D 1 88 ? -21.728 23.398 33.745 1.00 18.50 88 TRP D CA 1
ATOM 2965 C C . TRP D 1 88 ? -21.385 23.947 35.137 1.00 19.49 88 TRP D C 1
ATOM 2966 O O . TRP D 1 88 ? -20.240 24.305 35.412 1.00 17.37 88 TRP D O 1
ATOM 2977 N N . ASP D 1 89 ? -22.383 24.045 36.019 1.00 19.87 89 ASP D N 1
ATOM 2978 C CA . ASP D 1 89 ? -22.076 24.386 37.409 1.00 19.99 89 ASP D CA 1
ATOM 2979 C C . ASP D 1 89 ? -21.891 23.073 38.184 1.00 20.09 89 ASP D C 1
ATOM 2980 O O . ASP D 1 89 ? -21.629 22.014 37.597 1.00 18.72 89 ASP D O 1
ATOM 2985 N N . ALA D 1 90 ? -22.120 23.102 39.507 1.00 19.57 90 ALA D N 1
ATOM 2986 C CA . ALA D 1 90 ? -21.913 21.923 40.318 1.00 18.45 90 ALA D CA 1
ATOM 2987 C C . ALA D 1 90 ? -22.928 21.972 41.469 1.00 19.01 90 ALA D C 1
ATOM 2988 O O . ALA D 1 90 ? -23.209 23.042 41.986 1.00 17.92 90 ALA D O 1
ATOM 2990 N N . TYR D 1 91 ? -23.422 20.799 41.847 1.00 17.56 91 TYR D N 1
ATOM 2991 C CA . TYR D 1 91 ? -24.249 20.657 43.103 1.00 18.74 91 TYR D CA 1
ATOM 2992 C C . TYR D 1 91 ? -23.442 19.813 44.070 1.00 17.67 91 TYR D C 1
ATOM 2993 O O . TYR D 1 91 ? -23.079 18.663 43.751 1.00 18.49 91 TYR D O 1
ATOM 3002 N N . CYS D 1 92 ? -23.087 20.406 45.222 1.00 17.88 92 CYS D N 1
ATOM 3003 C CA . CYS D 1 92 ? -22.275 19.730 46.222 1.00 17.71 92 CYS D CA 1
ATOM 3004 C C . CYS D 1 92 ? -23.127 19.321 47.427 1.00 17.43 92 CYS D C 1
ATOM 3005 O O . CYS D 1 92 ? -24.086 20.017 47.765 1.00 16.70 92 CYS D O 1
ATOM 3008 N N . TYR D 1 93 ? -22.717 18.232 48.068 1.00 17.40 93 TYR D N 1
ATOM 3009 C CA . TYR D 1 93 ? -23.282 17.817 49.370 1.00 18.81 93 TYR D CA 1
ATOM 3010 C C . TYR D 1 93 ? -22.196 17.848 50.429 1.00 19.93 93 TYR D C 1
ATOM 3011 O O . TYR D 1 93 ? -21.149 17.207 50.290 1.00 19.22 93 TYR D O 1
ATOM 3020 N N . ASN D 1 94 ? -22.463 18.586 51.509 1.00 20.82 94 ASN D N 1
ATOM 3021 C CA . ASN D 1 94 ? -21.586 18.601 52.662 1.00 22.38 94 ASN D CA 1
ATOM 3022 C C . ASN D 1 94 ? -22.494 18.805 53.882 1.00 23.70 94 ASN D C 1
ATOM 3023 O O . ASN D 1 94 ? -22.951 19.924 54.126 1.00 23.93 94 ASN D O 1
ATOM 3028 N N . PRO D 1 95 ? -22.739 17.729 54.637 1.00 24.87 95 PRO D N 1
ATOM 3029 C CA . PRO D 1 95 ? -23.676 17.798 55.789 1.00 26.99 95 PRO D CA 1
ATOM 3030 C C . PRO D 1 95 ? -23.269 18.740 56.936 1.00 28.97 95 PRO D C 1
ATOM 3031 O O . PRO D 1 95 ? -24.019 18.854 57.906 1.00 30.43 95 PRO D O 1
ATOM 3035 N N . HIS D 1 96 ? -22.121 19.417 56.836 1.00 30.86 96 HIS D N 1
ATOM 3036 C CA . HIS D 1 96 ? -21.729 20.438 57.828 1.00 33.05 96 HIS D CA 1
ATOM 3037 C C . HIS D 1 96 ? -21.936 21.875 57.321 1.00 34.02 96 HIS D C 1
ATOM 3038 O O . HIS D 1 96 ? -22.110 22.111 56.098 1.00 35.36 96 HIS D O 1
ATOM 3045 N N . GLY E 1 1 ? -46.146 -7.698 -14.585 1.00 19.60 1 GLY E N 1
ATOM 3046 C CA . GLY E 1 1 ? -45.079 -7.191 -13.689 1.00 18.94 1 GLY E CA 1
ATOM 3047 C C . GLY E 1 1 ? -43.726 -7.121 -14.374 1.00 18.72 1 GLY E C 1
ATOM 3048 O O . GLY E 1 1 ? -43.558 -7.534 -15.512 1.00 18.56 1 GLY E O 1
ATOM 3049 N N . VAL E 1 2 ? -42.754 -6.577 -13.665 1.00 18.80 2 VAL E N 1
ATOM 3050 C CA . VAL E 1 2 ? -41.405 -6.430 -14.194 1.00 18.95 2 VAL E CA 1
ATOM 3051 C C . VAL E 1 2 ? -40.503 -7.476 -13.538 1.00 18.92 2 VAL E C 1
ATOM 3052 O O . VAL E 1 2 ? -40.659 -7.798 -12.346 1.00 18.23 2 VAL E O 1
ATOM 3056 N N . TYR E 1 3 ? -39.583 -8.023 -14.326 1.00 18.20 3 TYR E N 1
ATOM 3057 C CA . TYR E 1 3 ? -38.598 -8.976 -13.821 1.00 18.12 3 TYR E CA 1
ATOM 3058 C C . TYR E 1 3 ? -37.263 -8.839 -14.547 1.00 18.57 3 TYR E C 1
ATOM 3059 O O . TYR E 1 3 ? -37.180 -8.322 -15.689 1.00 18.46 3 TYR E O 1
ATOM 3068 N N . HIS E 1 4 ? -36.236 -9.301 -13.843 1.00 18.85 4 HIS E N 1
ATOM 3069 C CA . HIS E 1 4 ? -34.839 -9.233 -14.258 1.00 19.62 4 HIS E CA 1
ATOM 3070 C C . HIS E 1 4 ? -34.454 -10.508 -15.006 1.00 19.44 4 HIS E C 1
ATOM 3071 O O . HIS E 1 4 ? -34.752 -11.607 -14.571 1.00 19.74 4 HIS E O 1
ATOM 3078 N N . ARG E 1 5 ? -33.786 -10.342 -16.135 1.00 19.80 5 ARG E N 1
ATOM 3079 C CA . ARG E 1 5 ? -33.314 -11.465 -16.941 1.00 20.77 5 ARG E CA 1
ATOM 3080 C C . ARG E 1 5 ? -31.799 -11.364 -17.272 1.00 20.76 5 ARG E C 1
ATOM 3081 O O . ARG E 1 5 ? -31.311 -10.292 -17.567 1.00 20.60 5 ARG E O 1
ATOM 3089 N N . GLU E 1 6 ? -31.111 -12.498 -17.289 1.00 20.98 6 GLU E N 1
ATOM 3090 C CA . GLU E 1 6 ? -29.708 -12.618 -17.715 1.00 22.21 6 GLU E CA 1
ATOM 3091 C C . GLU E 1 6 ? -29.610 -13.492 -18.949 1.00 21.87 6 GLU E C 1
ATOM 3092 O O . GLU E 1 6 ? -30.451 -14.366 -19.154 1.00 21.87 6 GLU E O 1
ATOM 3098 N N . ALA E 1 7 ? -28.559 -13.299 -19.748 1.00 21.56 7 ALA E N 1
ATOM 3099 C CA . ALA E 1 7 ? -28.198 -14.303 -20.752 1.00 21.81 7 ALA E CA 1
ATOM 3100 C C . ALA E 1 7 ? -27.901 -15.640 -20.069 1.00 22.29 7 ALA E C 1
ATOM 3101 O O . ALA E 1 7 ? -27.501 -15.689 -18.900 1.00 22.05 7 ALA E O 1
ATOM 3103 N N . ARG E 1 8 ? -28.102 -16.722 -20.810 1.00 23.62 8 ARG E N 1
ATOM 3104 C CA . ARG E 1 8 ? -27.739 -18.046 -20.358 1.00 24.94 8 ARG E CA 1
ATOM 3105 C C . ARG E 1 8 ? -26.266 -18.071 -19.957 1.00 24.99 8 ARG E C 1
ATOM 3106 O O . ARG E 1 8 ? -25.895 -18.708 -18.972 1.00 25.39 8 ARG E O 1
ATOM 3114 N N . SER E 1 9 ? -25.429 -17.348 -20.698 1.00 25.31 9 SER E N 1
ATOM 3115 C CA . SER E 1 9 ? -23.984 -17.408 -20.462 1.00 25.38 9 SER E CA 1
ATOM 3116 C C . SER E 1 9 ? -23.525 -16.601 -19.238 1.00 24.97 9 SER E C 1
ATOM 3117 O O . SER E 1 9 ? -22.374 -16.705 -18.831 1.00 25.47 9 SER E O 1
ATOM 3120 N N . GLY E 1 10 ? -24.413 -15.789 -18.661 1.00 24.47 10 GLY E N 1
ATOM 3121 C CA . GLY E 1 10 ? -24.089 -15.090 -17.412 1.00 23.18 10 GLY E CA 1
ATOM 3122 C C . GLY E 1 10 ? -24.349 -13.603 -17.387 1.00 22.10 10 GLY E C 1
ATOM 3123 O O . GLY E 1 10 ? -24.974 -13.064 -18.279 1.00 21.96 10 GLY E O 1
ATOM 3124 N N . LYS E 1 11 ? -23.824 -12.942 -16.354 1.00 21.82 11 LYS E N 1
ATOM 3125 C CA . LYS E 1 11 ? -24.137 -11.546 -16.062 1.00 21.22 11 LYS E CA 1
ATOM 3126 C C . LYS E 1 11 ? -23.549 -10.582 -17.095 1.00 20.81 11 LYS E C 1
ATOM 3127 O O . LYS E 1 11 ? -22.377 -10.701 -17.466 1.00 20.22 11 LYS E O 1
ATOM 3133 N N . TYR E 1 12 ? -24.378 -9.638 -17.532 1.00 20.10 12 TYR E N 1
ATOM 3134 C CA . TYR E 1 12 ? -23.973 -8.546 -18.455 1.00 20.27 12 TYR E CA 1
ATOM 3135 C C . TYR E 1 12 ? -23.481 -9.092 -19.802 1.00 20.08 12 TYR E C 1
ATOM 3136 O O . TYR E 1 12 ? -22.318 -8.917 -20.178 1.00 19.40 12 TYR E O 1
ATOM 3145 N N . LYS E 1 13 ? -24.374 -9.801 -20.499 1.00 20.33 13 LYS E N 1
ATOM 3146 C CA . LYS E 1 13 ? -24.015 -10.518 -21.723 1.00 20.64 13 LYS E CA 1
ATOM 3147 C C . LYS E 1 13 ? -25.068 -10.360 -22.829 1.00 20.39 13 LYS E C 1
ATOM 3148 O O . LYS E 1 13 ? -25.015 -11.057 -23.841 1.00 21.20 13 LYS E O 1
ATOM 3154 N N . LEU E 1 14 ? -26.019 -9.448 -22.647 1.00 19.15 14 LEU E N 1
ATOM 3155 C CA . LEU E 1 14 ? -27.067 -9.239 -23.656 1.00 19.07 14 LEU E CA 1
ATOM 3156 C C . LEU E 1 14 ? -26.923 -7.862 -24.275 1.00 19.17 14 LEU E C 1
ATOM 3157 O O . LEU E 1 14 ? -26.913 -6.854 -23.557 1.00 18.97 14 LEU E O 1
ATOM 3162 N N . THR E 1 15 ? -26.832 -7.820 -25.602 1.00 19.06 15 THR E N 1
ATOM 3163 C CA . THR E 1 15 ? -26.972 -6.559 -26.327 1.00 19.28 15 THR E CA 1
ATOM 3164 C C . THR E 1 15 ? -28.418 -6.069 -26.263 1.00 19.80 15 THR E C 1
ATOM 3165 O O . THR E 1 15 ? -29.311 -6.801 -25.813 1.00 18.57 15 THR E O 1
ATOM 3169 N N . TYR E 1 16 ? -28.647 -4.829 -26.702 1.00 19.60 16 TYR E N 1
ATOM 3170 C CA . TYR E 1 16 ? -30.012 -4.288 -26.688 1.00 20.41 16 TYR E CA 1
ATOM 3171 C C . TYR E 1 16 ? -30.976 -5.203 -27.460 1.00 20.04 16 TYR E C 1
ATOM 3172 O O . TYR E 1 16 ? -32.012 -5.586 -26.927 1.00 20.28 16 TYR E O 1
ATOM 3181 N N . ALA E 1 17 ? -30.609 -5.580 -28.688 1.00 18.77 17 ALA E N 1
ATOM 3182 C CA . ALA E 1 17 ? -31.433 -6.453 -29.512 1.00 18.91 17 ALA E CA 1
ATOM 3183 C C . ALA E 1 17 ? -31.682 -7.812 -28.866 1.00 18.48 17 ALA E C 1
ATOM 3184 O O . ALA E 1 17 ? -32.783 -8.362 -28.966 1.00 18.05 17 ALA E O 1
ATOM 3186 N N . GLU E 1 18 ? -30.661 -8.357 -28.206 1.00 18.54 18 GLU E N 1
ATOM 3187 C CA . GLU E 1 18 ? -30.782 -9.648 -27.539 1.00 18.82 18 GLU E CA 1
ATOM 3188 C C . GLU E 1 18 ? -31.692 -9.565 -26.314 1.00 18.38 18 GLU E C 1
ATOM 3189 O O . GLU E 1 18 ? -32.498 -10.459 -26.081 1.00 18.08 18 GLU E O 1
ATOM 3195 N N . ALA E 1 19 ? -31.527 -8.520 -25.517 1.00 18.20 19 ALA E N 1
ATOM 3196 C CA . ALA E 1 19 ? -32.433 -8.255 -24.386 1.00 18.78 19 ALA E CA 1
ATOM 3197 C C . ALA E 1 19 ? -33.915 -8.221 -24.841 1.00 18.64 19 ALA E C 1
ATOM 3198 O O . ALA E 1 19 ? -34.796 -8.875 -24.245 1.00 18.76 19 ALA E O 1
ATOM 3200 N N . LYS E 1 20 ? -34.164 -7.461 -25.900 1.00 18.85 20 LYS E N 1
ATOM 3201 C CA . LYS E 1 20 ? -35.481 -7.341 -26.489 1.00 20.05 20 LYS E CA 1
ATOM 3202 C C . LYS E 1 20 ? -36.017 -8.714 -26.922 1.00 18.62 20 LYS E C 1
ATOM 3203 O O . LYS E 1 20 ? -37.195 -9.050 -26.672 1.00 17.07 20 LYS E O 1
ATOM 3209 N N . ALA E 1 21 ? -35.164 -9.510 -27.596 1.00 18.16 21 ALA E N 1
ATOM 3210 C CA . ALA E 1 21 ? -35.561 -10.833 -28.059 1.00 17.59 21 ALA E CA 1
ATOM 3211 C C . ALA E 1 21 ? -35.906 -11.767 -26.891 1.00 17.42 21 ALA E C 1
ATOM 3212 O O . ALA E 1 21 ? -36.858 -12.551 -26.966 1.00 16.97 21 ALA E O 1
ATOM 3214 N N . VAL E 1 22 ? -35.160 -11.656 -25.794 1.00 17.54 22 VAL E N 1
ATOM 3215 C CA . VAL E 1 22 ? -35.480 -12.428 -24.569 1.00 17.29 22 VAL E CA 1
ATOM 3216 C C . VAL E 1 22 ? -36.862 -12.060 -24.006 1.00 16.57 22 VAL E C 1
ATOM 3217 O O . VAL E 1 22 ? -37.715 -12.941 -23.785 1.00 15.67 22 VAL E O 1
ATOM 3221 N N . CYS E 1 23 ? -37.113 -10.765 -23.820 1.00 17.24 23 CYS E N 1
ATOM 3222 C CA . CYS E 1 23 ? -38.408 -10.347 -23.260 1.00 17.46 23 CYS E CA 1
ATOM 3223 C C . CYS E 1 23 ? -39.574 -10.707 -24.181 1.00 16.46 23 CYS E C 1
ATOM 3224 O O . CYS E 1 23 ? -40.645 -11.111 -23.695 1.00 15.44 23 CYS E O 1
ATOM 3227 N N . GLU E 1 24 ? -39.367 -10.552 -25.494 1.00 15.41 24 GLU E N 1
ATOM 3228 C CA . GLU E 1 24 ? -40.392 -10.887 -26.489 1.00 16.33 24 GLU E CA 1
ATOM 3229 C C . GLU E 1 24 ? -40.687 -12.393 -26.525 1.00 14.93 24 GLU E C 1
ATOM 3230 O O . GLU E 1 24 ? -41.851 -12.819 -26.627 1.00 14.51 24 GLU E O 1
ATOM 3236 N N . PHE E 1 25 ? -39.648 -13.216 -26.395 1.00 15.08 25 PHE E N 1
ATOM 3237 C CA . PHE E 1 25 ? -39.840 -14.673 -26.381 1.00 15.01 25 PHE E CA 1
ATOM 3238 C C . PHE E 1 25 ? -40.732 -15.064 -25.207 1.00 15.64 25 PHE E C 1
ATOM 3239 O O . PHE E 1 25 ? -41.522 -15.995 -25.293 1.00 15.07 25 PHE E O 1
ATOM 3247 N N . GLU E 1 26 ? -40.592 -14.324 -24.115 1.00 17.02 26 GLU E N 1
ATOM 3248 C CA . GLU E 1 26 ? -41.299 -14.660 -22.869 1.00 19.19 26 GLU E CA 1
ATOM 3249 C C . GLU E 1 26 ? -42.707 -14.065 -22.848 1.00 19.13 26 GLU E C 1
ATOM 3250 O O . GLU E 1 26 ? -43.439 -14.232 -21.861 1.00 19.39 26 GLU E O 1
ATOM 3256 N N . GLY E 1 27 ? -43.085 -13.422 -23.964 1.00 19.01 27 GLY E N 1
ATOM 3257 C CA . GLY E 1 27 ? -44.447 -12.924 -24.208 1.00 19.20 27 GLY E CA 1
ATOM 3258 C C . GLY E 1 27 ? -44.617 -11.438 -23.895 1.00 19.42 27 GLY E C 1
ATOM 3259 O O . GLY E 1 27 ? -45.732 -10.899 -23.949 1.00 19.42 27 GLY E O 1
ATOM 3260 N N . GLY E 1 28 ? -43.511 -10.777 -23.571 1.00 18.88 28 GLY E N 1
ATOM 3261 C CA . GLY E 1 28 ? -43.517 -9.375 -23.179 1.00 18.84 28 GLY E CA 1
ATOM 3262 C C . GLY E 1 28 ? -42.609 -8.455 -23.974 1.00 18.84 28 GLY E C 1
ATOM 3263 O O . GLY E 1 28 ? -42.433 -8.609 -25.182 1.00 18.09 28 GLY E O 1
ATOM 3264 N N . HIS E 1 29 ? -42.088 -7.447 -23.291 1.00 18.10 29 HIS E N 1
ATOM 3265 C CA . HIS E 1 29 ? -41.311 -6.373 -23.916 1.00 18.74 29 HIS E CA 1
ATOM 3266 C C . HIS E 1 29 ? -40.353 -5.867 -22.878 1.00 19.13 29 HIS E C 1
ATOM 3267 O O . HIS E 1 29 ? -40.533 -6.119 -21.681 1.00 19.56 29 HIS E O 1
ATOM 3274 N N . LEU E 1 30 ? -39.330 -5.147 -23.312 1.00 19.81 30 LEU E N 1
ATOM 3275 C CA . LEU E 1 30 ? -38.465 -4.464 -22.371 1.00 19.82 30 LEU E CA 1
ATOM 3276 C C . LEU E 1 30 ? -39.302 -3.524 -21.500 1.00 20.18 30 LEU E C 1
ATOM 3277 O O . LEU E 1 30 ? -40.216 -2.834 -22.001 1.00 19.83 30 LEU E O 1
ATOM 3282 N N . ALA E 1 31 ? -39.021 -3.519 -20.203 1.00 19.34 31 ALA E N 1
ATOM 3283 C CA . ALA E 1 31 ? -39.777 -2.659 -19.286 1.00 19.06 31 ALA E CA 1
ATOM 3284 C C . ALA E 1 31 ? -39.505 -1.199 -19.607 1.00 19.45 31 ALA E C 1
ATOM 3285 O O . ALA E 1 31 ? -38.358 -0.816 -19.941 1.00 19.72 31 ALA E O 1
ATOM 3287 N N . THR E 1 32 ? -40.551 -0.392 -19.495 1.00 19.97 32 THR E N 1
ATOM 3288 C CA . THR E 1 32 ? -40.393 1.053 -19.554 1.00 19.91 32 THR E CA 1
ATOM 3289 C C . THR E 1 32 ? -39.895 1.515 -18.202 1.00 19.69 32 THR E C 1
ATOM 3290 O O . THR E 1 32 ? -39.943 0.781 -17.206 1.00 18.72 32 THR E O 1
ATOM 3294 N N . TYR E 1 33 ? -39.380 2.732 -18.183 1.00 19.93 33 TYR E N 1
ATOM 3295 C CA . TYR E 1 33 ? -38.945 3.341 -16.944 1.00 19.53 33 TYR E CA 1
ATOM 3296 C C . TYR E 1 33 ? -40.094 3.421 -15.953 1.00 18.88 33 TYR E C 1
ATOM 3297 O O . TYR E 1 33 ? -39.923 3.098 -14.783 1.00 18.61 33 TYR E O 1
ATOM 3306 N N . LYS E 1 34 ? -41.255 3.859 -16.434 1.00 18.89 34 LYS E N 1
ATOM 3307 C CA . LYS E 1 34 ? -42.470 3.975 -15.621 1.00 19.37 34 LYS E CA 1
ATOM 3308 C C . LYS E 1 34 ? -42.822 2.624 -14.983 1.00 18.93 34 LYS E C 1
ATOM 3309 O O . LYS E 1 34 ? -43.132 2.555 -13.792 1.00 18.41 34 LYS E O 1
ATOM 3315 N N . GLN E 1 35 ? -42.752 1.558 -15.783 1.00 17.95 35 GLN E N 1
ATOM 3316 C CA . GLN E 1 35 ? -43.005 0.190 -15.317 1.00 17.68 35 GLN E CA 1
ATOM 3317 C C . GLN E 1 35 ? -41.961 -0.269 -14.299 1.00 17.79 35 GLN E C 1
ATOM 3318 O O . GLN E 1 35 ? -42.320 -0.873 -13.281 1.00 17.61 35 GLN E O 1
ATOM 3324 N N . LEU E 1 36 ? -40.682 0.025 -14.566 1.00 17.42 36 LEU E N 1
ATOM 3325 C CA . LEU E 1 36 ? -39.589 -0.348 -13.657 1.00 17.68 36 LEU E CA 1
ATOM 3326 C C . LEU E 1 36 ? -39.737 0.385 -12.327 1.00 18.24 36 LEU E C 1
ATOM 3327 O O . LEU E 1 36 ? -39.533 -0.201 -11.257 1.00 18.41 36 LEU E O 1
ATOM 3332 N N . GLU E 1 37 ? -40.146 1.649 -12.414 1.00 18.42 37 GLU E N 1
ATOM 3333 C CA A GLU E 1 37 ? -40.406 2.471 -11.237 0.50 18.60 37 GLU E CA 1
ATOM 3334 C CA B GLU E 1 37 ? -40.406 2.498 -11.249 0.50 18.91 37 GLU E CA 1
ATOM 3335 C C . GLU E 1 37 ? -41.639 2.043 -10.453 1.00 18.57 37 GLU E C 1
ATOM 3336 O O . GLU E 1 37 ? -41.625 2.047 -9.214 1.00 18.53 37 GLU E O 1
ATOM 3347 N N . ALA E 1 38 ? -42.709 1.669 -11.158 1.00 18.21 38 ALA E N 1
ATOM 3348 C CA . ALA E 1 38 ? -43.949 1.261 -10.499 1.00 18.44 38 ALA E CA 1
ATOM 3349 C C . ALA E 1 38 ? -43.761 -0.078 -9.802 1.00 18.44 38 ALA E C 1
ATOM 3350 O O . ALA E 1 38 ? -44.375 -0.333 -8.771 1.00 19.17 38 ALA E O 1
ATOM 3352 N N . ALA E 1 39 ? -42.917 -0.921 -10.387 1.00 18.94 39 ALA E N 1
ATOM 3353 C CA . ALA E 1 39 ? -42.467 -2.152 -9.759 1.00 19.02 39 ALA E CA 1
ATOM 3354 C C . ALA E 1 39 ? -41.610 -1.797 -8.547 1.00 19.31 39 ALA E C 1
ATOM 3355 O O . ALA E 1 39 ? -41.882 -2.270 -7.447 1.00 19.71 39 ALA E O 1
ATOM 3357 N N . ARG E 1 40 ? -40.609 -0.937 -8.743 1.00 20.07 40 ARG E N 1
ATOM 3358 C CA . ARG E 1 40 ? -39.687 -0.529 -7.674 1.00 21.23 40 ARG E CA 1
ATOM 3359 C C . ARG E 1 40 ? -40.388 -0.226 -6.353 1.00 20.76 40 ARG E C 1
ATOM 3360 O O . ARG E 1 40 ? -40.043 -0.800 -5.308 1.00 20.71 40 ARG E O 1
ATOM 3368 N N . LYS E 1 41 ? -41.366 0.683 -6.404 1.00 20.88 41 LYS E N 1
ATOM 3369 C CA . LYS E 1 41 ? -42.082 1.148 -5.215 1.00 20.96 41 LYS E CA 1
ATOM 3370 C C . LYS E 1 41 ? -42.923 0.077 -4.521 1.00 20.26 41 LYS E C 1
ATOM 3371 O O . LYS E 1 41 ? -43.327 0.258 -3.360 1.00 20.41 41 LYS E O 1
ATOM 3377 N N . ILE E 1 42 ? -43.184 -1.026 -5.226 1.00 19.93 42 ILE E N 1
ATOM 3378 C CA . ILE E 1 42 ? -43.887 -2.176 -4.646 1.00 19.96 42 ILE E CA 1
ATOM 3379 C C . ILE E 1 42 ? -42.924 -3.039 -3.828 1.00 19.92 42 ILE E C 1
ATOM 3380 O O . ILE E 1 42 ? -43.320 -3.638 -2.820 1.00 19.67 42 ILE E O 1
ATOM 3385 N N . GLY E 1 43 ? -41.661 -3.078 -4.263 1.00 19.98 43 GLY E N 1
ATOM 3386 C CA . GLY E 1 43 ? -40.620 -3.811 -3.543 1.00 20.14 43 GLY E CA 1
ATOM 3387 C C . GLY E 1 43 ? -39.471 -4.227 -4.439 1.00 20.24 43 GLY E C 1
ATOM 3388 O O . GLY E 1 43 ? -38.346 -4.387 -3.965 1.00 20.50 43 GLY E O 1
ATOM 3389 N N . PHE E 1 44 ? -39.759 -4.386 -5.729 1.00 20.58 44 PHE E N 1
ATOM 3390 C CA . PHE E 1 44 ? -38.769 -4.783 -6.749 1.00 21.04 44 PHE E CA 1
ATOM 3391 C C . PHE E 1 44 ? -37.397 -4.074 -6.675 1.00 21.66 44 PHE E C 1
ATOM 3392 O O . PHE E 1 44 ? -37.228 -2.928 -7.133 1.00 21.96 44 PHE E O 1
ATOM 3400 N N . HIS E 1 45 ? -36.445 -4.791 -6.071 1.00 22.25 45 HIS E N 1
ATOM 3401 C CA A HIS E 1 45 ? -35.055 -4.355 -5.915 0.50 22.47 45 HIS E CA 1
ATOM 3402 C CA B HIS E 1 45 ? -35.057 -4.340 -5.958 0.50 22.69 45 HIS E CA 1
ATOM 3403 C C . HIS E 1 45 ? -34.125 -5.351 -6.630 1.00 22.59 45 HIS E C 1
ATOM 3404 O O . HIS E 1 45 ? -34.184 -6.557 -6.359 1.00 22.72 45 HIS E O 1
ATOM 3417 N N . VAL E 1 46 ? -33.282 -4.861 -7.538 1.00 22.75 46 VAL E N 1
ATOM 3418 C CA . VAL E 1 46 ? -32.327 -5.720 -8.264 1.00 22.99 46 VAL E CA 1
ATOM 3419 C C . VAL E 1 46 ? -31.038 -4.926 -8.508 1.00 23.36 46 VAL E C 1
ATOM 3420 O O . VAL E 1 46 ? -31.064 -3.822 -9.099 1.00 22.90 46 VAL E O 1
ATOM 3424 N N . CYS E 1 47 ? -29.914 -5.482 -8.044 1.00 23.99 47 CYS E N 1
ATOM 3425 C CA . CYS E 1 47 ? -28.607 -4.839 -8.254 1.00 25.02 47 CYS E CA 1
ATOM 3426 C C . CYS E 1 47 ? -27.853 -5.454 -9.432 1.00 23.99 47 CYS E C 1
ATOM 3427 O O . CYS E 1 47 ? -26.860 -6.168 -9.257 1.00 24.68 47 CYS E O 1
ATOM 3430 N N . ALA E 1 48 ? -28.396 -5.198 -10.615 1.00 23.04 48 ALA E N 1
ATOM 3431 C CA . ALA E 1 48 ? -27.784 -5.501 -11.915 1.00 21.79 48 ALA E CA 1
ATOM 3432 C C . ALA E 1 48 ? -28.338 -4.525 -12.927 1.00 21.00 48 ALA E C 1
ATOM 3433 O O . ALA E 1 48 ? -29.551 -4.351 -13.043 1.00 20.97 48 ALA E O 1
ATOM 3435 N N . ALA E 1 49 ? -27.455 -3.869 -13.665 1.00 20.25 49 ALA E N 1
ATOM 3436 C CA . ALA E 1 49 ? -27.867 -2.941 -14.713 1.00 19.65 49 ALA E CA 1
ATOM 3437 C C . ALA E 1 49 ? -28.455 -3.699 -15.914 1.00 19.28 49 ALA E C 1
ATOM 3438 O O . ALA E 1 49 ? -27.925 -4.720 -16.347 1.00 19.68 49 ALA E O 1
ATOM 3440 N N . GLY E 1 50 ? -29.579 -3.234 -16.421 1.00 18.53 50 GLY E N 1
ATOM 3441 C CA . GLY E 1 50 ? -30.159 -3.914 -17.568 1.00 18.57 50 GLY E CA 1
ATOM 3442 C C . GLY E 1 50 ? -30.776 -2.979 -18.583 1.00 18.60 50 GLY E C 1
ATOM 3443 O O . GLY E 1 50 ? -31.180 -1.849 -18.233 1.00 17.99 50 GLY E O 1
ATOM 3444 N N . TRP E 1 51 ? -30.841 -3.456 -19.829 1.00 18.15 51 TRP E N 1
ATOM 3445 C CA . TRP E 1 51 ? -31.595 -2.809 -20.902 1.00 19.82 51 TRP E CA 1
ATOM 3446 C C . TRP E 1 51 ? -33.071 -2.646 -20.537 1.00 20.30 51 TRP E C 1
ATOM 3447 O O . TRP E 1 51 ? -33.667 -3.548 -19.931 1.00 19.91 51 TRP E O 1
ATOM 3458 N N . MET E 1 52 ? -33.608 -1.483 -20.900 1.00 20.60 52 MET E N 1
ATOM 3459 C CA . MET E 1 52 ? -35.004 -1.126 -20.716 1.00 22.29 52 MET E CA 1
ATOM 3460 C C . MET E 1 52 ? -35.511 -0.601 -22.055 1.00 21.24 52 MET E C 1
ATOM 3461 O O . MET E 1 52 ? -34.724 -0.482 -23.019 1.00 22.37 52 MET E O 1
ATOM 3466 N N . ALA E 1 53 ? -36.801 -0.271 -22.131 1.00 20.50 53 ALA E N 1
ATOM 3467 C CA . ALA E 1 53 ? -37.358 0.374 -23.334 1.00 21.13 53 ALA E CA 1
ATOM 3468 C C . ALA E 1 53 ? -36.535 1.604 -23.728 1.00 21.22 53 ALA E C 1
ATOM 3469 O O . ALA E 1 53 ? -35.960 2.295 -22.869 1.00 20.51 53 ALA E O 1
ATOM 3471 N N . LYS E 1 54 ? -36.492 1.875 -25.025 1.00 21.76 54 LYS E N 1
ATOM 3472 C CA . LYS E 1 54 ? -35.879 3.082 -25.559 1.00 23.38 54 LYS E CA 1
ATOM 3473 C C . LYS E 1 54 ? -34.350 3.005 -25.535 1.00 23.13 54 LYS E C 1
ATOM 3474 O O . LYS E 1 54 ? -33.673 3.950 -25.874 1.00 22.75 54 LYS E O 1
ATOM 3480 N N . GLY E 1 55 ? -33.827 1.867 -25.105 1.00 24.14 55 GLY E N 1
ATOM 3481 C CA . GLY E 1 55 ? -32.398 1.666 -25.014 1.00 22.76 55 GLY E CA 1
ATOM 3482 C C . GLY E 1 55 ? -31.728 2.358 -23.846 1.00 22.10 55 GLY E C 1
ATOM 3483 O O . GLY E 1 55 ? -30.534 2.578 -23.860 1.00 21.04 55 GLY E O 1
ATOM 3484 N N . ARG E 1 56 ? -32.507 2.679 -22.826 1.00 20.36 56 ARG E N 1
ATOM 3485 C CA . ARG E 1 56 ? -31.944 3.046 -21.544 1.00 20.18 56 ARG E CA 1
ATOM 3486 C C . ARG E 1 56 ? -31.353 1.832 -20.831 1.00 19.48 56 ARG E C 1
ATOM 3487 O O . ARG E 1 56 ? -31.807 0.719 -21.028 1.00 20.81 56 ARG E O 1
ATOM 3495 N N . VAL E 1 57 ? -30.338 2.055 -20.008 1.00 19.01 57 VAL E N 1
ATOM 3496 C CA . VAL E 1 57 ? -29.889 1.002 -19.087 1.00 19.10 57 VAL E CA 1
ATOM 3497 C C . VAL E 1 57 ? -30.087 1.545 -17.666 1.00 18.09 57 VAL E C 1
ATOM 3498 O O . VAL E 1 57 ? -29.831 2.713 -17.412 1.00 17.80 57 VAL E O 1
ATOM 3502 N N . GLY E 1 58 ? -30.590 0.714 -16.750 1.00 18.08 58 GLY E N 1
ATOM 3503 C CA . GLY E 1 58 ? -30.719 1.172 -15.375 1.00 18.49 58 GLY E CA 1
ATOM 3504 C C . GLY E 1 58 ? -30.776 0.031 -14.382 1.00 18.20 58 GLY E C 1
ATOM 3505 O O . GLY E 1 58 ? -30.685 -1.133 -14.767 1.00 17.60 58 GLY E O 1
ATOM 3506 N N . TYR E 1 59 ? -30.936 0.377 -13.108 1.00 18.97 59 TYR E N 1
ATOM 3507 C CA . TYR E 1 59 ? -31.372 -0.631 -12.087 1.00 19.74 59 TYR E CA 1
ATOM 3508 C C . TYR E 1 59 ? -32.151 -0.070 -10.900 1.00 19.36 59 TYR E C 1
ATOM 3509 O O . TYR E 1 59 ? -31.812 1.008 -10.401 1.00 19.29 59 TYR E O 1
ATOM 3518 N N . PRO E 1 60 ? -33.206 -0.801 -10.462 1.00 19.26 60 PRO E N 1
ATOM 3519 C CA . PRO E 1 60 ? -34.030 -0.386 -9.321 1.00 19.96 60 PRO E CA 1
ATOM 3520 C C . PRO E 1 60 ? -33.360 -0.688 -7.988 1.00 20.28 60 PRO E C 1
ATOM 3521 O O . PRO E 1 60 ? -32.773 -1.756 -7.823 1.00 20.88 60 PRO E O 1
ATOM 3525 N N . ILE E 1 61 ? -33.446 0.256 -7.051 1.00 21.45 61 ILE E N 1
ATOM 3526 C CA . ILE E 1 61 ? -32.881 0.108 -5.706 1.00 21.72 61 ILE E CA 1
ATOM 3527 C C . ILE E 1 61 ? -33.975 0.310 -4.667 1.00 21.97 61 ILE E C 1
ATOM 3528 O O . ILE E 1 61 ? -34.629 1.355 -4.646 1.00 22.21 61 ILE E O 1
ATOM 3533 N N . GLY E 1 74 ? -34.942 4.130 -5.635 1.00 22.21 74 GLY E N 1
ATOM 3534 C CA . GLY E 1 74 ? -34.584 4.830 -6.871 1.00 21.19 74 GLY E CA 1
ATOM 3535 C C . GLY E 1 74 ? -34.175 3.892 -7.986 1.00 20.83 74 GLY E C 1
ATOM 3536 O O . GLY E 1 74 ? -34.017 2.693 -7.783 1.00 21.48 74 GLY E O 1
ATOM 3537 N N . ILE E 1 75 ? -34.036 4.443 -9.189 1.00 19.77 75 ILE E N 1
ATOM 3538 C CA . ILE E 1 75 ? -33.445 3.730 -10.304 1.00 18.35 75 ILE E CA 1
ATOM 3539 C C . ILE E 1 75 ? -32.147 4.476 -10.651 1.00 17.50 75 ILE E C 1
ATOM 3540 O O . ILE E 1 75 ? -32.141 5.703 -10.786 1.00 17.00 75 ILE E O 1
ATOM 3545 N N . ILE E 1 76 ? -31.041 3.747 -10.695 1.00 16.45 76 ILE E N 1
ATOM 3546 C CA . ILE E 1 76 ? -29.786 4.351 -11.045 1.00 16.22 76 ILE E CA 1
ATOM 3547 C C . ILE E 1 76 ? -29.747 4.343 -12.572 1.00 15.74 76 ILE E C 1
ATOM 3548 O O . ILE E 1 76 ? -29.916 3.286 -13.200 1.00 15.95 76 ILE E O 1
ATOM 3553 N N . ASP E 1 77 ? -29.571 5.526 -13.160 1.00 14.99 77 ASP E N 1
ATOM 3554 C CA . ASP E 1 77 ? -29.742 5.689 -14.616 1.00 14.99 77 ASP E CA 1
ATOM 3555 C C . ASP E 1 77 ? -28.373 5.594 -15.291 1.00 15.15 77 ASP E C 1
ATOM 3556 O O . ASP E 1 77 ? -27.507 6.405 -15.041 1.00 14.76 77 ASP E O 1
ATOM 3561 N N . TYR E 1 78 ? -28.187 4.565 -16.104 1.00 16.04 78 TYR E N 1
ATOM 3562 C CA . TYR E 1 78 ? -26.977 4.437 -16.940 1.00 17.33 78 TYR E CA 1
ATOM 3563 C C . TYR E 1 78 ? -27.141 5.151 -18.292 1.00 17.49 78 TYR E C 1
ATOM 3564 O O . TYR E 1 78 ? -26.241 5.120 -19.132 1.00 17.75 78 TYR E O 1
ATOM 3573 N N . GLY E 1 79 ? -28.302 5.806 -18.468 1.00 17.22 79 GLY E N 1
ATOM 3574 C CA . GLY E 1 79 ? -28.616 6.633 -19.626 1.00 16.76 79 GLY E CA 1
ATOM 3575 C C . GLY E 1 79 ? -29.085 5.866 -20.841 1.00 16.47 79 GLY E C 1
ATOM 3576 O O . GLY E 1 79 ? -28.981 4.617 -20.917 1.00 16.81 79 GLY E O 1
ATOM 3577 N N . ILE E 1 80 ? -29.637 6.601 -21.813 1.00 16.62 80 ILE E N 1
ATOM 3578 C CA . ILE E 1 80 ? -29.900 5.967 -23.108 1.00 16.95 80 ILE E CA 1
ATOM 3579 C C . ILE E 1 80 ? -28.553 5.797 -23.805 1.00 17.01 80 ILE E C 1
ATOM 3580 O O . ILE E 1 80 ? -27.848 6.788 -24.034 1.00 17.20 80 ILE E O 1
ATOM 3585 N N . ARG E 1 81 ? -28.222 4.552 -24.135 1.00 17.53 81 ARG E N 1
ATOM 3586 C CA . ARG E 1 81 ? -26.865 4.204 -24.603 1.00 18.09 81 ARG E CA 1
ATOM 3587 C C . ARG E 1 81 ? -26.716 4.404 -26.106 1.00 17.53 81 ARG E C 1
ATOM 3588 O O . ARG E 1 81 ? -27.574 3.953 -26.896 1.00 17.49 81 ARG E O 1
ATOM 3596 N N . LEU E 1 82 ? -25.635 5.075 -26.491 1.00 16.65 82 LEU E N 1
ATOM 3597 C CA . LEU E 1 82 ? -25.360 5.265 -27.929 1.00 17.19 82 LEU E CA 1
ATOM 3598 C C . LEU E 1 82 ? -25.077 3.928 -28.598 1.00 16.70 82 LEU E C 1
ATOM 3599 O O . LEU E 1 82 ? -25.600 3.640 -29.667 1.00 16.14 82 LEU E O 1
ATOM 3604 N N . ASN E 1 83 ? -24.249 3.113 -27.954 1.00 17.86 83 ASN E N 1
ATOM 3605 C CA . ASN E 1 83 ? -23.830 1.831 -28.504 1.00 17.94 83 ASN E CA 1
ATOM 3606 C C . ASN E 1 83 ? -24.746 0.702 -28.016 1.00 19.21 83 ASN E C 1
ATOM 3607 O O . ASN E 1 83 ? -24.632 0.223 -26.882 1.00 19.25 83 ASN E O 1
ATOM 3612 N N . ARG E 1 84 ? -25.636 0.276 -28.900 1.00 18.69 84 ARG E N 1
ATOM 3613 C CA A ARG E 1 84 ? -26.620 -0.740 -28.564 0.50 19.78 84 ARG E CA 1
ATOM 3614 C CA B ARG E 1 84 ? -26.633 -0.746 -28.602 0.50 19.89 84 ARG E CA 1
ATOM 3615 C C . ARG E 1 84 ? -26.038 -2.159 -28.580 1.00 19.72 84 ARG E C 1
ATOM 3616 O O . ARG E 1 84 ? -26.762 -3.155 -28.364 1.00 20.58 84 ARG E O 1
ATOM 3631 N N . SER E 1 85 ? -24.724 -2.250 -28.793 1.00 19.39 85 SER E N 1
ATOM 3632 C CA . SER E 1 85 ? -24.006 -3.513 -28.723 1.00 19.73 85 SER E CA 1
ATOM 3633 C C . SER E 1 85 ? -23.358 -3.711 -27.339 1.00 19.50 85 SER E C 1
ATOM 3634 O O . SER E 1 85 ? -22.753 -4.753 -27.076 1.00 19.63 85 SER E O 1
ATOM 3637 N N . GLU E 1 86 ? -23.501 -2.731 -26.452 1.00 18.78 86 GLU E N 1
ATOM 3638 C CA . GLU E 1 86 ? -23.074 -2.910 -25.065 1.00 19.21 86 GLU E CA 1
ATOM 3639 C C . GLU E 1 86 ? -23.788 -4.113 -24.453 1.00 19.07 86 GLU E C 1
ATOM 3640 O O . GLU E 1 86 ? -24.946 -4.382 -24.783 1.00 18.70 86 GLU E O 1
ATOM 3646 N N . ARG E 1 87 ? -23.094 -4.854 -23.591 1.00 18.84 87 ARG E N 1
ATOM 3647 C CA . ARG E 1 87 ? -23.691 -6.051 -22.990 1.00 19.80 87 ARG E CA 1
ATOM 3648 C C . ARG E 1 87 ? -24.075 -5.866 -21.530 1.00 19.69 87 ARG E C 1
ATOM 3649 O O . ARG E 1 87 ? -23.217 -5.611 -20.671 1.00 18.28 87 ARG E O 1
ATOM 3657 N N . TRP E 1 88 ? -25.382 -5.986 -21.285 1.00 19.46 88 TRP E N 1
ATOM 3658 C CA . TRP E 1 88 ? -25.962 -5.778 -19.972 1.00 19.77 88 TRP E CA 1
ATOM 3659 C C . TRP E 1 88 ? -26.981 -6.898 -19.702 1.00 19.74 88 TRP E C 1
ATOM 3660 O O . TRP E 1 88 ? -27.044 -7.889 -20.436 1.00 18.60 88 TRP E O 1
ATOM 3671 N N . ASP E 1 89 ? -27.773 -6.736 -18.648 1.00 19.82 89 ASP E N 1
ATOM 3672 C CA . ASP E 1 89 ? -28.856 -7.692 -18.398 1.00 20.05 89 ASP E CA 1
ATOM 3673 C C . ASP E 1 89 ? -30.102 -7.118 -19.069 1.00 20.22 89 ASP E C 1
ATOM 3674 O O . ASP E 1 89 ? -30.002 -6.249 -19.960 1.00 19.61 89 ASP E O 1
ATOM 3679 N N . ALA E 1 90 ? -31.282 -7.588 -18.670 1.00 19.68 90 ALA E N 1
ATOM 3680 C CA . ALA E 1 90 ? -32.544 -7.099 -19.264 1.00 18.97 90 ALA E CA 1
ATOM 3681 C C . ALA E 1 90 ? -33.603 -6.969 -18.174 1.00 18.73 90 ALA E C 1
ATOM 3682 O O . ALA E 1 90 ? -33.615 -7.754 -17.230 1.00 18.71 90 ALA E O 1
ATOM 3684 N N . TYR E 1 91 ? -34.451 -5.957 -18.302 1.00 18.25 91 TYR E N 1
ATOM 3685 C CA . TYR E 1 91 ? -35.640 -5.818 -17.494 1.00 18.51 91 TYR E CA 1
ATOM 3686 C C . TYR E 1 91 ? -36.829 -5.938 -18.430 1.00 18.20 91 TYR E C 1
ATOM 3687 O O . TYR E 1 91 ? -36.961 -5.158 -19.383 1.00 18.58 91 TYR E O 1
ATOM 3696 N N . CYS E 1 92 ? -37.636 -6.973 -18.189 1.00 18.37 92 CYS E N 1
ATOM 3697 C CA . CYS E 1 92 ? -38.815 -7.267 -18.990 1.00 18.04 92 CYS E CA 1
ATOM 3698 C C . CYS E 1 92 ? -40.076 -6.867 -18.271 1.00 18.07 92 CYS E C 1
ATOM 3699 O O . CYS E 1 92 ? -40.165 -6.953 -17.038 1.00 17.39 92 CYS E O 1
ATOM 3702 N N . TYR E 1 93 ? -41.062 -6.449 -19.046 1.00 18.02 93 TYR E N 1
ATOM 3703 C CA . TYR E 1 93 ? -42.395 -6.292 -18.525 1.00 18.78 93 TYR E CA 1
ATOM 3704 C C . TYR E 1 93 ? -43.324 -7.293 -19.213 1.00 19.32 93 TYR E C 1
ATOM 3705 O O . TYR E 1 93 ? -43.356 -7.367 -20.448 1.00 18.96 93 TYR E O 1
ATOM 3714 N N . ASN E 1 94 ? -44.036 -8.069 -18.398 1.00 19.60 94 ASN E N 1
ATOM 3715 C CA . ASN E 1 94 ? -45.070 -8.991 -18.860 1.00 21.20 94 ASN E CA 1
ATOM 3716 C C . ASN E 1 94 ? -46.295 -8.861 -17.933 1.00 22.19 94 ASN E C 1
ATOM 3717 O O . ASN E 1 94 ? -46.200 -9.155 -16.741 1.00 21.70 94 ASN E O 1
ATOM 3722 N N . PRO E 1 95 ? -47.442 -8.413 -18.472 1.00 23.92 95 PRO E N 1
ATOM 3723 C CA . PRO E 1 95 ? -48.713 -8.297 -17.729 1.00 25.03 95 PRO E CA 1
ATOM 3724 C C . PRO E 1 95 ? -49.106 -9.544 -16.926 1.00 25.42 95 PRO E C 1
ATOM 3725 O O . PRO E 1 95 ? -49.810 -9.429 -15.910 1.00 26.34 95 PRO E O 1
ATOM 3729 N N . HIS E 1 96 ? -48.670 -10.715 -17.393 1.00 24.88 96 HIS E N 1
ATOM 3730 C CA . HIS E 1 96 ? -48.927 -11.988 -16.723 1.00 25.05 96 HIS E CA 1
ATOM 3731 C C . HIS E 1 96 ? -47.926 -12.328 -15.608 1.00 24.57 96 HIS E C 1
ATOM 3732 O O . HIS E 1 96 ? -48.182 -13.219 -14.798 1.00 24.23 96 HIS E O 1
ATOM 3739 N N . ALA E 1 97 ? -46.794 -11.631 -15.566 1.00 24.04 97 ALA E N 1
ATOM 3740 C CA . ALA E 1 97 ? -45.788 -11.860 -14.530 1.00 24.11 97 ALA E CA 1
ATOM 3741 C C . ALA E 1 97 ? -46.269 -11.344 -13.167 1.00 24.56 97 ALA E C 1
ATOM 3742 O O . ALA E 1 97 ? -46.718 -10.202 -13.052 1.00 24.60 97 ALA E O 1
#

Radius of gyration: 29.45 Å; Cα contacts (8 Å, |Δi|>4): 1165; chains: 5; bounding box: 51×51×94 Å

Solvent-accessible surface area: 23302 Å² total; per-residue (Å²): 40,16,47,43,57,70,15,97,62,20,108,71,72,9,9,30,24,24,0,91,12,34,0,33,31,14,59,4,123,13,0,51,89,146,27,0,27,7,3,35,115,16,20,42,80,31,91,7,0,0,0,0,26,150,0,54,0,0,26,0,13,28,152,126,154,86,16,19,35,82,79,19,73,72,180,72,98,73,42,125,46,0,0,0,0,31,46,108,42,16,53,42,93,85,14,235,73,15,113,74,73,11,31,38,72,83,0,97,54,39,0,84,184,60,51,5,123,14,0,54,44,174,38,0,50,7,3,47,70,21,23,42,84,33,24,6,1,0,0,0,26,165,0,22,0,0,11,0,28,112,75,148,114,26,26,171,15,187,73,8,6,20,20,78,0,32,22,83,77,97,79,38,130,44,0,0,0,0,30,21,55,181,53,24,53,42,95,86,14,255,81,16,99,31,78,10,29,35,71,84,0,83,56,42,0,78,185,67,56,4,118,12,0,54,63,172,56,0,30,57,14,38,146,159,52,44,54,30,56,5,0,0,0,0,25,164,0,21,0,0,13,0,0,30,176,69,23,47,29,58,132,69,14,16,22,19,11,0,30,4,81,79,93,79,39,140,12,1,0,0,0,63,23,87,192,58,26,53,44,84,76,14,249,83,16,114,71,67,11,29,22,70,83,0,89,56,36,0,83,183,63,58,4,122,12,0,52,61,169,58,0,27,52,11,38,140,161,49,47,74,32,59,8,0,0,0,0,24,156,0,20,0,0,14,0,0,36,149,70,24,136,141,29,4,190,44,137,74,12,18,28,21,74,0,35,27,81,78,112,79,39,132,44,0,0,0,0,64,20,82,191,36,19,52,55,87,68,17,244,72,20,104,30,70,9,24,35,69,81,0,93,58,35,0,86,184,62,61,3,121,12,0,54,68,170,55,0,43,72,15,60,156,152,53,41,101,26,79,7,3,0,0,1,25,163,0,22,0,0,11,0,76,46,20,50,16,32,0,33,21,77,80,100,75,38,99,17,0,0,0,0,59,14,94,180,76

=== Feature glossary ===
Feature key, reading from the visual/contextual features back to the raw sequence:

Rendered structure images. Structure images are PyMOL renders from six orthogonal camera directions. Cartoon representation draws helices as coils and strands as arrows; sticks shows the backbone as bonds; surface shows the solvent-excluded envelope. Rainbow coloring maps sequence position to hue (blue→red, N→C); chain coloring assigns a distinct color per polypeptide.

Contact-map, Ramachandran, and PAE plots. Three diagnostic plots accompany the record. The Cα contact map visualizes the tertiary structure as a 2D adjacency matrix (8 Å cutoff, sequence-local contacts suppressed). The Ramachandran plot shows the distribution of backbone (φ, ψ) torsions, with points in the α and β basins reflecting secondary structure content. The PAE plot shows AlphaFold's inter-residue confidence as a color matrix.

InterPro / GO / CATH / organism. The annotation block draws on four external resources. InterPro: which protein families and domains the sequence belongs to. GO: standardized terms for what the protein does, what process it participates in, and where in the cell it acts. CATH: which structural fold it has in the CATH hierarchy. Organism: the species of origin.

Nearest PDB structures. Structural nearest neighbors (via Foldseek easy-search vs the PDB). Reported per hit: target PDB id, E-value, and alignment TM-score. A TM-score above ~0.5 is the conventional threshold for 'same fold'.

Predicted aligned error. Predicted aligned error is AlphaFold's pairwise confidence. Unlike pLDDT (per-residue), PAE is per-residue-pair and captures whether two parts of the structure are correctly placed relative to each other. Units are ångströms of expected positional error.

Solvent-accessible surface area. SASA measures how much of the protein is reachable by solvent. It is computed by rolling a water-sized probe over the atomic surface and summing the exposed area (Å²). Per-residue SASA distinguishes core (buried, low SASA) from surface (exposed, high SASA) residues; total SASA is a whole-molecule size measure.

B-factor. Crystallographic B-factors measure how much each atom's electron density is smeared out, in Å². They rise in mobile loops and surface residues and fall in the buried interior. In AlphaFold models this column is repurposed to hold pLDDT instead.

pLDDT. For AlphaFold models, the B-factor field carries pLDDT — the model's own estimate of local accuracy on a 0–100 scale. Regions with pLDDT<50 should be treated as essentially unmodeled; they often correspond to intrinsically disordered segments.

Backbone torsions (φ/ψ). φ (phi) and ψ (psi) are the two rotatable backbone dihedrals per residue: φ is the C(i-1)–N–Cα–C torsion, ψ is the N–Cα–C–N(i+1) torsion, both in degrees on (−180°, 180°]. α-helical residues cluster near (−60°, −45°); β-strand residues near (−120°, +130°). A Ramachandran plot is simply a scatter of (φ, ψ) for every residue.

Radius of gyration, Cα contacts, bounding box. Radius of gyration (Rg) is the root-mean-square distance of Cα atoms from their centroid — a single number for overall size and compactness. A globular domain of N residues has Rg ≈ 2.2·N^0.38 Å; an extended or disordered chain has a much larger Rg. The Cα contact count is the number of residue pairs whose Cα atoms are within 8 Å and are more than four positions apart in sequence — a standard proxy for tertiary packing density. The bounding box is the smallest axis-aligned box enclosing all Cα atoms.

Secondary structure (3-state, P-SEA). Three-state secondary structure (P-SEA) collapses the eight DSSP classes into helix (a), strand (b), and coil (c). P-SEA assigns these from Cα geometry alone — distances and angles — without requiring backbone oxygens, so it works on any Cα trace.

Secondary structure (8-state, DSSP). Secondary structure is the local, repeating backbone conformation. DSSP classifies it into eight states by reading the hydrogen-bond network: three helix types (H, G, I), two β types (E, B), two non-regular types (T, S), and unstructured coil (-).

Foldseek 3Di. The Foldseek 3Di string encodes local tertiary geometry as a 20-letter alphabet — one character per residue — derived from the relative positions of nearby Cα atoms. Unlike the amino-acid sequence, 3Di is a direct function of the 3D structure, so two proteins with the same fold have similar 3Di strings even at low sequence identity.

mmCIF coordinates. Structure coordinates are given as an mmCIF _atom_site loop: one row per atom with element, residue name, chain id, sequence number, and x/y/z position in Å. Only the four main-chain atoms per residue are included here; side chains are omitted to keep the record compact.

Sequence. This is the polypeptide sequence — one letter per residue, N-terminus first. Length ranges from a few dozen residues for small domains to over a thousand for large multi-domain proteins.